Protein AF-A0A1I2YLY0-F1 (afdb_monomer_lite)

pLDDT: mean 78.54, std 18.32, range [23.31, 98.62]

Sequence (518 aa):
MKNRRPPQLWRKLARQLGMSAYHFHRVFRQVTGLTPRQYAAAQREKKVRHQLGRGSTVTAAIFDAGYSSSSRFYERSNNVLGMLPSCYRAGGIDTKIRFAVGECSLGSILVAQSQRGICAILLGGDPDKLVHELQDSFPHAVLSGGDSNFEELVATVVGFIEAPSIGLSLPLDIRGTAFQQRVWQALRAIPPGKTKSYTDIAKHMGAPGSARAVAGVCAANKLAVAIPCHRVVRKDGDLGGYRWGVERKRTLLETESNAVPGGGGVSGLNTLTESTFPKISLHRGIVTQVGALDWGGIAEELDAQGCAVIEKLLVPRECEALTTLYPEEGVFRSRVVMARHGFGRGEYKYFSYPLPGIIADLRASIYFQLAPIANRWNEAMGIQVHFAAEHGDFIRRCHEAGQLRPTPLLLQYEPGDYNCLHQDLYGEHVFPIQLTILLSEPGRDFTGGEFVLTEQRPRMQSRAEVVPLRQGDAVVFAVHQRPVQGTRGVYKVNLRHGVSRLRSGRRHTAGIIFHDAT

Structure (mmCIF, N/CA/C/O backbone):
data_AF-A0A1I2YLY0-F1
#
_entry.id   AF-A0A1I2YLY0-F1
#
loop_
_atom_site.group_PDB
_atom_site.id
_atom_site.type_symbol
_atom_site.label_atom_id
_atom_site.label_alt_id
_atom_site.label_comp_id
_atom_site.label_asym_id
_atom_site.label_entity_id
_atom_site.label_seq_id
_atom_site.pdbx_PDB_ins_code
_atom_site.Cartn_x
_atom_site.Cartn_y
_atom_site.Cartn_z
_atom_site.occupancy
_atom_site.B_iso_or_equiv
_atom_site.auth_seq_id
_atom_site.auth_comp_id
_atom_site.auth_asym_id
_atom_site.auth_atom_id
_atom_site.pdbx_PDB_model_num
ATOM 1 N N . MET A 1 1 ? -6.651 -26.626 33.205 1.00 32.09 1 MET A N 1
ATOM 2 C CA . MET A 1 1 ? -7.098 -25.430 33.968 1.00 32.09 1 MET A CA 1
ATOM 3 C C . MET A 1 1 ? -7.743 -24.425 33.014 1.00 32.09 1 MET A C 1
ATOM 5 O O . MET A 1 1 ? -7.182 -24.152 31.965 1.00 32.09 1 MET A O 1
ATOM 9 N N . LYS A 1 2 ? -8.958 -23.959 33.335 1.00 28.92 2 LYS A N 1
ATOM 10 C CA . LYS A 1 2 ? -9.930 -23.341 32.409 1.00 28.92 2 LYS A CA 1
ATOM 11 C C . LYS A 1 2 ? -9.473 -22.023 31.751 1.00 28.92 2 LYS A C 1
ATOM 13 O O . LYS A 1 2 ? -9.085 -21.082 32.440 1.00 28.92 2 LYS A O 1
ATOM 18 N N . ASN A 1 3 ? -9.678 -21.957 30.431 1.00 38.59 3 ASN A N 1
ATOM 19 C CA . ASN A 1 3 ? -9.749 -20.764 29.579 1.00 38.59 3 ASN A CA 1
ATOM 20 C C . ASN A 1 3 ? -10.533 -19.623 30.258 1.00 38.59 3 ASN A C 1
ATOM 22 O O . ASN A 1 3 ? -11.758 -19.689 30.373 1.00 38.59 3 ASN A O 1
ATOM 26 N N . ARG A 1 4 ? -9.854 -18.551 30.681 1.00 32.66 4 ARG A N 1
ATOM 27 C CA . ARG A 1 4 ? -10.502 -17.295 31.092 1.00 32.66 4 ARG A CA 1
ATOM 28 C C . ARG A 1 4 ? -9.948 -16.137 30.277 1.00 32.66 4 ARG A C 1
ATOM 30 O O . ARG A 1 4 ? -8.739 -15.967 30.151 1.00 32.66 4 ARG A O 1
ATOM 37 N N . ARG A 1 5 ? -10.862 -15.340 29.720 1.00 35.81 5 ARG A N 1
ATOM 38 C CA . ARG A 1 5 ? -10.566 -14.153 28.909 1.00 35.81 5 ARG A CA 1
ATOM 39 C C . ARG A 1 5 ? -9.619 -13.201 29.681 1.00 35.81 5 ARG A C 1
ATOM 41 O O . ARG A 1 5 ? -9.835 -12.992 30.878 1.00 35.81 5 ARG A O 1
ATOM 48 N N . PRO A 1 6 ? -8.635 -12.553 29.022 1.00 47.34 6 PRO A N 1
ATOM 49 C CA . PRO A 1 6 ? -7.640 -11.687 29.671 1.00 47.34 6 PRO A CA 1
ATOM 50 C C . PRO A 1 6 ? -8.176 -10.551 30.577 1.00 47.34 6 PRO A C 1
ATOM 52 O O . PRO A 1 6 ? -7.466 -10.203 31.519 1.00 47.34 6 PRO A O 1
ATOM 55 N N . PRO A 1 7 ? -9.398 -9.994 30.409 1.00 48.06 7 PRO A N 1
ATOM 56 C CA . PRO A 1 7 ? -9.942 -8.999 31.344 1.00 48.06 7 PRO A CA 1
ATOM 57 C C . PRO A 1 7 ? -10.212 -9.528 32.766 1.00 48.06 7 PRO A C 1
ATOM 59 O O . PRO A 1 7 ? -10.294 -8.742 33.708 1.00 48.06 7 PRO A O 1
ATOM 62 N N . GLN A 1 8 ? -10.361 -10.846 32.953 1.00 56.41 8 GLN A N 1
ATOM 63 C CA . GLN A 1 8 ? -10.749 -11.425 34.247 1.00 56.41 8 GLN A CA 1
ATOM 64 C C . GLN A 1 8 ? -9.569 -11.669 35.203 1.00 56.41 8 GLN A C 1
ATOM 66 O O . GLN A 1 8 ? -9.776 -11.699 36.416 1.00 56.41 8 GLN A O 1
ATOM 71 N N . LEU A 1 9 ? -8.342 -11.822 34.691 1.00 65.19 9 LEU A N 1
ATOM 72 C CA . LEU A 1 9 ? -7.161 -12.125 35.513 1.00 65.19 9 LEU A CA 1
ATOM 73 C C . LEU A 1 9 ? -6.720 -10.910 36.348 1.00 65.19 9 LEU A C 1
ATOM 75 O O . LEU A 1 9 ? -6.499 -11.027 37.551 1.00 65.19 9 LEU A O 1
ATOM 79 N N . TRP A 1 10 ? -6.682 -9.721 35.741 1.00 68.94 10 TRP A N 1
ATOM 80 C CA . TRP A 1 10 ? -6.207 -8.492 36.397 1.00 68.94 10 TRP A CA 1
ATOM 81 C C . TRP A 1 10 ? -7.181 -7.971 37.449 1.00 68.94 10 TRP A C 1
ATOM 83 O O . TRP A 1 10 ? -6.760 -7.534 38.512 1.00 68.94 10 TRP A O 1
ATOM 93 N N . ARG A 1 11 ? -8.493 -8.115 37.212 1.00 69.56 11 ARG A N 1
ATOM 94 C CA . ARG A 1 11 ? -9.523 -7.825 38.227 1.00 69.56 11 ARG A CA 1
ATOM 95 C C . ARG A 1 11 ? -9.431 -8.765 39.433 1.00 69.56 11 ARG A C 1
ATOM 97 O O . ARG A 1 11 ? -9.878 -8.409 40.519 1.00 69.56 11 ARG A O 1
ATOM 104 N N . LYS A 1 12 ? -8.884 -9.973 39.259 1.00 75.12 12 LYS A N 1
ATOM 105 C CA . LYS A 1 12 ? -8.656 -10.917 40.360 1.00 75.12 12 LYS A CA 1
ATOM 106 C C . LYS A 1 12 ? -7.415 -10.529 41.173 1.00 75.12 12 LYS A C 1
ATOM 108 O O . LYS A 1 12 ? -7.524 -10.458 42.389 1.00 75.12 12 LYS A O 1
ATOM 113 N N . LEU A 1 13 ? -6.307 -10.202 40.504 1.00 75.94 13 LEU A N 1
ATOM 114 C CA . LEU A 1 13 ? -5.072 -9.724 41.142 1.00 75.94 13 LEU A CA 1
ATOM 115 C C . LEU A 1 13 ? -5.269 -8.397 41.887 1.00 75.94 13 LEU A C 1
ATOM 117 O O . LEU A 1 13 ? -4.866 -8.287 43.038 1.00 75.94 13 LEU A O 1
ATOM 121 N N . ALA A 1 14 ? -5.960 -7.428 41.279 1.00 79.88 14 ALA A N 1
ATOM 122 C CA . ALA A 1 14 ? -6.280 -6.156 41.929 1.00 79.88 14 ALA A CA 1
ATOM 123 C C . ALA A 1 14 ? -7.057 -6.370 43.240 1.00 79.88 14 ALA A C 1
ATOM 125 O O . ALA A 1 14 ? -6.699 -5.823 44.276 1.00 79.88 14 ALA A O 1
ATOM 126 N N . ARG A 1 15 ? -8.059 -7.258 43.216 1.00 80.50 15 ARG A N 1
ATOM 127 C CA . ARG A 1 15 ? -8.864 -7.608 44.393 1.00 80.50 15 ARG A CA 1
ATOM 128 C C . ARG A 1 15 ? -8.076 -8.353 45.474 1.00 80.50 15 ARG A C 1
ATOM 130 O O . ARG A 1 15 ? -8.332 -8.122 46.645 1.00 80.50 15 ARG A O 1
ATOM 137 N N . GLN A 1 16 ? -7.126 -9.215 45.107 1.00 83.62 16 GLN A N 1
ATOM 138 C CA . GLN A 1 16 ? -6.240 -9.880 46.077 1.00 83.62 16 GLN A CA 1
ATOM 139 C C . GLN A 1 16 ? -5.298 -8.900 46.785 1.00 83.62 16 GLN A C 1
ATOM 141 O O . GLN A 1 16 ? -4.898 -9.154 47.911 1.00 83.62 16 GLN A O 1
ATOM 146 N N . LEU A 1 17 ? -4.977 -7.781 46.136 1.00 81.75 17 LEU A N 1
ATOM 147 C CA . LEU A 1 17 ? -4.147 -6.713 46.691 1.00 81.75 17 LEU A CA 1
ATOM 148 C C . LEU A 1 17 ? -4.970 -5.620 47.394 1.00 81.75 17 LEU A C 1
ATOM 150 O O . LEU A 1 17 ? -4.418 -4.584 47.746 1.00 81.75 17 LEU A O 1
ATOM 154 N N . GLY A 1 18 ? -6.288 -5.803 47.553 1.00 83.31 18 GLY A N 1
ATOM 155 C CA . GLY A 1 18 ? -7.175 -4.794 48.146 1.00 83.31 18 GLY A CA 1
ATOM 156 C C . GLY A 1 18 ? -7.338 -3.522 47.302 1.00 83.31 18 GLY A C 1
ATOM 157 O O . GLY A 1 18 ? -7.776 -2.495 47.808 1.00 83.31 18 GLY A O 1
ATOM 158 N N . MET A 1 19 ? -6.988 -3.564 46.014 1.00 86.25 19 MET A N 1
ATOM 159 C CA . MET A 1 19 ? -6.978 -2.402 45.123 1.00 86.25 19 MET A CA 1
ATOM 160 C C . MET A 1 19 ? -8.137 -2.427 44.124 1.00 86.25 19 MET A C 1
ATOM 162 O O . MET A 1 19 ? -8.545 -3.475 43.612 1.00 86.25 19 MET A O 1
ATOM 166 N N . SER A 1 20 ? -8.617 -1.238 43.747 1.00 81.81 20 SER A N 1
ATOM 167 C CA . SER A 1 20 ? -9.495 -1.099 42.583 1.00 81.81 20 SER A CA 1
ATOM 168 C C . SER A 1 20 ? -8.729 -1.419 41.291 1.00 81.81 20 SER A C 1
ATOM 170 O O . SER A 1 20 ? -7.516 -1.220 41.193 1.00 81.81 20 SER A O 1
ATOM 172 N N . ALA A 1 21 ? -9.431 -1.899 40.258 1.00 73.50 21 ALA A N 1
ATOM 173 C CA . ALA A 1 21 ? -8.802 -2.254 38.981 1.00 73.50 21 ALA A CA 1
ATOM 174 C C . ALA A 1 21 ? -8.092 -1.058 38.314 1.00 73.50 21 ALA A C 1
ATOM 176 O O . ALA A 1 21 ? -7.048 -1.230 37.686 1.00 73.50 21 ALA A O 1
ATOM 177 N N . TYR A 1 22 ? -8.640 0.148 38.489 1.00 74.69 22 TYR A N 1
ATOM 178 C CA . TYR A 1 22 ? -8.064 1.392 37.984 1.00 74.69 22 TYR A CA 1
ATOM 179 C C . TYR A 1 22 ? -6.782 1.775 38.736 1.00 74.69 22 TYR A C 1
ATOM 181 O O . TYR A 1 22 ? -5.759 2.066 38.113 1.00 74.69 22 TYR A O 1
ATOM 189 N N . HIS A 1 23 ? -6.798 1.689 40.072 1.00 75.75 23 HIS A N 1
ATOM 190 C CA . HIS A 1 23 ? -5.621 1.961 40.898 1.00 75.75 23 HIS A CA 1
ATOM 191 C C . HIS A 1 23 ? -4.495 0.958 40.613 1.00 75.75 23 HIS A C 1
ATOM 193 O O . HIS A 1 23 ? -3.356 1.362 40.385 1.00 75.75 23 HIS A O 1
ATOM 199 N N . PHE A 1 24 ? -4.829 -0.332 40.505 1.00 80.44 24 PHE A N 1
ATOM 200 C CA . PHE A 1 24 ? -3.888 -1.379 40.109 1.00 80.44 24 PHE A CA 1
ATOM 201 C C . PHE A 1 24 ? -3.263 -1.095 38.739 1.00 80.44 24 PHE A C 1
ATOM 203 O O . PHE A 1 24 ? -2.050 -1.173 38.598 1.00 80.44 24 PHE A O 1
ATOM 210 N N . HIS A 1 25 ? -4.055 -0.707 37.732 1.00 73.25 25 HIS A N 1
ATOM 211 C CA . HIS A 1 25 ? -3.532 -0.349 36.408 1.00 73.25 25 HIS A CA 1
ATOM 212 C C . HIS A 1 25 ? -2.533 0.813 36.459 1.00 73.25 25 HIS A C 1
ATOM 214 O O . HIS A 1 25 ? -1.505 0.763 35.780 1.00 73.25 25 HIS A O 1
ATOM 220 N N . ARG A 1 26 ? -2.825 1.845 37.258 1.00 73.88 26 ARG A N 1
ATOM 221 C CA . ARG A 1 26 ? -1.962 3.022 37.408 1.00 73.88 26 ARG A CA 1
ATOM 222 C C . ARG A 1 26 ? -0.642 2.664 38.090 1.00 73.88 26 ARG A C 1
ATOM 224 O O . ARG A 1 26 ? 0.413 2.969 37.542 1.00 73.88 26 ARG A O 1
ATOM 231 N N . VAL A 1 27 ? -0.701 1.956 39.219 1.00 73.69 27 VAL A N 1
ATOM 232 C CA . VAL A 1 27 ? 0.489 1.497 39.959 1.00 73.69 27 VAL A CA 1
ATOM 233 C C . VAL A 1 27 ? 1.315 0.529 39.112 1.00 73.69 27 VAL A C 1
ATOM 235 O O . VAL A 1 27 ? 2.524 0.687 38.982 1.00 73.69 27 VAL A O 1
ATOM 238 N N . PHE A 1 28 ? 0.667 -0.427 38.443 1.00 75.00 28 PHE A N 1
ATOM 239 C CA . PHE A 1 28 ? 1.341 -1.391 37.575 1.00 75.00 28 PHE A CA 1
ATOM 240 C C . PHE A 1 28 ? 2.081 -0.698 36.424 1.00 75.00 28 PHE A C 1
ATOM 242 O O . PHE A 1 28 ? 3.222 -1.049 36.126 1.00 75.00 28 PHE A O 1
ATOM 249 N N . ARG A 1 29 ? 1.470 0.320 35.803 1.00 66.12 29 ARG A N 1
ATOM 250 C CA . ARG A 1 29 ? 2.113 1.118 34.750 1.00 66.12 29 ARG A CA 1
ATOM 251 C C . ARG A 1 29 ? 3.250 1.981 35.291 1.00 66.12 29 ARG A C 1
ATOM 253 O O . ARG A 1 29 ? 4.256 2.118 34.608 1.00 66.12 29 ARG A O 1
ATOM 260 N N . GLN A 1 30 ? 3.118 2.522 36.497 1.00 63.09 30 GLN A N 1
ATOM 261 C CA . GLN A 1 30 ? 4.164 3.317 37.141 1.00 63.09 30 GLN A CA 1
ATOM 262 C C . GLN A 1 30 ? 5.406 2.475 37.473 1.00 63.09 30 GLN A C 1
ATOM 264 O O . GLN A 1 30 ? 6.523 2.949 37.303 1.00 63.09 30 GLN A O 1
ATOM 269 N N . VAL A 1 31 ? 5.216 1.219 37.888 1.00 62.47 31 VAL A N 1
ATOM 270 C CA . VAL A 1 31 ? 6.313 0.304 38.245 1.00 62.47 31 VAL A CA 1
ATOM 271 C C . VAL A 1 31 ? 6.925 -0.374 37.017 1.00 62.47 31 VAL A C 1
ATOM 273 O O . VAL A 1 31 ? 8.141 -0.485 36.910 1.00 62.47 31 VAL A O 1
ATOM 276 N N . THR A 1 32 ? 6.100 -0.850 36.080 1.00 59.09 32 THR A N 1
ATOM 277 C CA . THR A 1 32 ? 6.572 -1.672 34.946 1.00 59.09 32 THR A CA 1
ATOM 278 C C . THR A 1 32 ? 6.753 -0.891 33.644 1.00 59.09 32 THR A C 1
ATOM 280 O O . THR A 1 32 ? 7.264 -1.437 32.668 1.00 59.09 32 THR A O 1
ATOM 283 N N . GLY A 1 33 ? 6.276 0.356 33.583 1.00 55.53 33 GLY A N 1
ATOM 284 C CA . GLY A 1 33 ? 6.209 1.152 32.354 1.00 55.53 33 GLY A CA 1
ATOM 285 C C . GLY A 1 33 ? 5.173 0.660 31.333 1.00 55.53 33 GLY A C 1
ATOM 286 O O . GLY A 1 33 ? 5.006 1.283 30.286 1.00 55.53 33 GLY A O 1
ATOM 287 N N . LEU A 1 34 ? 4.461 -0.440 31.610 1.00 58.09 34 LEU A N 1
ATOM 288 C CA . LEU A 1 34 ? 3.521 -1.095 30.697 1.00 58.09 34 LEU A CA 1
ATOM 289 C C . LEU A 1 34 ? 2.142 -1.245 31.342 1.00 58.09 34 LEU A C 1
ATOM 291 O O . LEU A 1 34 ? 2.006 -1.375 32.554 1.00 58.09 34 LEU A O 1
ATOM 295 N N . THR A 1 35 ? 1.086 -1.287 30.531 1.00 69.12 35 THR A N 1
ATOM 296 C CA . THR A 1 35 ? -0.221 -1.734 31.037 1.00 69.12 35 THR A CA 1
ATOM 297 C C . THR A 1 35 ? -0.193 -3.243 31.326 1.00 69.12 35 THR A C 1
ATOM 299 O O . THR A 1 35 ? 0.521 -3.978 30.637 1.00 69.12 35 THR A O 1
ATOM 302 N N . PRO A 1 36 ? -1.021 -3.764 32.252 1.00 65.31 36 PRO A N 1
ATOM 303 C CA . PRO A 1 36 ? -1.108 -5.206 32.516 1.00 65.31 36 PRO A CA 1
ATOM 304 C C . PRO A 1 36 ? -1.343 -6.057 31.257 1.00 65.31 36 PRO A C 1
ATOM 306 O O . PRO A 1 36 ? -0.795 -7.149 31.114 1.00 65.31 36 PRO A O 1
ATOM 309 N N . ARG A 1 37 ? -2.109 -5.536 30.286 1.00 62.94 37 ARG A N 1
ATOM 310 C CA . ARG A 1 37 ? -2.353 -6.207 28.999 1.00 62.94 37 ARG A CA 1
ATOM 311 C C . ARG A 1 37 ? -1.096 -6.272 28.124 1.00 62.94 37 ARG A C 1
ATOM 313 O O . ARG A 1 37 ? -0.849 -7.320 27.528 1.00 62.94 37 ARG A O 1
ATOM 320 N N . GLN A 1 38 ? -0.323 -5.187 28.055 1.00 53.94 38 GLN A N 1
ATOM 321 C CA . GLN A 1 38 ? 0.949 -5.128 27.322 1.00 53.94 38 GLN A CA 1
ATOM 322 C C . GLN A 1 38 ? 2.017 -5.998 27.989 1.00 53.94 38 GLN A C 1
ATOM 324 O O . GLN A 1 38 ? 2.694 -6.760 27.308 1.00 53.94 38 GLN A O 1
ATOM 329 N N . TYR A 1 39 ? 2.107 -5.968 29.318 1.00 65.62 39 TYR A N 1
ATOM 330 C CA . TYR A 1 39 ? 3.021 -6.820 30.076 1.00 65.62 39 TYR A CA 1
ATOM 331 C C . TYR A 1 39 ? 2.716 -8.305 29.864 1.00 65.62 39 TYR A C 1
ATOM 333 O O . TYR A 1 39 ? 3.608 -9.105 29.599 1.00 65.62 39 TYR A O 1
ATOM 341 N N . ALA A 1 40 ? 1.437 -8.680 29.893 1.00 64.62 40 ALA A N 1
ATOM 342 C CA . ALA A 1 40 ? 1.014 -10.042 29.601 1.00 64.62 40 ALA A CA 1
ATOM 343 C C . ALA A 1 40 ? 1.320 -10.468 28.163 1.00 64.62 40 ALA A C 1
ATOM 345 O O . ALA A 1 40 ? 1.643 -11.628 27.937 1.00 64.62 40 ALA A O 1
ATOM 346 N N . ALA A 1 41 ? 1.210 -9.561 27.188 1.00 61.09 41 ALA A N 1
ATOM 347 C CA . ALA A 1 41 ? 1.653 -9.841 25.826 1.00 61.09 41 ALA A CA 1
ATOM 348 C C . ALA A 1 41 ? 3.168 -10.094 25.790 1.00 61.09 41 ALA A C 1
ATOM 350 O O . ALA A 1 41 ? 3.574 -11.175 25.379 1.00 61.09 41 ALA A O 1
ATOM 351 N N . ALA A 1 42 ? 3.972 -9.196 26.361 1.00 57.22 42 ALA A N 1
ATOM 352 C CA . ALA A 1 42 ? 5.428 -9.323 26.415 1.00 57.22 42 ALA A CA 1
ATOM 353 C C . ALA A 1 42 ? 5.906 -10.612 27.118 1.00 57.22 42 ALA A C 1
ATOM 355 O O . ALA A 1 42 ? 6.850 -11.258 26.665 1.00 57.22 42 ALA A O 1
ATOM 356 N N . GLN A 1 43 ? 5.240 -11.039 28.197 1.00 67.31 43 GLN A N 1
ATOM 357 C CA . GLN A 1 43 ? 5.566 -12.301 28.873 1.00 67.31 43 GLN A CA 1
ATOM 358 C C . GLN A 1 43 ? 5.222 -13.530 28.025 1.00 67.31 43 GLN A C 1
ATOM 360 O O . GLN A 1 43 ? 5.996 -14.487 27.993 1.00 67.31 43 GLN A O 1
ATOM 365 N N . ARG A 1 44 ? 4.096 -13.508 27.296 1.00 69.69 44 ARG A N 1
ATOM 366 C CA . ARG A 1 44 ? 3.764 -14.579 26.343 1.00 69.69 44 ARG A CA 1
ATOM 367 C C . ARG A 1 44 ? 4.795 -14.651 25.221 1.00 69.69 44 ARG A C 1
ATOM 369 O O . ARG A 1 44 ? 5.258 -15.736 24.900 1.00 69.69 44 ARG A O 1
ATOM 376 N N . GLU A 1 45 ? 5.205 -13.509 24.678 1.00 66.12 45 GLU A N 1
ATOM 377 C CA . GLU A 1 45 ? 6.244 -13.416 23.644 1.00 66.12 45 GLU A CA 1
ATOM 378 C C . GLU A 1 45 ? 7.595 -13.961 24.133 1.00 66.12 45 GLU A C 1
ATOM 380 O O . GLU A 1 45 ? 8.225 -14.769 23.449 1.00 66.12 45 GLU A O 1
ATOM 385 N N . LYS A 1 46 ? 8.008 -13.601 25.356 1.00 63.38 46 LYS A N 1
ATOM 386 C CA . LYS A 1 46 ? 9.215 -14.141 26.000 1.00 63.38 46 LYS A CA 1
ATOM 387 C C . LYS A 1 46 ? 9.136 -15.661 26.174 1.00 63.38 46 LYS A C 1
ATOM 389 O O . LYS A 1 46 ? 10.113 -16.357 25.904 1.00 63.38 46 LYS A O 1
ATOM 394 N N . LYS A 1 47 ? 7.972 -16.181 26.581 1.00 68.38 47 LYS A N 1
ATOM 395 C CA . LYS A 1 47 ? 7.737 -17.621 26.758 1.00 68.38 47 LYS A CA 1
ATOM 396 C C . LYS A 1 47 ? 7.790 -18.380 25.429 1.00 68.38 47 LYS A C 1
ATOM 398 O O . LYS A 1 47 ? 8.421 -19.430 25.383 1.00 68.38 47 LYS A O 1
ATOM 403 N N . VAL A 1 48 ? 7.222 -17.830 24.350 1.00 69.75 48 VAL A N 1
ATOM 404 C CA . VAL A 1 48 ? 7.337 -18.405 22.994 1.00 69.75 48 VAL A CA 1
ATOM 405 C C . VAL A 1 48 ? 8.797 -18.495 22.559 1.00 69.75 48 VAL A C 1
ATOM 407 O O . VAL A 1 48 ? 9.235 -19.567 22.153 1.00 69.75 48 VAL A O 1
ATOM 410 N N . ARG A 1 49 ? 9.565 -17.401 22.671 1.00 63.16 49 ARG A N 1
ATOM 411 C CA . ARG A 1 49 ? 10.991 -17.381 22.290 1.00 63.16 49 ARG A CA 1
ATOM 412 C C . ARG A 1 49 ? 11.795 -18.431 23.056 1.00 63.16 49 ARG A C 1
ATOM 414 O O . ARG A 1 49 ? 12.564 -19.174 22.459 1.00 63.16 49 ARG A O 1
ATOM 421 N N . HIS A 1 50 ? 11.567 -18.529 24.366 1.00 65.62 50 HIS A N 1
ATOM 422 C CA . HIS A 1 50 ? 12.233 -19.517 25.210 1.00 65.62 50 HIS A CA 1
ATOM 423 C C . HIS A 1 50 ? 11.877 -20.961 24.821 1.00 65.62 50 HIS A C 1
ATOM 425 O O . HIS A 1 50 ? 12.761 -21.806 24.760 1.00 65.62 50 HIS A O 1
ATOM 431 N N . GLN A 1 51 ? 10.605 -21.246 24.528 1.00 69.31 51 GLN A N 1
ATOM 432 C CA . GLN A 1 51 ? 10.149 -22.590 24.154 1.00 69.31 51 GLN A CA 1
ATOM 433 C C . GLN A 1 51 ? 10.624 -23.010 22.758 1.00 69.31 51 GLN A C 1
ATOM 435 O O . GLN A 1 51 ? 11.072 -24.140 22.575 1.00 69.31 51 GLN A O 1
ATOM 440 N N . LEU A 1 52 ? 10.589 -22.098 21.782 1.00 63.69 52 LEU A N 1
ATOM 441 C CA . LEU A 1 52 ? 11.103 -22.365 20.437 1.00 63.69 52 LEU A CA 1
ATOM 442 C C . LEU A 1 52 ? 12.620 -22.606 20.439 1.00 63.69 52 LEU A C 1
ATOM 444 O O . LEU A 1 52 ? 13.087 -23.479 19.716 1.00 63.69 52 LEU A O 1
ATOM 448 N N . GLY A 1 53 ? 13.371 -21.902 21.294 1.00 55.28 53 GLY A N 1
ATOM 449 C CA . GLY A 1 53 ? 14.812 -22.118 21.468 1.00 55.28 53 GLY A CA 1
ATOM 450 C C . GLY A 1 53 ? 15.185 -23.461 22.112 1.00 55.28 53 GLY A C 1
ATOM 451 O O . GLY A 1 53 ? 16.331 -23.879 22.013 1.00 55.28 53 GLY A O 1
ATOM 452 N N . ARG A 1 54 ? 14.233 -24.164 22.746 1.00 65.81 54 ARG A N 1
ATOM 453 C CA . ARG A 1 54 ? 14.437 -25.505 23.332 1.00 65.81 54 ARG A CA 1
ATOM 454 C C . ARG A 1 54 ? 14.007 -26.649 22.408 1.00 65.81 54 ARG A C 1
ATOM 456 O O . ARG A 1 54 ? 13.991 -27.798 22.836 1.00 65.81 54 ARG A O 1
ATOM 463 N N . GLY A 1 55 ? 13.641 -26.349 21.159 1.00 56.34 55 GLY A N 1
ATOM 464 C CA . GLY A 1 55 ? 13.299 -27.360 20.157 1.00 56.34 55 GLY A CA 1
ATOM 465 C C . GLY A 1 55 ? 11.840 -27.831 20.162 1.00 56.34 55 GLY A C 1
ATOM 466 O O . GLY A 1 55 ? 11.513 -28.731 19.385 1.00 56.34 55 GLY A O 1
ATOM 467 N N . SER A 1 56 ? 10.949 -27.220 20.951 1.00 63.59 56 SER A N 1
ATOM 468 C CA . SER A 1 56 ? 9.507 -27.514 20.946 1.00 63.59 56 SER A CA 1
ATOM 469 C C . SER A 1 56 ? 8.878 -27.268 19.565 1.00 63.59 56 SER A C 1
ATOM 471 O O . SER A 1 56 ? 9.309 -26.384 18.818 1.00 63.59 56 SER A O 1
ATOM 473 N N . THR A 1 57 ? 7.840 -28.029 19.197 1.00 66.88 57 THR A N 1
ATOM 474 C CA . THR A 1 57 ? 7.101 -27.766 17.950 1.00 66.88 57 THR A CA 1
ATOM 475 C C . THR A 1 57 ? 6.428 -26.394 18.017 1.00 66.88 57 THR A C 1
ATOM 477 O O . THR A 1 57 ? 6.013 -25.941 19.085 1.00 66.88 57 THR A O 1
ATOM 480 N N . VAL A 1 58 ? 6.311 -25.718 16.868 1.00 60.41 58 VAL A N 1
ATOM 481 C CA . VAL A 1 58 ? 5.743 -24.361 16.793 1.00 60.41 58 VAL A CA 1
ATOM 482 C C . VAL A 1 58 ? 4.343 -24.324 17.409 1.00 60.41 58 VAL A C 1
ATOM 484 O O . VAL A 1 58 ? 4.052 -23.461 18.230 1.00 60.41 58 VAL A O 1
ATOM 487 N N . THR A 1 59 ? 3.510 -25.315 17.099 1.00 61.66 59 THR A N 1
ATOM 488 C CA . THR A 1 59 ? 2.157 -25.447 17.647 1.00 61.66 59 THR A CA 1
ATOM 489 C C . THR A 1 59 ? 2.157 -25.581 19.173 1.00 61.66 59 THR A C 1
ATOM 491 O O . THR A 1 59 ? 1.410 -24.865 19.838 1.00 61.66 59 THR A O 1
ATOM 494 N N . ALA A 1 60 ? 3.022 -26.425 19.746 1.00 66.19 60 ALA A N 1
ATOM 495 C CA . ALA A 1 60 ? 3.120 -26.591 21.199 1.00 66.19 60 ALA A CA 1
ATOM 496 C C . ALA A 1 60 ? 3.599 -25.303 21.889 1.00 66.19 60 ALA A C 1
ATOM 498 O O . ALA A 1 60 ? 2.965 -24.831 22.831 1.00 66.19 60 ALA A O 1
ATOM 499 N N . ALA A 1 61 ? 4.639 -24.656 21.350 1.00 67.19 61 ALA A N 1
ATOM 500 C CA . ALA A 1 61 ? 5.168 -23.403 21.889 1.00 67.19 61 ALA A CA 1
ATOM 501 C C . ALA A 1 61 ? 4.122 -22.269 21.903 1.00 67.19 61 ALA A C 1
ATOM 503 O O . ALA A 1 61 ? 4.111 -21.446 22.821 1.00 67.19 61 ALA A O 1
ATOM 504 N N . ILE A 1 62 ? 3.222 -22.236 20.913 1.00 67.00 62 ILE A N 1
ATOM 505 C CA . ILE A 1 62 ? 2.122 -21.265 20.817 1.00 67.00 62 ILE A CA 1
ATOM 506 C C . ILE A 1 62 ? 1.072 -21.506 21.909 1.00 67.00 62 ILE A C 1
ATOM 508 O O . ILE A 1 62 ? 0.704 -20.573 22.631 1.00 67.00 62 ILE A O 1
ATOM 512 N N . PHE A 1 63 ? 0.592 -22.742 22.055 1.00 63.78 63 PHE A N 1
ATOM 513 C CA . PHE A 1 63 ? -0.442 -23.063 23.042 1.00 63.78 63 PHE A CA 1
ATOM 514 C C . PHE A 1 63 ? 0.083 -22.969 24.480 1.00 63.78 63 PHE A C 1
ATOM 516 O O . PHE A 1 63 ? -0.582 -22.376 25.333 1.00 63.78 63 PHE A O 1
ATOM 523 N N . ASP A 1 64 ? 1.313 -23.414 24.738 1.00 68.56 64 ASP A N 1
ATOM 524 C CA . ASP A 1 64 ? 1.946 -23.325 26.060 1.00 68.56 64 ASP A CA 1
ATOM 525 C C . ASP A 1 64 ? 2.258 -21.883 26.467 1.00 68.56 64 ASP A C 1
ATOM 527 O O . ASP A 1 64 ? 2.257 -21.533 27.656 1.00 68.56 64 ASP A O 1
ATOM 531 N N . ALA A 1 65 ? 2.486 -21.007 25.488 1.00 64.75 65 ALA A N 1
ATOM 532 C CA . ALA A 1 65 ? 2.576 -19.573 25.712 1.00 64.75 65 ALA A CA 1
ATOM 533 C C . ALA A 1 65 ? 1.214 -18.896 25.934 1.00 64.75 65 ALA A C 1
ATOM 535 O O . ALA A 1 65 ? 1.167 -17.692 26.173 1.00 64.75 65 ALA A O 1
ATOM 536 N N . GLY A 1 66 ? 0.106 -19.641 25.917 1.00 61.66 66 GLY A N 1
ATOM 537 C CA . GLY A 1 66 ? -1.224 -19.137 26.250 1.00 61.66 66 GLY A CA 1
ATOM 538 C C . GLY A 1 66 ? -1.927 -18.406 25.105 1.00 61.66 66 GLY A C 1
ATOM 539 O O . GLY A 1 66 ? -2.780 -17.553 25.368 1.00 61.66 66 GLY A O 1
ATOM 540 N N . TYR A 1 67 ? -1.576 -18.701 23.850 1.00 64.31 67 TYR A N 1
ATOM 541 C CA . TYR A 1 67 ? -2.364 -18.276 22.692 1.00 64.31 67 TYR A CA 1
ATOM 542 C C . TYR A 1 67 ? -3.561 -19.213 22.494 1.00 64.31 67 TYR A C 1
ATOM 544 O O . TYR A 1 67 ? -3.448 -20.427 22.615 1.00 64.31 67 TYR A O 1
ATOM 552 N N . SER A 1 68 ? -4.729 -18.643 22.185 1.00 56.19 68 SER A N 1
ATOM 553 C CA . SER A 1 68 ? -5.980 -19.400 22.026 1.00 56.19 68 SER A CA 1
ATOM 554 C C . SER A 1 68 ? -6.180 -19.981 20.621 1.00 56.19 68 SER A C 1
ATOM 556 O O . SER A 1 68 ? -7.181 -20.643 20.377 1.00 56.19 68 SER A O 1
ATOM 558 N N . SER A 1 69 ? -5.301 -19.644 19.675 1.00 53.34 69 SER A N 1
ATOM 559 C CA . SER A 1 69 ? -5.365 -20.047 18.269 1.00 53.34 69 SER A CA 1
ATOM 560 C C . SER A 1 69 ? -4.006 -19.806 17.611 1.00 53.34 69 SER A C 1
ATOM 562 O O . SER A 1 69 ? -3.363 -18.786 17.879 1.00 53.34 69 SER A O 1
ATOM 564 N N . SER A 1 70 ? -3.605 -20.723 16.731 1.00 47.22 70 SER A N 1
ATOM 565 C CA . SER A 1 70 ? -2.431 -20.599 15.866 1.00 47.22 70 SER A CA 1
ATOM 566 C C . SER A 1 70 ? -2.552 -19.409 14.908 1.00 47.22 70 SER A C 1
ATOM 568 O O . SER A 1 70 ? -1.599 -18.646 14.788 1.00 47.22 70 SER A O 1
ATOM 570 N N . SER A 1 71 ? -3.723 -19.163 14.311 1.00 41.97 71 SER A N 1
ATOM 571 C CA . SER A 1 71 ? -3.947 -18.063 13.354 1.00 41.97 71 SER A CA 1
ATOM 572 C C . SER A 1 71 ? -3.645 -16.684 13.952 1.00 41.97 71 SER A C 1
ATOM 574 O O . SER A 1 71 ? -2.876 -15.920 13.379 1.00 41.97 71 SER A O 1
ATOM 576 N N . ARG A 1 72 ? -4.124 -16.403 15.174 1.00 50.19 72 ARG A N 1
ATOM 577 C CA . ARG A 1 72 ? -3.830 -15.135 15.879 1.00 50.19 72 ARG A CA 1
ATOM 578 C C . ARG A 1 72 ? -2.366 -14.965 16.279 1.00 50.19 72 ARG A C 1
ATOM 580 O O . ARG A 1 72 ? -1.929 -13.845 16.548 1.00 50.19 72 ARG A O 1
ATOM 587 N N . PHE A 1 73 ? -1.633 -16.068 16.403 1.00 45.75 73 PHE A N 1
ATOM 588 C CA . PHE A 1 73 ? -0.199 -16.026 16.632 1.00 45.75 73 PHE A CA 1
ATOM 589 C C . PHE A 1 73 ? 0.548 -15.749 15.326 1.00 45.75 73 PHE A C 1
ATOM 591 O O . PHE A 1 73 ? 1.397 -14.867 15.327 1.00 45.75 73 PHE A O 1
ATOM 598 N N . TYR A 1 74 ? 0.201 -16.409 14.216 1.00 48.78 74 TYR A N 1
ATOM 599 C CA . TYR A 1 74 ? 0.830 -16.179 12.908 1.00 48.78 74 TYR A CA 1
ATOM 600 C C . TYR A 1 74 ? 0.566 -14.772 12.345 1.00 48.78 74 TYR A C 1
ATOM 602 O O . TYR A 1 74 ? 1.475 -14.162 11.792 1.00 48.78 74 TYR A O 1
ATOM 610 N N . GLU A 1 75 ? -0.609 -14.188 12.601 1.00 48.22 75 GLU A N 1
ATOM 611 C CA . GLU A 1 75 ? -0.908 -12.771 12.307 1.00 48.22 75 GLU A CA 1
ATOM 612 C C . GLU A 1 75 ? 0.044 -11.789 13.019 1.00 48.22 75 GLU A C 1
ATOM 614 O O . GLU A 1 75 ? 0.220 -10.652 12.589 1.00 48.22 75 GLU A O 1
ATOM 619 N N . ARG A 1 76 ? 0.666 -12.209 14.130 1.00 48.94 76 ARG A N 1
ATOM 620 C CA . ARG A 1 76 ? 1.554 -11.377 14.962 1.00 48.94 76 ARG A CA 1
ATOM 621 C C . ARG A 1 76 ? 2.998 -11.876 15.004 1.00 48.94 76 ARG A C 1
ATOM 623 O O . ARG A 1 76 ? 3.862 -11.166 15.516 1.00 48.94 76 ARG A O 1
ATOM 630 N N . SER A 1 77 ? 3.289 -13.068 14.483 1.00 42.69 77 SER A N 1
ATOM 631 C CA . SER A 1 77 ? 4.554 -13.771 14.720 1.00 42.69 77 SER A CA 1
ATOM 632 C C . SER A 1 77 ? 5.743 -13.063 14.086 1.00 42.69 77 SER A C 1
ATOM 634 O O . SER A 1 77 ? 6.818 -13.068 14.678 1.00 42.69 77 SER A O 1
ATOM 636 N N . ASN A 1 78 ? 5.551 -12.379 12.954 1.00 44.09 78 ASN A N 1
ATOM 637 C CA . ASN A 1 78 ? 6.615 -11.589 12.326 1.00 44.09 78 ASN A CA 1
ATOM 638 C C . ASN A 1 78 ? 7.040 -10.393 13.190 1.00 44.09 78 ASN A C 1
ATOM 640 O O . ASN A 1 78 ? 8.232 -10.111 13.293 1.00 44.09 78 ASN A O 1
ATOM 644 N N . ASN A 1 79 ? 6.099 -9.753 13.890 1.00 43.81 79 ASN A N 1
ATOM 645 C CA . ASN A 1 79 ? 6.400 -8.654 14.814 1.00 43.81 79 ASN A CA 1
ATOM 646 C C . ASN A 1 79 ? 6.992 -9.163 16.141 1.00 43.81 79 ASN A C 1
ATOM 648 O O . ASN A 1 79 ? 7.781 -8.473 16.779 1.00 43.81 79 ASN A O 1
ATOM 652 N N . VAL A 1 80 ? 6.640 -10.388 16.546 1.00 45.09 80 VAL A N 1
ATOM 653 C CA . VAL A 1 80 ? 7.066 -10.995 17.817 1.00 45.09 80 VAL A CA 1
ATOM 654 C C . VAL A 1 80 ? 8.422 -11.705 17.723 1.00 45.09 80 VAL A C 1
ATOM 656 O O . VAL A 1 80 ? 9.191 -11.674 18.682 1.00 45.09 80 VAL A O 1
ATOM 659 N N . LEU A 1 81 ? 8.745 -12.360 16.609 1.00 43.84 81 LEU A N 1
ATOM 660 C CA . LEU A 1 81 ? 9.981 -13.139 16.444 1.00 43.84 81 LEU A CA 1
ATOM 661 C C . LEU A 1 81 ? 10.963 -12.512 15.449 1.00 43.84 81 LEU A C 1
ATOM 663 O O . LEU A 1 81 ? 12.123 -12.911 15.427 1.00 43.84 81 LEU A O 1
ATOM 667 N N . GLY A 1 82 ? 10.532 -11.538 14.639 1.00 41.53 82 GLY A N 1
ATOM 668 C CA . GLY A 1 82 ? 11.364 -10.940 13.588 1.00 41.53 82 GLY A CA 1
ATOM 669 C C . GLY A 1 82 ? 11.673 -11.883 12.414 1.00 41.53 82 GLY A C 1
ATOM 670 O O . GLY A 1 82 ? 12.432 -11.518 11.522 1.00 41.53 82 GLY A O 1
ATOM 671 N N . MET A 1 83 ? 11.110 -13.092 12.413 1.00 48.50 83 MET A N 1
ATOM 672 C CA . MET A 1 83 ? 11.210 -14.112 11.367 1.00 48.50 83 MET A CA 1
ATOM 673 C C . MET A 1 83 ? 10.102 -15.157 11.566 1.00 48.50 83 MET A C 1
ATOM 675 O O . MET A 1 83 ? 9.426 -15.161 12.601 1.00 48.50 83 MET A O 1
ATOM 679 N N . LEU A 1 84 ? 9.929 -16.064 10.601 1.00 51.62 84 LEU A N 1
ATOM 680 C CA . LEU A 1 84 ? 8.989 -17.178 10.732 1.00 51.62 84 LEU A CA 1
ATOM 681 C C . LEU A 1 84 ? 9.382 -18.088 11.922 1.00 51.62 84 LEU A C 1
ATOM 683 O O . LEU A 1 84 ? 10.567 -18.376 12.103 1.00 51.62 84 LEU A O 1
ATOM 687 N N . PRO A 1 85 ? 8.419 -18.588 12.725 1.00 45.25 85 PRO A N 1
ATOM 688 C CA . PRO A 1 85 ? 8.701 -19.434 13.893 1.00 45.25 85 PRO A CA 1
ATOM 689 C C . PRO A 1 85 ? 9.513 -20.703 13.585 1.00 45.25 85 PRO A C 1
ATOM 691 O O . PRO A 1 85 ? 10.275 -21.169 14.429 1.00 45.25 85 PRO A O 1
ATOM 694 N N . SER A 1 86 ? 9.360 -21.252 12.376 1.00 50.06 86 SER A N 1
ATOM 695 C CA . SER A 1 86 ? 10.148 -22.379 11.866 1.00 50.06 86 SER A CA 1
ATOM 696 C C . SER A 1 86 ? 11.623 -22.013 11.660 1.00 50.06 86 SER A C 1
ATOM 698 O O . SER A 1 86 ? 12.490 -22.779 12.069 1.00 50.06 86 SER A O 1
ATOM 700 N N . CYS A 1 87 ? 11.915 -20.828 11.115 1.00 50.03 87 CYS A N 1
ATOM 701 C CA . CYS A 1 87 ? 13.278 -20.313 10.924 1.00 50.03 87 CYS A CA 1
ATOM 702 C C . CYS A 1 87 ? 13.961 -19.976 12.258 1.00 50.03 87 CYS A C 1
ATOM 704 O O . CYS A 1 87 ? 15.151 -20.222 12.429 1.00 50.03 87 CYS A O 1
ATOM 706 N N . TYR A 1 88 ? 13.191 -19.477 13.232 1.00 51.44 88 TYR A N 1
ATOM 707 C CA . TYR A 1 88 ? 13.688 -19.217 14.586 1.00 51.44 88 TYR A CA 1
ATOM 708 C C . TYR A 1 88 ? 14.091 -20.513 15.306 1.00 51.44 88 TYR A C 1
ATOM 710 O O . TYR A 1 88 ? 15.125 -20.564 15.966 1.00 51.44 88 TYR A O 1
ATOM 718 N N . ARG A 1 89 ? 13.297 -21.583 15.147 1.00 51.31 89 ARG A N 1
ATOM 719 C CA . ARG A 1 89 ? 13.601 -22.921 15.688 1.00 51.31 89 ARG A CA 1
ATOM 720 C C . ARG A 1 89 ? 14.842 -23.541 15.040 1.00 51.31 89 ARG A C 1
ATOM 722 O O . ARG A 1 89 ? 15.581 -24.243 15.715 1.00 51.31 89 ARG A O 1
ATOM 729 N N . ALA A 1 90 ? 15.074 -23.269 13.758 1.00 50.53 90 ALA A N 1
ATOM 730 C CA . ALA A 1 90 ? 16.233 -23.752 13.013 1.00 50.53 90 ALA A CA 1
ATOM 731 C C . ALA A 1 90 ? 17.516 -22.928 13.257 1.00 50.53 90 ALA A C 1
ATOM 733 O O . ALA A 1 90 ? 18.459 -23.043 12.487 1.00 50.53 90 ALA A O 1
ATOM 734 N N . GLY A 1 91 ? 17.569 -22.067 14.281 1.00 46.81 91 GLY A N 1
ATOM 735 C CA . GLY A 1 91 ? 18.788 -21.321 14.621 1.00 46.81 91 GLY A CA 1
ATOM 736 C C . GLY A 1 91 ? 19.144 -20.181 13.659 1.00 46.81 91 GLY A C 1
ATOM 737 O O . GLY A 1 91 ? 20.266 -19.692 13.696 1.00 46.81 91 GLY A O 1
ATOM 738 N N . GLY A 1 92 ? 18.208 -19.727 12.815 1.00 48.50 92 GLY A N 1
ATOM 739 C CA . GLY A 1 92 ? 18.473 -18.657 11.847 1.00 48.50 92 GLY A CA 1
ATOM 740 C C . GLY A 1 92 ? 19.312 -19.087 10.638 1.00 48.50 92 GLY A C 1
ATOM 741 O O . GLY A 1 92 ? 19.933 -18.228 10.016 1.00 48.50 92 GLY A O 1
ATOM 742 N N . ILE A 1 93 ? 19.323 -20.384 10.311 1.00 38.88 93 ILE A N 1
ATOM 743 C CA . ILE A 1 93 ? 19.990 -20.932 9.123 1.00 38.88 93 ILE A CA 1
ATOM 744 C C . ILE A 1 93 ? 19.492 -20.219 7.844 1.00 38.88 93 ILE A C 1
ATOM 746 O O . ILE A 1 93 ? 18.286 -20.095 7.614 1.00 38.88 93 ILE A O 1
ATOM 750 N N . ASP A 1 94 ? 20.461 -19.741 7.053 1.00 46.88 94 ASP A N 1
ATOM 751 C CA . ASP A 1 94 ? 20.381 -19.228 5.675 1.00 46.88 94 ASP A CA 1
ATOM 752 C C . ASP A 1 94 ? 19.700 -17.869 5.423 1.00 46.88 94 ASP A C 1
ATOM 754 O O . ASP A 1 94 ? 18.918 -17.696 4.483 1.00 46.88 94 ASP A O 1
ATOM 758 N N . THR A 1 95 ? 20.059 -16.828 6.186 1.00 61.50 95 THR A N 1
ATOM 759 C CA . THR A 1 95 ? 19.785 -15.451 5.725 1.00 61.50 95 THR A CA 1
ATOM 760 C C . THR A 1 95 ? 20.860 -15.015 4.730 1.00 61.50 95 THR A C 1
ATOM 762 O O . THR A 1 95 ? 21.986 -14.727 5.125 1.00 61.50 95 THR A O 1
ATOM 765 N N . LYS A 1 96 ? 20.517 -14.930 3.439 1.00 76.25 96 LYS A N 1
ATOM 766 C CA . LYS A 1 96 ? 21.366 -14.255 2.442 1.00 76.25 96 LYS A CA 1
ATOM 767 C C . LYS A 1 96 ? 21.411 -12.755 2.745 1.00 76.25 96 LYS A C 1
ATOM 769 O O . LYS A 1 96 ? 20.352 -12.124 2.816 1.00 76.25 96 LYS A O 1
ATOM 774 N N . ILE A 1 97 ? 22.609 -12.204 2.925 1.00 82.88 97 ILE A N 1
ATOM 775 C CA . ILE A 1 97 ? 22.842 -10.769 3.116 1.00 82.88 97 ILE A CA 1
ATOM 776 C C . ILE A 1 97 ? 23.709 -10.282 1.963 1.00 82.88 97 ILE A C 1
ATOM 778 O O . ILE A 1 97 ? 24.820 -10.770 1.761 1.00 82.88 97 ILE A O 1
ATOM 782 N N . ARG A 1 98 ? 23.188 -9.313 1.214 1.00 85.25 98 ARG A N 1
ATOM 783 C CA . ARG A 1 98 ? 23.973 -8.597 0.210 1.00 85.25 98 ARG A CA 1
ATOM 784 C C . ARG A 1 98 ? 24.700 -7.461 0.890 1.00 85.25 98 ARG A C 1
ATOM 786 O O . ARG A 1 98 ? 24.097 -6.784 1.722 1.00 85.25 98 ARG A O 1
ATOM 793 N N . PHE A 1 99 ? 25.959 -7.255 0.549 1.00 88.12 99 PHE A N 1
ATOM 794 C CA . PHE A 1 99 ? 26.699 -6.103 1.031 1.00 88.12 99 PHE A CA 1
ATOM 795 C C . PHE A 1 99 ? 27.628 -5.562 -0.047 1.00 88.12 99 PHE A C 1
ATOM 797 O O . PHE A 1 99 ? 28.004 -6.265 -0.983 1.00 88.12 99 PHE A O 1
ATOM 804 N N . ALA A 1 100 ? 27.976 -4.295 0.107 1.00 78.00 100 ALA A N 1
ATOM 805 C CA . ALA A 1 100 ? 28.950 -3.609 -0.715 1.00 78.00 100 ALA A CA 1
ATOM 806 C C . ALA A 1 100 ? 29.646 -2.573 0.151 1.00 78.00 100 ALA A C 1
ATOM 808 O O . ALA A 1 100 ? 29.097 -2.091 1.152 1.00 78.00 100 ALA A O 1
ATOM 809 N N . VAL A 1 101 ? 30.864 -2.265 -0.260 1.00 79.44 101 VAL A N 1
ATOM 810 C CA . VAL A 1 101 ? 31.704 -1.253 0.350 1.00 79.44 101 VAL A CA 1
ATOM 811 C C . VAL A 1 101 ? 31.898 -0.147 -0.676 1.00 79.44 101 VAL A C 1
ATOM 813 O O . VAL A 1 101 ? 32.112 -0.428 -1.852 1.00 79.44 101 VAL A O 1
ATOM 816 N N . GLY A 1 102 ? 31.787 1.096 -0.231 1.00 78.88 102 GLY A N 1
ATOM 817 C CA . GLY A 1 102 ? 32.041 2.284 -1.033 1.00 78.88 102 GLY A CA 1
ATOM 818 C C . GLY A 1 102 ? 32.746 3.352 -0.207 1.00 78.88 102 GLY A C 1
ATOM 819 O O . GLY A 1 102 ? 33.163 3.104 0.926 1.00 78.88 102 GLY A O 1
ATOM 820 N N . GLU A 1 103 ? 32.827 4.555 -0.760 1.00 76.06 103 GLU A N 1
ATOM 821 C CA . GLU A 1 103 ? 33.412 5.730 -0.111 1.00 76.06 103 GLU A CA 1
ATOM 822 C C . GLU A 1 103 ? 32.373 6.853 0.000 1.00 76.06 103 GLU A C 1
ATOM 824 O O . GLU A 1 103 ? 31.493 6.991 -0.852 1.00 76.06 103 GLU A O 1
ATOM 829 N N . CYS A 1 104 ? 32.467 7.642 1.069 1.00 82.31 104 CYS A N 1
ATOM 830 C CA . CYS A 1 104 ? 31.679 8.857 1.292 1.00 82.31 104 CYS A CA 1
ATOM 831 C C . CYS A 1 104 ? 32.544 9.917 1.999 1.00 82.31 104 CYS A C 1
ATOM 833 O O . CYS A 1 104 ? 33.671 9.637 2.412 1.00 82.31 104 CYS A O 1
ATOM 835 N N . SER A 1 10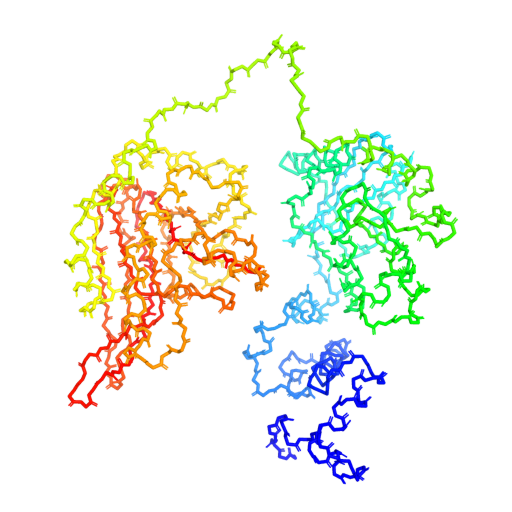5 ? 32.027 11.127 2.204 1.00 84.06 105 SER A N 1
ATOM 836 C CA . SER A 1 105 ? 32.735 12.224 2.886 1.00 84.06 105 SER A CA 1
ATOM 837 C C . SER A 1 105 ? 33.149 11.906 4.328 1.00 84.06 105 SER A C 1
ATOM 839 O O . SER A 1 105 ? 34.023 12.568 4.885 1.00 84.06 105 SER A O 1
ATOM 841 N N . LEU A 1 106 ? 32.569 10.865 4.935 1.00 86.44 106 LEU A N 1
ATOM 842 C CA . LEU A 1 106 ? 32.914 10.374 6.272 1.00 86.44 106 LEU A CA 1
ATOM 843 C C . LEU A 1 106 ? 33.911 9.194 6.250 1.00 86.44 106 LEU A C 1
ATOM 845 O O . LEU A 1 106 ? 34.169 8.596 7.302 1.00 86.44 106 LEU A O 1
ATOM 849 N N . GLY A 1 107 ? 34.479 8.862 5.088 1.00 87.38 107 GLY A N 1
ATOM 850 C CA . GLY A 1 107 ? 35.371 7.722 4.847 1.00 87.38 107 GLY A CA 1
ATOM 851 C C . GLY A 1 107 ? 34.640 6.505 4.273 1.00 87.38 107 GLY A C 1
ATOM 852 O O . GLY A 1 107 ? 33.533 6.624 3.742 1.00 87.38 107 GLY A O 1
ATOM 853 N N . SER A 1 108 ? 35.235 5.322 4.425 1.00 85.25 108 SER A N 1
ATOM 854 C CA . SER A 1 108 ? 34.666 4.082 3.905 1.00 85.25 108 SER A CA 1
ATOM 855 C C . SER A 1 108 ? 33.307 3.776 4.535 1.00 85.25 108 SER A C 1
ATOM 857 O O . SER A 1 108 ? 33.108 3.895 5.751 1.00 85.25 108 SER A O 1
ATOM 859 N N . ILE A 1 109 ? 32.375 3.330 3.702 1.00 89.31 109 ILE A N 1
ATOM 860 C CA . ILE A 1 109 ? 31.012 2.970 4.077 1.00 89.31 109 ILE A CA 1
ATOM 861 C C . ILE A 1 109 ? 30.718 1.538 3.650 1.00 89.31 109 ILE A C 1
ATOM 863 O O . ILE A 1 109 ? 30.990 1.144 2.520 1.00 89.31 109 ILE A O 1
ATOM 867 N N . LEU A 1 110 ? 30.098 0.766 4.540 1.00 91.38 110 LEU A N 1
ATOM 868 C CA . LEU A 1 110 ? 29.541 -0.542 4.215 1.00 91.38 110 LEU A CA 1
ATOM 869 C C . LEU A 1 110 ? 28.027 -0.514 4.376 1.00 91.38 110 LEU A C 1
ATOM 871 O O . LEU A 1 110 ? 27.509 -0.182 5.445 1.00 91.38 110 LEU A O 1
ATOM 875 N N . VAL A 1 111 ? 27.321 -0.916 3.325 1.00 90.25 111 VAL A N 1
ATOM 876 C CA . VAL A 1 111 ? 25.864 -1.067 3.327 1.00 90.25 111 VAL A CA 1
ATOM 877 C C . VAL A 1 111 ? 25.542 -2.542 3.170 1.00 90.25 111 VAL A C 1
ATOM 879 O O . VAL A 1 111 ? 26.054 -3.199 2.267 1.00 90.25 111 VAL A O 1
ATOM 882 N N . ALA A 1 112 ? 24.694 -3.071 4.050 1.00 86.94 112 ALA A N 1
ATOM 883 C CA . ALA A 1 112 ? 24.236 -4.451 3.994 1.00 86.94 112 ALA A CA 1
ATOM 884 C C . ALA A 1 112 ? 22.712 -4.536 4.036 1.00 86.94 112 ALA A C 1
ATOM 886 O O . ALA A 1 112 ? 22.050 -3.869 4.837 1.00 86.94 112 ALA A O 1
ATOM 887 N N . GLN A 1 113 ? 22.155 -5.410 3.205 1.00 86.38 113 GLN A N 1
ATOM 888 C CA . GLN A 1 113 ? 20.725 -5.626 3.051 1.00 86.38 113 GLN A CA 1
ATOM 889 C C . GLN A 1 113 ? 20.378 -7.101 3.247 1.00 86.38 113 GLN A C 1
ATOM 891 O O . GLN A 1 113 ? 20.943 -7.995 2.616 1.00 86.38 113 GLN A O 1
ATOM 896 N N . SER A 1 114 ? 19.390 -7.344 4.104 1.00 82.56 114 SER A N 1
ATOM 897 C CA . SER A 1 114 ? 18.704 -8.628 4.212 1.00 82.56 114 SER A CA 1
ATOM 898 C C . SER A 1 114 ? 17.455 -8.629 3.323 1.00 82.56 114 SER A C 1
ATOM 900 O O . SER A 1 114 ? 17.036 -7.597 2.803 1.00 82.56 114 SER A O 1
ATOM 902 N N . GLN A 1 115 ? 16.758 -9.761 3.231 1.00 73.50 115 GLN A N 1
ATOM 903 C CA . GLN A 1 115 ? 15.467 -9.844 2.527 1.00 73.50 115 GLN A CA 1
ATOM 904 C C . GLN A 1 115 ? 14.390 -8.867 3.047 1.00 73.50 115 GLN A C 1
ATOM 906 O O . GLN A 1 115 ? 13.368 -8.681 2.391 1.00 73.50 115 GLN A O 1
ATOM 911 N N . ARG A 1 116 ? 14.580 -8.273 4.234 1.00 61.53 116 ARG A N 1
ATOM 912 C CA . ARG A 1 116 ? 13.629 -7.347 4.869 1.00 61.53 116 ARG A CA 1
ATOM 913 C C . ARG A 1 116 ? 13.967 -5.871 4.641 1.00 61.53 116 ARG A C 1
ATOM 915 O O . ARG A 1 116 ? 13.109 -5.030 4.899 1.00 61.53 116 ARG A O 1
ATOM 922 N N . GLY A 1 117 ? 15.187 -5.556 4.206 1.00 78.69 117 GLY A N 1
ATOM 923 C CA . GLY A 1 117 ? 15.686 -4.187 4.082 1.00 78.69 117 GLY A CA 1
ATOM 924 C C . GLY A 1 117 ? 17.137 -4.037 4.536 1.00 78.69 117 GLY A C 1
ATOM 925 O O . GLY A 1 117 ? 17.820 -5.023 4.817 1.00 78.69 117 GLY A O 1
ATOM 926 N N . ILE A 1 118 ? 17.608 -2.793 4.613 1.00 86.88 118 ILE A N 1
ATOM 927 C CA . ILE A 1 118 ? 18.962 -2.460 5.062 1.00 86.88 118 ILE A CA 1
ATOM 928 C C . ILE A 1 118 ? 19.109 -2.879 6.522 1.00 86.88 118 ILE A C 1
ATOM 930 O O . ILE A 1 118 ? 18.404 -2.376 7.399 1.00 86.88 118 ILE A O 1
ATOM 934 N N . CYS A 1 119 ? 20.008 -3.823 6.778 1.00 85.69 119 CYS A N 1
ATOM 935 C CA . CYS A 1 119 ? 20.283 -4.355 8.108 1.00 85.69 119 CYS A CA 1
ATOM 936 C C . CYS A 1 119 ? 21.566 -3.781 8.723 1.00 85.69 119 CYS A C 1
ATOM 938 O O . CYS A 1 119 ? 21.724 -3.868 9.942 1.00 85.69 119 CYS A O 1
ATOM 940 N N . ALA A 1 120 ? 22.454 -3.188 7.915 1.00 90.00 120 ALA A N 1
ATOM 941 C CA . ALA A 1 120 ? 23.609 -2.442 8.407 1.00 90.00 120 ALA A CA 1
ATOM 942 C C . ALA A 1 120 ? 23.998 -1.280 7.475 1.00 90.00 120 ALA A C 1
ATOM 944 O O . ALA A 1 120 ? 23.950 -1.416 6.256 1.00 90.00 120 ALA A O 1
ATOM 945 N N . ILE A 1 121 ? 24.396 -0.159 8.078 1.00 94.38 121 ILE A N 1
ATOM 946 C CA . ILE A 1 121 ? 25.121 0.960 7.465 1.00 94.38 121 ILE A CA 1
ATOM 947 C C . ILE A 1 121 ? 26.251 1.283 8.443 1.00 94.38 121 ILE A C 1
ATOM 949 O O . ILE A 1 121 ? 25.986 1.757 9.553 1.00 94.38 121 ILE A O 1
ATOM 953 N N . LEU A 1 122 ? 27.483 0.963 8.067 1.00 92.19 122 LEU A N 1
ATOM 954 C CA . LEU A 1 122 ? 28.671 1.114 8.904 1.00 92.19 122 LEU A CA 1
ATOM 955 C C . LEU A 1 122 ? 29.620 2.133 8.269 1.00 92.19 122 LEU A C 1
ATOM 957 O O . LEU A 1 122 ? 29.722 2.188 7.049 1.00 92.19 122 LEU A O 1
ATOM 961 N N . LEU A 1 123 ? 30.305 2.921 9.099 1.00 92.19 123 LEU A N 1
ATOM 962 C CA . LEU A 1 123 ? 31.258 3.951 8.674 1.00 92.19 123 LEU A CA 1
ATOM 963 C C . LEU A 1 123 ? 32.625 3.698 9.314 1.00 92.19 123 LEU A C 1
ATOM 965 O O . LEU A 1 123 ? 32.708 3.416 10.508 1.00 92.19 123 LEU A O 1
ATOM 969 N N . GLY A 1 124 ? 33.704 3.836 8.555 1.00 90.06 124 GLY A N 1
ATOM 970 C CA . GLY A 1 124 ? 35.057 3.557 9.030 1.00 90.06 124 GLY A CA 1
ATOM 971 C C . GLY A 1 124 ? 36.121 4.258 8.200 1.00 90.06 124 GLY A C 1
ATOM 972 O O . GLY A 1 124 ? 35.817 5.057 7.326 1.00 90.06 124 GLY A O 1
ATOM 973 N N . GLY A 1 125 ? 37.387 4.019 8.535 1.00 80.62 125 GLY A N 1
ATOM 974 C CA . GLY A 1 125 ? 38.524 4.414 7.689 1.00 80.62 125 GLY A CA 1
ATOM 975 C C . GLY A 1 125 ? 39.242 3.214 7.075 1.00 80.62 125 GLY A C 1
ATOM 976 O O . GLY A 1 125 ? 40.320 3.370 6.525 1.00 80.62 125 GLY A O 1
ATOM 977 N N . ASP A 1 126 ? 38.693 2.016 7.272 1.00 78.00 126 ASP A N 1
ATOM 978 C CA . ASP A 1 126 ? 39.303 0.748 6.898 1.00 78.00 126 ASP A CA 1
ATOM 979 C C . ASP A 1 126 ? 38.175 -0.197 6.446 1.00 78.00 126 ASP A C 1
ATOM 981 O O . ASP A 1 126 ? 37.373 -0.624 7.289 1.00 78.00 126 ASP A O 1
ATOM 985 N N . PRO A 1 127 ? 38.051 -0.463 5.135 1.00 70.19 127 PRO A N 1
ATOM 986 C CA . PRO A 1 127 ? 36.951 -1.243 4.580 1.00 70.19 127 PRO A CA 1
ATOM 987 C C . PRO A 1 127 ? 36.948 -2.696 5.075 1.00 70.19 127 PRO A C 1
ATOM 989 O O . PRO A 1 127 ? 35.874 -3.242 5.342 1.00 70.19 127 PRO A O 1
ATOM 992 N N . ASP A 1 128 ? 38.118 -3.299 5.300 1.00 66.75 128 ASP A N 1
ATOM 993 C CA . ASP A 1 128 ? 38.233 -4.689 5.753 1.00 66.75 128 ASP A CA 1
ATOM 994 C C . ASP A 1 128 ? 37.686 -4.856 7.173 1.00 66.75 128 ASP A C 1
ATOM 996 O O . ASP A 1 128 ? 36.997 -5.831 7.488 1.00 66.75 128 ASP A O 1
ATOM 1000 N N . LYS A 1 129 ? 37.906 -3.860 8.041 1.00 74.88 129 LYS A N 1
ATOM 1001 C CA . LYS A 1 129 ? 37.306 -3.845 9.386 1.00 74.88 129 LYS A CA 1
ATOM 1002 C C . LYS A 1 129 ? 35.784 -3.768 9.349 1.00 74.88 129 LYS A C 1
ATOM 1004 O O . LYS A 1 129 ? 35.138 -4.387 10.193 1.00 74.88 129 LYS A O 1
ATOM 1009 N N . LEU A 1 130 ? 35.202 -3.051 8.385 1.00 79.00 130 LEU A N 1
ATOM 1010 C CA . LEU A 1 130 ? 33.746 -2.977 8.237 1.00 79.00 130 LEU A CA 1
ATOM 1011 C C . LEU A 1 130 ? 33.162 -4.330 7.820 1.00 79.00 130 LEU A C 1
ATOM 1013 O O . LEU A 1 130 ? 32.126 -4.741 8.348 1.00 79.00 130 LEU A O 1
ATOM 1017 N N . VAL A 1 131 ? 33.832 -5.041 6.909 1.00 74.25 131 VAL A N 1
ATOM 1018 C CA . VAL A 1 131 ? 33.415 -6.381 6.472 1.00 74.25 131 VAL A CA 1
ATOM 1019 C C . VAL A 1 131 ? 33.502 -7.386 7.622 1.00 74.25 131 VAL A C 1
ATOM 1021 O O . VAL A 1 131 ? 32.540 -8.125 7.845 1.00 74.25 131 VAL A O 1
ATOM 1024 N N . HIS A 1 132 ? 34.585 -7.372 8.407 1.00 72.44 132 HIS A N 1
ATOM 1025 C CA . HIS A 1 132 ? 34.692 -8.203 9.611 1.00 72.44 132 HIS A CA 1
ATOM 1026 C C . HIS A 1 132 ? 33.592 -7.875 10.637 1.00 72.44 132 HIS A C 1
ATOM 1028 O O . HIS A 1 132 ? 32.943 -8.780 11.158 1.00 72.44 132 HIS A O 1
ATOM 1034 N N . GLU A 1 133 ? 33.282 -6.594 10.865 1.00 77.56 133 GLU A N 1
ATOM 1035 C CA . GLU A 1 133 ? 32.191 -6.190 11.766 1.00 77.56 133 GLU A CA 1
ATOM 1036 C C . GLU A 1 133 ? 30.809 -6.671 11.273 1.00 77.56 133 GLU A C 1
ATOM 1038 O O . GLU A 1 133 ? 29.930 -7.020 12.079 1.00 77.56 133 GLU A O 1
ATOM 1043 N N . LEU A 1 134 ? 30.596 -6.714 9.952 1.00 79.69 134 LEU A N 1
ATOM 1044 C CA . LEU A 1 134 ? 29.395 -7.295 9.354 1.00 79.69 134 LEU A CA 1
ATOM 1045 C C . LEU A 1 134 ? 29.339 -8.813 9.586 1.00 79.69 134 LEU A C 1
ATOM 1047 O O . LEU A 1 134 ? 28.283 -9.319 9.973 1.00 79.69 134 LEU A O 1
ATOM 1051 N N . GLN A 1 135 ? 30.450 -9.525 9.394 1.00 72.94 135 GLN A N 1
ATOM 1052 C CA . GLN A 1 135 ? 30.549 -10.968 9.643 1.00 72.94 135 GLN A CA 1
ATOM 1053 C C . GLN A 1 135 ? 30.261 -11.306 11.111 1.00 72.94 135 GLN A C 1
ATOM 1055 O O . GLN A 1 135 ? 29.388 -12.130 11.382 1.00 72.94 135 GLN A O 1
ATOM 1060 N N . ASP A 1 136 ? 30.875 -10.594 12.057 1.00 70.81 136 ASP A N 1
ATOM 1061 C CA . ASP A 1 136 ? 30.627 -10.755 13.497 1.00 70.81 136 ASP A CA 1
ATOM 1062 C C . ASP A 1 136 ? 29.168 -10.459 13.869 1.00 70.81 136 ASP A C 1
ATOM 1064 O O . ASP A 1 136 ? 28.574 -11.070 14.763 1.00 70.81 136 ASP A O 1
ATOM 1068 N N . SER A 1 137 ? 28.556 -9.506 13.165 1.00 68.75 137 SER A N 1
ATOM 1069 C CA . SER A 1 137 ? 27.152 -9.151 13.345 1.00 68.75 137 SER A CA 1
ATOM 1070 C C . SER A 1 137 ? 26.182 -10.208 12.817 1.00 68.75 137 SER A C 1
ATOM 1072 O O . SER A 1 137 ? 25.033 -10.235 13.277 1.00 68.75 137 SER A O 1
ATOM 1074 N N . PHE A 1 138 ? 26.615 -11.040 11.867 1.00 73.06 138 PHE A N 1
ATOM 1075 C CA . PHE A 1 138 ? 25.804 -12.041 11.177 1.00 73.06 138 PHE A CA 1
ATOM 1076 C C . PHE A 1 138 ? 26.605 -13.339 10.909 1.00 73.06 138 PHE A C 1
ATOM 1078 O O . PHE A 1 138 ? 26.764 -13.729 9.752 1.00 73.06 138 PHE A O 1
ATOM 1085 N N . PRO A 1 139 ? 27.042 -14.069 11.957 1.00 61.91 139 PRO A N 1
ATOM 1086 C CA . PRO A 1 139 ? 28.030 -15.157 11.845 1.00 61.91 139 PRO A CA 1
ATOM 1087 C C . PRO A 1 139 ? 27.542 -16.406 11.089 1.00 61.91 139 PRO A C 1
ATOM 1089 O O . PRO A 1 139 ? 28.327 -17.294 10.775 1.00 61.91 139 PRO A O 1
ATOM 1092 N N . HIS A 1 140 ? 26.241 -16.500 10.810 1.00 64.56 140 HIS A N 1
ATOM 1093 C CA . HIS A 1 140 ? 25.618 -17.615 10.085 1.00 64.56 140 HIS A CA 1
ATOM 1094 C C . HIS A 1 140 ? 24.909 -17.161 8.798 1.00 64.56 140 HIS A C 1
ATOM 1096 O O . HIS A 1 140 ? 24.111 -17.906 8.232 1.00 64.56 140 HIS A O 1
ATOM 1102 N N . ALA A 1 141 ? 25.137 -15.919 8.358 1.00 71.75 141 ALA A N 1
ATOM 1103 C CA . ALA A 1 141 ? 24.582 -15.413 7.109 1.00 71.75 141 ALA A CA 1
ATOM 1104 C C . ALA A 1 141 ? 25.463 -15.799 5.919 1.00 71.75 141 ALA A C 1
ATOM 1106 O O . ALA A 1 141 ? 26.689 -15.774 5.999 1.00 71.75 141 ALA A O 1
ATOM 1107 N N . VAL A 1 142 ? 24.828 -16.078 4.781 1.00 72.31 142 VAL A N 1
ATOM 1108 C CA . VAL A 1 142 ? 25.542 -16.181 3.506 1.00 72.31 142 VAL A CA 1
ATOM 1109 C C . VAL A 1 142 ? 25.737 -14.760 2.991 1.00 72.31 142 VAL A C 1
ATOM 1111 O O . VAL A 1 142 ? 24.775 -14.131 2.537 1.00 72.31 142 VAL A O 1
ATOM 1114 N N . LEU A 1 143 ? 26.959 -14.244 3.114 1.00 73.69 143 LEU A N 1
ATOM 1115 C CA . LEU A 1 143 ? 27.325 -12.929 2.599 1.00 73.69 143 LEU A CA 1
ATOM 1116 C C . LEU A 1 143 ? 27.635 -13.033 1.104 1.00 73.69 143 LEU A C 1
ATOM 1118 O O . LEU A 1 143 ? 28.459 -13.844 0.688 1.00 73.69 143 LEU A O 1
ATOM 1122 N N . SER A 1 144 ? 26.973 -12.212 0.300 1.00 74.94 144 SER A N 1
ATOM 1123 C CA . SER A 1 144 ? 27.212 -12.100 -1.140 1.00 74.94 144 SER A CA 1
ATOM 1124 C C . SER A 1 144 ? 27.500 -10.648 -1.505 1.00 74.94 144 SER A C 1
ATOM 1126 O O . SER A 1 144 ? 26.872 -9.750 -0.940 1.00 74.94 144 SER A O 1
ATOM 1128 N N . GLY A 1 145 ? 28.393 -10.423 -2.469 1.00 61.19 145 GLY A N 1
ATOM 1129 C CA . GLY A 1 145 ? 28.591 -9.098 -3.059 1.00 61.19 145 GLY A CA 1
ATOM 1130 C C . GLY A 1 145 ? 27.316 -8.554 -3.717 1.00 61.19 145 GLY A C 1
ATOM 1131 O O . GLY A 1 145 ? 26.374 -9.306 -3.996 1.00 61.19 145 GLY A O 1
ATOM 1132 N N . GLY A 1 146 ? 27.282 -7.238 -3.918 1.00 59.91 146 GLY A N 1
ATOM 1133 C CA . GLY A 1 146 ? 26.214 -6.542 -4.633 1.00 59.91 146 GLY A CA 1
ATOM 1134 C C . GLY A 1 146 ? 26.107 -6.933 -6.108 1.00 59.91 146 GLY A C 1
ATOM 1135 O O . GLY A 1 146 ? 27.101 -7.279 -6.735 1.00 59.91 146 GLY A O 1
ATOM 1136 N N . ASP A 1 147 ? 24.888 -6.876 -6.647 1.00 63.09 147 ASP A N 1
ATOM 1137 C CA . ASP A 1 147 ? 24.628 -6.751 -8.086 1.00 63.09 147 ASP A CA 1
ATOM 1138 C C . ASP A 1 147 ? 24.491 -5.257 -8.450 1.00 63.09 147 ASP A C 1
ATOM 1140 O O . ASP A 1 147 ? 24.430 -4.409 -7.561 1.00 63.09 147 ASP A O 1
ATOM 1144 N N . SER A 1 148 ? 24.411 -4.913 -9.737 1.00 53.84 148 SER A N 1
ATOM 1145 C CA . SER A 1 148 ? 24.280 -3.516 -10.195 1.00 53.84 148 SER A CA 1
ATOM 1146 C C . SER A 1 148 ? 23.091 -2.775 -9.558 1.00 53.84 148 SER A C 1
ATOM 1148 O O . SER A 1 148 ? 23.204 -1.615 -9.175 1.00 53.84 148 SER A O 1
ATOM 1150 N N . ASN A 1 149 ? 21.972 -3.466 -9.320 1.00 63.50 149 ASN A N 1
ATOM 1151 C CA . ASN A 1 149 ? 20.818 -2.902 -8.604 1.00 63.50 149 ASN A CA 1
ATOM 1152 C C . ASN A 1 149 ? 21.122 -2.614 -7.120 1.00 63.50 149 ASN A C 1
ATOM 1154 O O . ASN A 1 149 ? 20.564 -1.697 -6.517 1.00 63.50 149 ASN A O 1
ATOM 1158 N N . PHE A 1 150 ? 21.976 -3.422 -6.489 1.00 69.31 150 PHE A N 1
ATOM 1159 C CA . PHE A 1 150 ? 22.432 -3.186 -5.125 1.00 69.31 150 PHE A CA 1
ATOM 1160 C C . PHE A 1 150 ? 23.432 -2.024 -5.050 1.00 69.31 150 PHE A C 1
ATOM 1162 O O . PHE A 1 150 ? 23.423 -1.291 -4.063 1.00 69.31 150 PHE A O 1
ATOM 1169 N N . GLU A 1 151 ? 24.239 -1.806 -6.087 1.00 69.56 151 GLU A N 1
ATOM 1170 C CA . GLU A 1 151 ? 25.131 -0.644 -6.191 1.00 69.56 151 GLU A CA 1
ATOM 1171 C C . GLU A 1 151 ? 24.349 0.678 -6.264 1.00 69.56 151 GLU A C 1
ATOM 1173 O O . GLU A 1 151 ? 24.703 1.629 -5.570 1.00 69.56 151 GLU A O 1
ATOM 1178 N N . GLU A 1 152 ? 23.225 0.731 -6.986 1.00 68.81 152 GLU A N 1
ATOM 1179 C CA . GLU A 1 152 ? 22.327 1.903 -6.998 1.00 68.81 152 GLU A CA 1
ATOM 1180 C C . GLU A 1 152 ? 21.717 2.193 -5.615 1.00 68.81 152 GLU A C 1
ATOM 1182 O O . GLU A 1 152 ? 21.603 3.347 -5.179 1.00 68.81 152 GLU A O 1
ATOM 1187 N N . LEU A 1 153 ? 21.364 1.138 -4.873 1.00 76.25 153 LEU A N 1
ATOM 1188 C CA . LEU A 1 153 ? 20.914 1.264 -3.488 1.00 76.25 153 LEU A CA 1
ATOM 1189 C C . LEU A 1 153 ? 22.029 1.819 -2.596 1.00 76.25 153 LEU A C 1
ATOM 1191 O O . LEU A 1 153 ? 21.773 2.690 -1.763 1.00 76.25 153 LEU A O 1
ATOM 1195 N N . VAL A 1 154 ? 23.260 1.335 -2.767 1.00 73.50 154 VAL A N 1
ATOM 1196 C CA . VAL A 1 154 ? 24.433 1.825 -2.030 1.00 73.50 154 VAL A CA 1
ATOM 1197 C C . VAL A 1 154 ? 24.676 3.296 -2.358 1.00 73.50 154 VAL A C 1
ATOM 1199 O O . VAL A 1 154 ? 24.828 4.087 -1.431 1.00 73.50 154 VAL A O 1
ATOM 1202 N N . ALA A 1 155 ? 24.599 3.694 -3.630 1.00 69.56 155 ALA A N 1
ATOM 1203 C CA . ALA A 1 155 ? 24.715 5.087 -4.056 1.00 69.56 155 ALA A CA 1
ATOM 1204 C C . ALA A 1 155 ? 23.630 5.981 -3.429 1.00 69.56 155 ALA A C 1
ATOM 1206 O O . ALA A 1 155 ? 23.925 7.086 -2.978 1.00 69.56 155 ALA A O 1
ATOM 1207 N N . THR A 1 156 ? 22.395 5.485 -3.303 1.00 75.62 156 THR A N 1
ATOM 1208 C CA . THR A 1 156 ? 21.308 6.192 -2.599 1.00 75.62 156 THR A CA 1
ATOM 1209 C C . THR A 1 156 ? 21.630 6.391 -1.116 1.00 75.62 156 THR A C 1
ATOM 1211 O O . THR A 1 156 ? 21.395 7.463 -0.557 1.00 75.62 156 THR A O 1
ATOM 1214 N N . VAL A 1 157 ? 22.183 5.366 -0.458 1.00 78.50 157 VAL A N 1
ATOM 1215 C CA . VAL A 1 157 ? 22.598 5.453 0.950 1.00 78.50 157 VAL A CA 1
ATOM 1216 C C . VAL A 1 157 ? 23.778 6.413 1.121 1.00 78.50 157 VAL A C 1
ATOM 1218 O O . VAL A 1 157 ? 23.776 7.189 2.076 1.00 78.50 157 VAL A O 1
ATOM 1221 N N . VAL A 1 158 ? 24.741 6.405 0.196 1.00 77.56 158 VAL A N 1
ATOM 1222 C CA . VAL A 1 158 ? 25.855 7.364 0.161 1.00 77.56 158 VAL A CA 1
ATOM 1223 C C . VAL A 1 158 ? 25.320 8.784 -0.002 1.00 77.56 158 VAL A C 1
ATOM 1225 O O . VAL A 1 158 ? 25.603 9.627 0.841 1.00 77.56 158 VAL A O 1
ATOM 1228 N N . GLY A 1 159 ? 24.461 9.037 -0.993 1.00 74.75 159 GLY A N 1
ATOM 1229 C CA . GLY A 1 159 ? 23.845 10.351 -1.201 1.00 74.75 159 GLY A CA 1
ATOM 1230 C C . GLY A 1 159 ? 23.057 10.844 0.017 1.00 74.75 159 GLY A C 1
ATOM 1231 O O . GLY A 1 159 ? 23.125 12.019 0.370 1.00 74.75 159 GLY A O 1
ATOM 1232 N N . PHE A 1 160 ? 22.371 9.945 0.727 1.00 83.06 160 PHE A N 1
ATOM 1233 C CA . PHE A 1 160 ? 21.723 10.273 1.998 1.00 83.06 160 PHE A CA 1
ATOM 1234 C C . PHE A 1 160 ? 22.719 10.633 3.113 1.00 83.06 160 PHE A C 1
ATOM 1236 O O . PHE A 1 160 ? 22.411 11.478 3.950 1.00 83.06 160 PHE A O 1
ATOM 1243 N N . ILE A 1 161 ? 23.897 10.011 3.158 1.00 84.19 161 ILE A N 1
ATOM 1244 C CA . ILE A 1 161 ? 24.936 10.354 4.139 1.00 84.19 161 ILE A CA 1
ATOM 1245 C C . ILE A 1 161 ? 25.568 11.710 3.823 1.00 84.19 161 ILE A C 1
ATOM 1247 O O . ILE A 1 161 ? 25.829 12.466 4.757 1.00 84.19 161 ILE A O 1
ATOM 1251 N N . GLU A 1 162 ? 25.735 12.042 2.541 1.00 81.06 162 GLU A N 1
ATOM 1252 C CA . GLU A 1 162 ? 26.186 13.370 2.107 1.00 81.06 162 GLU A CA 1
ATOM 1253 C C . GLU A 1 162 ? 25.158 14.463 2.428 1.00 81.06 162 GLU A C 1
ATOM 1255 O O . GLU A 1 162 ? 25.519 15.570 2.831 1.00 81.06 162 GLU A O 1
ATOM 1260 N N . ALA A 1 163 ? 23.863 14.147 2.310 1.00 79.12 163 ALA A N 1
ATOM 1261 C CA . ALA A 1 163 ? 22.768 15.073 2.587 1.00 79.12 163 ALA A CA 1
ATOM 1262 C C . ALA A 1 163 ? 21.718 14.483 3.559 1.00 79.12 163 ALA A C 1
ATOM 1264 O O . ALA A 1 163 ? 20.582 14.189 3.160 1.00 79.12 163 ALA A O 1
ATOM 1265 N N . PRO A 1 164 ? 22.028 14.375 4.872 1.00 79.19 164 PRO A N 1
ATOM 1266 C CA . PRO A 1 164 ? 21.139 13.749 5.861 1.00 79.19 164 PRO A CA 1
ATOM 1267 C C . PRO A 1 164 ? 19.788 14.454 6.051 1.00 79.19 164 PRO A C 1
ATOM 1269 O O . PRO A 1 164 ? 18.856 13.877 6.621 1.00 79.19 164 PRO A O 1
ATOM 1272 N N . SER A 1 165 ? 19.678 15.708 5.600 1.00 73.25 165 SER A N 1
ATOM 1273 C CA . SER A 1 165 ? 18.455 16.514 5.630 1.00 73.25 165 SER A CA 1
ATOM 1274 C C . SER A 1 165 ? 17.379 16.020 4.659 1.00 73.25 165 SER A C 1
ATOM 1276 O O . SER A 1 165 ? 16.198 16.230 4.929 1.00 73.25 165 SER A O 1
ATOM 1278 N N . ILE A 1 166 ? 17.762 15.315 3.586 1.00 69.62 166 ILE A N 1
ATOM 1279 C CA . ILE A 1 166 ? 16.842 14.752 2.582 1.00 69.62 166 ILE A CA 1
ATOM 1280 C C . ILE A 1 166 ? 16.054 13.562 3.158 1.00 69.62 166 ILE A C 1
ATOM 1282 O O . ILE A 1 166 ? 14.900 13.334 2.796 1.00 69.62 166 ILE A O 1
ATOM 1286 N N . GLY A 1 167 ? 16.641 12.841 4.121 1.00 65.44 167 GLY A N 1
ATOM 1287 C CA . GLY A 1 167 ? 16.054 11.632 4.700 1.00 65.44 167 GLY A CA 1
ATOM 1288 C C . GLY A 1 167 ? 16.291 10.380 3.846 1.00 65.44 167 GLY A C 1
ATOM 1289 O O . GLY A 1 167 ? 16.542 10.458 2.648 1.00 65.44 167 GLY A O 1
ATOM 1290 N N . LEU A 1 168 ? 16.220 9.200 4.476 1.00 70.50 168 LEU A N 1
ATOM 1291 C CA . LEU A 1 168 ? 16.389 7.909 3.800 1.00 70.50 168 LEU A CA 1
ATOM 1292 C C . LEU A 1 168 ? 15.042 7.194 3.672 1.00 70.50 168 LEU A C 1
ATOM 1294 O O . LEU A 1 168 ? 14.455 6.775 4.674 1.00 70.50 168 LEU A O 1
ATOM 1298 N N . SER A 1 169 ? 14.574 7.014 2.440 1.00 65.00 169 SER A N 1
ATOM 1299 C CA . SER A 1 169 ? 13.301 6.364 2.097 1.00 65.00 169 SER A CA 1
ATOM 1300 C C . SER A 1 169 ? 13.453 4.870 1.761 1.00 65.00 169 SER A C 1
ATOM 1302 O O . SER A 1 169 ? 12.699 4.326 0.959 1.00 65.00 169 SER A O 1
ATOM 1304 N N . LEU A 1 170 ? 14.401 4.176 2.402 1.00 68.81 170 LEU A N 1
ATOM 1305 C CA . LEU A 1 170 ? 14.648 2.741 2.209 1.00 68.81 170 LEU A CA 1
ATOM 1306 C C . LEU A 1 170 ? 14.164 1.907 3.412 1.00 68.81 170 LEU A C 1
ATOM 1308 O O . LEU A 1 170 ? 14.241 2.366 4.558 1.00 68.81 170 LEU A O 1
ATOM 1312 N N . PRO A 1 171 ? 13.664 0.671 3.199 1.00 70.00 171 PRO A N 1
ATOM 1313 C CA . PRO A 1 171 ? 13.225 -0.192 4.291 1.00 70.00 171 PRO A CA 1
ATOM 1314 C C . PRO A 1 171 ? 14.413 -0.569 5.180 1.00 70.00 171 PRO A C 1
ATOM 1316 O O . PRO A 1 171 ? 15.430 -1.059 4.692 1.00 70.00 171 PRO A O 1
ATOM 1319 N N . LEU A 1 172 ? 14.273 -0.373 6.493 1.00 76.31 172 LEU A N 1
ATOM 1320 C CA . LEU A 1 172 ? 15.292 -0.732 7.481 1.00 76.31 172 LEU A CA 1
ATOM 1321 C C . LEU A 1 172 ? 14.897 -2.030 8.199 1.00 76.31 172 LEU A C 1
ATOM 1323 O O . LEU A 1 172 ? 13.837 -2.108 8.826 1.00 76.31 172 LEU A O 1
ATOM 1327 N N . ASP A 1 173 ? 15.771 -3.033 8.166 1.00 77.19 173 ASP A N 1
ATOM 1328 C CA . ASP A 1 173 ? 15.641 -4.267 8.947 1.00 77.19 173 ASP A CA 1
ATOM 1329 C C . ASP A 1 173 ? 16.180 -4.043 10.368 1.00 77.19 173 ASP A C 1
ATOM 1331 O O . ASP A 1 173 ? 17.288 -4.442 10.732 1.00 77.19 173 ASP A O 1
ATOM 1335 N N . ILE A 1 174 ? 15.387 -3.342 11.181 1.00 70.25 174 ILE A N 1
ATOM 1336 C CA . ILE A 1 174 ? 15.755 -2.961 12.546 1.00 70.25 174 ILE A CA 1
ATOM 1337 C C . ILE A 1 174 ? 15.586 -4.160 13.495 1.00 70.25 174 ILE A C 1
ATOM 1339 O O . ILE A 1 174 ? 14.473 -4.528 13.889 1.00 70.25 174 ILE A O 1
ATOM 1343 N N . ARG A 1 175 ? 16.708 -4.749 13.919 1.00 70.25 175 ARG A N 1
ATOM 1344 C CA . ARG A 1 175 ? 16.750 -5.907 14.828 1.00 70.25 175 ARG A CA 1
ATOM 1345 C C . ARG A 1 175 ? 17.157 -5.485 16.236 1.00 70.25 175 ARG A C 1
ATOM 1347 O O . ARG A 1 175 ? 18.267 -5.015 16.442 1.00 70.25 175 ARG A O 1
ATOM 1354 N N . GLY A 1 176 ? 16.283 -5.683 17.222 1.00 63.19 176 GLY A N 1
ATOM 1355 C CA . GLY A 1 176 ? 16.581 -5.357 18.617 1.00 63.19 176 GLY A CA 1
ATOM 1356 C C . GLY A 1 176 ? 15.439 -5.680 19.573 1.00 63.19 176 GLY A C 1
ATOM 1357 O O . GLY A 1 176 ? 14.343 -6.068 19.169 1.00 63.19 176 GLY A O 1
ATOM 1358 N N . THR A 1 177 ? 15.699 -5.527 20.868 1.00 61.66 177 THR A N 1
ATOM 1359 C CA . THR A 1 177 ? 14.686 -5.629 21.925 1.00 61.66 177 THR A CA 1
ATOM 1360 C C . THR A 1 177 ? 13.607 -4.551 21.767 1.00 61.66 177 THR A C 1
ATOM 1362 O O . THR A 1 177 ? 13.844 -3.502 21.171 1.00 61.66 177 THR A O 1
ATOM 1365 N N . ALA A 1 178 ? 12.430 -4.757 22.368 1.00 58.19 178 ALA A N 1
ATOM 1366 C CA . ALA A 1 178 ? 11.362 -3.750 22.360 1.00 58.19 178 ALA A CA 1
ATOM 1367 C C . ALA A 1 178 ? 11.822 -2.397 22.941 1.00 58.19 178 ALA A C 1
ATOM 1369 O O . ALA A 1 178 ? 11.369 -1.345 22.502 1.00 58.19 178 ALA A O 1
ATOM 1370 N N . PHE A 1 179 ? 12.751 -2.409 23.906 1.00 66.81 179 PHE A N 1
ATOM 1371 C CA . PHE A 1 179 ? 13.361 -1.187 24.429 1.00 66.81 179 PHE A CA 1
ATOM 1372 C C . PHE A 1 179 ? 14.242 -0.497 23.378 1.00 66.81 179 PHE A C 1
ATOM 1374 O O . PHE A 1 179 ? 14.082 0.698 23.150 1.00 66.81 179 PHE A O 1
ATOM 1381 N N . GLN A 1 180 ? 15.108 -1.247 22.686 1.00 72.62 180 GLN A N 1
ATOM 1382 C CA . GLN A 1 180 ? 15.953 -0.712 21.612 1.00 72.62 180 GLN A CA 1
ATOM 1383 C C . GLN A 1 180 ? 15.129 -0.124 20.463 1.00 72.62 180 GLN A C 1
ATOM 1385 O O . GLN A 1 180 ? 15.390 0.998 20.042 1.00 72.62 180 GLN A O 1
ATOM 1390 N N . GLN A 1 181 ? 14.087 -0.830 20.013 1.00 70.19 181 GLN A N 1
ATOM 1391 C CA . GLN A 1 181 ? 13.201 -0.351 18.949 1.00 70.19 181 GLN A CA 1
ATOM 1392 C C . GLN A 1 181 ? 12.518 0.971 19.310 1.00 70.19 181 GLN A C 1
ATOM 1394 O O . GLN A 1 181 ? 12.475 1.877 18.482 1.00 70.19 181 GLN A O 1
ATOM 1399 N N . ARG A 1 182 ? 12.044 1.116 20.554 1.00 73.94 182 ARG A N 1
ATOM 1400 C CA . ARG A 1 182 ? 11.437 2.368 21.034 1.00 73.94 182 ARG A CA 1
ATOM 1401 C C . ARG A 1 182 ? 12.435 3.521 21.082 1.00 73.94 182 ARG A C 1
ATOM 1403 O O . ARG A 1 182 ? 12.083 4.632 20.699 1.00 73.94 182 ARG A O 1
ATOM 1410 N N . VAL A 1 183 ? 13.672 3.261 21.514 1.00 77.88 183 VAL A N 1
ATOM 1411 C CA . VAL A 1 183 ? 14.739 4.272 21.475 1.00 77.88 183 VAL A CA 1
ATOM 1412 C C . VAL A 1 183 ? 15.004 4.682 20.033 1.00 77.88 183 VAL A C 1
ATOM 1414 O O . VAL A 1 183 ? 14.966 5.866 19.735 1.00 77.88 183 VAL A O 1
ATOM 1417 N N . TRP A 1 184 ? 15.201 3.732 19.119 1.00 81.88 184 TRP A N 1
ATOM 1418 C CA . TRP A 1 184 ? 15.468 4.031 17.712 1.00 81.88 184 TRP A CA 1
ATOM 1419 C C . TRP A 1 184 ? 14.322 4.784 17.026 1.00 81.88 184 TRP A C 1
ATOM 1421 O O . TRP A 1 184 ? 14.584 5.686 16.235 1.00 81.88 184 TRP A O 1
ATOM 1431 N N . GLN A 1 185 ? 13.065 4.488 17.368 1.00 77.06 185 GLN A N 1
ATOM 1432 C CA . GLN A 1 185 ? 11.910 5.287 16.939 1.00 77.06 185 GLN A CA 1
ATOM 1433 C C . GLN A 1 185 ? 11.993 6.729 17.456 1.00 77.06 185 GLN A C 1
ATOM 1435 O O . GLN A 1 185 ? 11.819 7.662 16.678 1.00 77.06 185 GLN A O 1
ATOM 1440 N N . ALA A 1 186 ? 12.322 6.921 18.738 1.00 82.25 186 ALA A N 1
ATOM 1441 C CA . ALA A 1 186 ? 12.495 8.252 19.317 1.00 82.25 186 ALA A CA 1
ATOM 1442 C C . ALA A 1 186 ? 13.671 9.021 18.689 1.00 82.25 186 ALA A C 1
ATOM 1444 O O . ALA A 1 186 ? 13.572 10.230 18.506 1.00 82.25 186 ALA A O 1
ATOM 1445 N N . LEU A 1 187 ? 14.758 8.334 18.314 1.00 87.44 187 LEU A N 1
ATOM 1446 C CA . LEU A 1 187 ? 15.876 8.942 17.584 1.00 87.44 187 LEU A CA 1
ATOM 1447 C C . LEU A 1 187 ? 15.437 9.440 16.205 1.00 87.44 187 LEU A C 1
ATOM 1449 O O . LEU A 1 187 ? 15.725 10.576 15.848 1.00 87.44 187 LEU A O 1
ATOM 1453 N N . ARG A 1 188 ? 14.703 8.619 15.446 1.00 85.88 188 ARG A N 1
ATOM 1454 C CA . ARG A 1 188 ? 14.218 8.977 14.100 1.00 85.88 188 ARG A CA 1
ATOM 1455 C C . ARG A 1 188 ? 13.245 10.159 14.096 1.00 85.88 188 ARG A C 1
ATOM 1457 O O . ARG A 1 188 ? 13.117 10.814 13.071 1.00 85.88 188 ARG A O 1
ATOM 1464 N N . ALA A 1 189 ? 12.591 10.439 15.222 1.00 84.31 189 ALA A N 1
ATOM 1465 C CA . ALA A 1 189 ? 11.715 11.597 15.381 1.00 84.31 189 ALA A CA 1
ATOM 1466 C C . ALA A 1 189 ? 12.472 12.922 15.601 1.00 84.31 189 ALA A C 1
ATOM 1468 O O . ALA A 1 189 ? 11.848 13.981 15.592 1.00 84.31 189 ALA A O 1
ATOM 1469 N N . ILE A 1 190 ? 13.793 12.895 15.822 1.00 87.69 190 ILE A N 1
ATOM 1470 C CA . ILE A 1 190 ? 14.598 14.115 15.951 1.00 87.69 190 ILE A CA 1
ATOM 1471 C C . ILE A 1 190 ? 14.834 14.675 14.540 1.00 87.69 190 ILE A C 1
ATOM 1473 O O . ILE A 1 190 ? 15.489 13.993 13.749 1.00 87.69 190 ILE A O 1
ATOM 1477 N N . PRO A 1 191 ? 14.334 15.876 14.197 1.00 86.56 191 PRO A N 1
ATOM 1478 C CA . PRO A 1 191 ? 14.514 16.435 12.861 1.00 86.56 191 PRO A CA 1
ATOM 1479 C C . PRO A 1 191 ? 15.986 16.810 12.598 1.00 86.56 191 PRO A C 1
ATOM 1481 O O . PRO A 1 191 ? 16.723 17.063 13.558 1.00 86.56 191 PRO A O 1
ATOM 1484 N N . PRO A 1 192 ? 16.421 16.856 11.324 1.00 86.81 192 PRO A N 1
ATOM 1485 C CA . PRO A 1 192 ? 17.750 17.342 10.954 1.00 86.81 192 PRO A CA 1
ATOM 1486 C C . PRO A 1 192 ? 18.034 18.730 11.541 1.00 86.81 192 PRO A C 1
ATOM 1488 O O . PRO A 1 192 ? 17.136 19.568 11.635 1.00 86.81 192 PRO A O 1
ATOM 1491 N N . GLY A 1 193 ? 19.269 18.950 11.991 1.00 87.25 193 GLY A N 1
ATOM 1492 C CA . GLY A 1 193 ? 19.708 20.234 12.554 1.00 87.25 193 GLY A CA 1
ATOM 1493 C C . GLY A 1 193 ? 19.185 20.509 13.970 1.00 87.25 193 GLY A C 1
ATOM 1494 O O . GLY A 1 193 ? 19.416 21.580 14.533 1.00 87.25 193 GLY A O 1
ATOM 1495 N N . LYS A 1 194 ? 18.474 19.553 14.587 1.00 90.94 194 LYS A N 1
ATOM 1496 C CA . LYS A 1 194 ? 18.090 19.603 16.003 1.00 90.94 194 LYS A CA 1
ATOM 1497 C C . LYS A 1 194 ? 18.772 18.488 16.777 1.00 90.94 194 LYS A C 1
ATOM 1499 O O . LYS A 1 194 ? 18.930 17.371 16.293 1.00 90.94 194 LYS A O 1
ATOM 1504 N N . THR A 1 195 ? 19.100 18.781 18.030 1.00 92.62 195 THR A N 1
ATOM 1505 C CA . THR A 1 195 ? 19.677 17.812 18.960 1.00 92.62 195 THR A CA 1
ATOM 1506 C C . THR A 1 195 ? 18.785 17.600 20.181 1.00 92.62 195 THR A C 1
ATOM 1508 O O . THR A 1 195 ? 17.934 18.427 20.527 1.00 92.62 195 THR A O 1
ATOM 1511 N N . LYS A 1 196 ? 18.942 16.445 20.831 1.00 93.19 196 LYS A N 1
ATOM 1512 C CA . LYS A 1 196 ? 18.283 16.099 22.101 1.00 93.19 196 LYS A CA 1
ATOM 1513 C C . LYS A 1 196 ? 19.291 15.490 23.063 1.00 93.19 196 LYS A C 1
ATOM 1515 O O . LYS A 1 196 ? 20.250 14.862 22.625 1.00 93.19 196 LYS A O 1
ATOM 1520 N N . SER A 1 197 ? 19.065 15.613 24.371 1.00 92.31 197 SER A N 1
ATOM 1521 C CA . SER A 1 197 ? 19.902 14.905 25.343 1.00 92.31 197 SER A CA 1
ATOM 1522 C C . SER A 1 197 ? 19.442 13.461 25.566 1.00 92.31 197 SER A C 1
ATOM 1524 O O . SER A 1 197 ? 18.266 13.133 25.387 1.00 92.31 197 SER A O 1
ATOM 1526 N N . TYR A 1 198 ? 20.338 12.584 26.035 1.00 88.00 198 TYR A N 1
ATOM 1527 C CA . TYR A 1 198 ? 19.973 11.215 26.451 1.00 88.00 198 TYR A CA 1
ATOM 1528 C C . TYR A 1 198 ? 18.814 11.193 27.462 1.00 88.00 198 TYR A C 1
ATOM 1530 O O . TYR A 1 198 ? 17.953 10.312 27.422 1.00 88.00 198 TYR A O 1
ATOM 1538 N N . THR A 1 199 ? 18.776 12.183 28.355 1.00 87.25 199 THR A N 1
ATOM 1539 C CA . THR A 1 199 ? 17.715 12.353 29.351 1.00 87.25 199 THR A CA 1
ATOM 1540 C C . THR A 1 199 ? 16.394 12.768 28.706 1.00 87.25 199 THR A C 1
ATOM 1542 O O . THR A 1 199 ? 15.343 12.301 29.142 1.00 87.25 199 THR A O 1
ATOM 1545 N N . ASP A 1 200 ? 16.417 13.593 27.657 1.00 89.06 200 ASP A N 1
ATOM 1546 C CA . ASP A 1 200 ? 15.201 14.001 26.941 1.00 89.06 200 ASP A CA 1
ATOM 1547 C C . ASP A 1 200 ? 14.567 12.824 26.207 1.00 89.06 200 ASP A C 1
ATOM 1549 O O . ASP A 1 200 ? 13.356 12.629 26.289 1.00 89.06 200 ASP A O 1
ATOM 1553 N N . ILE A 1 201 ? 15.387 11.984 25.570 1.00 87.62 201 ILE A N 1
ATOM 1554 C CA . ILE A 1 201 ? 14.917 10.746 24.938 1.00 87.62 201 ILE A CA 1
ATOM 1555 C C . ILE A 1 201 ? 14.324 9.803 25.991 1.00 87.62 201 ILE A C 1
ATOM 1557 O O . ILE A 1 201 ? 13.213 9.300 25.824 1.00 87.62 201 ILE A O 1
ATOM 1561 N N . ALA A 1 202 ? 15.010 9.615 27.121 1.00 82.25 202 ALA A N 1
ATOM 1562 C CA . ALA A 1 202 ? 14.524 8.784 28.220 1.00 82.25 202 ALA A CA 1
ATOM 1563 C C . ALA A 1 202 ? 13.175 9.285 28.783 1.00 82.25 202 ALA A C 1
ATOM 1565 O O . ALA A 1 202 ? 12.251 8.493 28.994 1.00 82.25 202 ALA A O 1
ATOM 1566 N N . LYS A 1 203 ? 13.024 10.604 28.961 1.00 84.00 203 LYS A N 1
ATOM 1567 C CA . LYS A 1 203 ? 11.768 11.250 29.377 1.00 84.00 203 LYS A CA 1
ATOM 1568 C C . LYS A 1 203 ? 10.656 11.068 28.349 1.00 84.00 203 LYS A C 1
ATOM 1570 O O . LYS A 1 203 ? 9.554 10.683 28.730 1.00 84.00 203 LYS A O 1
ATOM 1575 N N . HIS A 1 204 ? 10.942 11.290 27.067 1.00 78.75 204 HIS A N 1
ATOM 1576 C CA . HIS A 1 204 ? 9.967 11.150 25.984 1.00 78.75 204 HIS A CA 1
ATOM 1577 C C . HIS A 1 204 ? 9.418 9.717 25.884 1.00 78.75 204 HIS A C 1
ATOM 1579 O O . HIS A 1 204 ? 8.236 9.507 25.632 1.00 78.75 204 HIS A O 1
ATOM 1585 N N . MET A 1 205 ? 10.243 8.714 26.196 1.00 74.19 205 MET A N 1
ATOM 1586 C CA . MET A 1 205 ? 9.811 7.316 26.278 1.00 74.19 205 MET A CA 1
ATOM 1587 C C . MET A 1 205 ? 9.079 6.946 27.585 1.00 74.19 205 MET A C 1
ATOM 1589 O O . MET A 1 205 ? 8.747 5.772 27.784 1.00 74.19 205 MET A O 1
ATOM 1593 N N . GLY A 1 206 ? 8.845 7.892 28.499 1.00 68.56 206 GLY A N 1
ATOM 1594 C CA . GLY A 1 206 ? 8.223 7.634 29.801 1.00 68.56 206 GLY A CA 1
ATOM 1595 C C . GLY A 1 206 ? 9.108 6.844 30.772 1.00 68.56 206 GLY A C 1
ATOM 1596 O O . GLY A 1 206 ? 8.587 6.193 31.674 1.00 68.56 206 GLY A O 1
ATOM 1597 N N . ALA A 1 207 ? 10.431 6.873 30.583 1.00 72.44 207 ALA A N 1
ATOM 1598 C CA . ALA A 1 207 ? 11.420 6.168 31.400 1.00 72.44 207 ALA A CA 1
ATOM 1599 C C . ALA A 1 207 ? 12.576 7.113 31.806 1.00 72.44 207 ALA A C 1
ATOM 1601 O O . ALA A 1 207 ? 13.720 6.905 31.403 1.00 72.44 207 ALA A O 1
ATOM 1602 N N . PRO A 1 208 ? 12.308 8.172 32.595 1.00 73.44 208 PRO A N 1
ATOM 1603 C CA . PRO A 1 208 ? 13.255 9.268 32.844 1.00 73.44 208 PRO A CA 1
ATOM 1604 C C . PRO A 1 208 ? 14.585 8.847 33.496 1.00 73.44 208 PRO A C 1
ATOM 1606 O O . PRO A 1 208 ? 15.589 9.527 33.305 1.00 73.44 208 PRO A O 1
ATOM 1609 N N . GLY A 1 209 ? 14.625 7.721 34.219 1.00 77.12 209 GLY A N 1
ATOM 1610 C CA . GLY A 1 209 ? 15.845 7.171 34.828 1.00 77.12 209 GLY A CA 1
ATOM 1611 C C . GLY A 1 209 ? 16.735 6.352 33.881 1.00 77.12 209 GLY A C 1
ATOM 1612 O O . GLY A 1 209 ? 17.779 5.857 34.294 1.00 77.12 209 GLY A O 1
ATOM 1613 N N . SER A 1 210 ? 16.349 6.173 32.614 1.00 80.69 210 SER A N 1
ATOM 1614 C CA . SER A 1 210 ? 17.009 5.237 31.691 1.00 80.69 210 SER A CA 1
ATOM 1615 C C . SER A 1 210 ? 18.053 5.874 30.766 1.00 80.69 210 SER A C 1
ATOM 1617 O O . SER A 1 210 ? 18.433 5.254 29.776 1.00 80.69 210 SER A O 1
ATOM 1619 N N . ALA A 1 211 ? 18.563 7.073 31.070 1.00 81.25 211 ALA A N 1
ATOM 1620 C CA . ALA A 1 211 ? 19.517 7.789 30.209 1.00 81.25 211 ALA A CA 1
ATOM 1621 C C . ALA A 1 211 ? 20.771 6.957 29.856 1.00 81.25 211 ALA A C 1
ATOM 1623 O O . ALA A 1 211 ? 21.176 6.908 28.696 1.00 81.25 211 ALA A O 1
ATOM 1624 N N . ARG A 1 212 ? 21.342 6.222 30.823 1.00 77.56 212 ARG A N 1
ATOM 1625 C CA . ARG A 1 212 ? 22.496 5.330 30.586 1.00 77.56 212 ARG A CA 1
ATOM 1626 C C . ARG A 1 212 ? 22.155 4.158 29.660 1.00 77.56 212 ARG A C 1
ATOM 1628 O O . ARG A 1 212 ? 22.967 3.778 28.824 1.00 77.56 212 ARG A O 1
ATOM 1635 N N . ALA A 1 213 ? 20.943 3.615 29.778 1.00 73.50 213 ALA A N 1
ATOM 1636 C CA . ALA A 1 213 ? 20.468 2.551 28.899 1.00 73.50 213 ALA A CA 1
ATOM 1637 C C . ALA A 1 213 ? 20.235 3.071 27.472 1.00 73.50 213 ALA A C 1
ATOM 1639 O O . ALA A 1 213 ? 20.614 2.399 26.519 1.00 73.50 213 ALA A O 1
ATOM 1640 N N . VAL A 1 214 ? 19.692 4.286 27.316 1.00 81.69 214 VAL A N 1
ATOM 1641 C CA . VAL A 1 214 ? 19.561 4.957 26.009 1.00 81.69 214 VAL A CA 1
ATOM 1642 C C . VAL A 1 214 ? 20.933 5.151 25.362 1.00 81.69 214 VAL A C 1
ATOM 1644 O O . VAL A 1 214 ? 21.092 4.822 24.191 1.00 81.69 214 VAL A O 1
ATOM 1647 N N . ALA A 1 215 ? 21.941 5.595 26.121 1.00 80.62 215 ALA A N 1
ATOM 1648 C CA . ALA A 1 215 ? 23.308 5.728 25.613 1.00 80.62 215 ALA A CA 1
ATOM 1649 C C . ALA A 1 215 ? 23.875 4.391 25.098 1.00 80.62 215 ALA A C 1
ATOM 1651 O O . ALA A 1 215 ? 24.439 4.344 24.006 1.00 80.62 215 ALA A O 1
ATOM 1652 N N . GLY A 1 216 ? 23.646 3.292 25.826 1.00 79.88 216 GLY A N 1
ATOM 1653 C CA . GLY A 1 216 ? 24.005 1.946 25.367 1.00 79.88 216 GLY A CA 1
ATOM 1654 C C . GLY A 1 216 ? 23.295 1.536 24.070 1.00 79.88 216 GLY A C 1
ATOM 1655 O O . GLY A 1 216 ? 23.912 0.930 23.198 1.00 79.88 216 GLY A O 1
ATOM 1656 N N . VAL A 1 217 ? 22.023 1.911 23.890 1.00 82.06 217 VAL A N 1
ATOM 1657 C CA . VAL A 1 217 ? 21.289 1.655 22.637 1.00 82.06 217 VAL A CA 1
ATOM 1658 C C . VAL A 1 217 ? 21.821 2.493 21.471 1.00 82.06 217 VAL A C 1
ATOM 1660 O O . VAL A 1 217 ? 21.933 1.972 20.361 1.00 82.06 217 VAL A O 1
ATOM 1663 N N . CYS A 1 218 ? 22.183 3.757 21.704 1.00 85.06 218 CYS A N 1
ATOM 1664 C CA . CYS A 1 218 ? 22.823 4.597 20.689 1.00 85.06 218 CYS A CA 1
ATOM 1665 C C . CYS A 1 218 ? 24.175 4.014 20.243 1.00 85.06 218 CYS A C 1
ATOM 1667 O O . CYS A 1 218 ? 24.465 4.007 19.049 1.00 85.06 218 CYS A O 1
ATOM 1669 N N . ALA A 1 219 ? 24.968 3.478 21.178 1.00 83.25 219 ALA A N 1
ATOM 1670 C CA . ALA A 1 219 ? 26.245 2.820 20.884 1.00 83.25 219 ALA A CA 1
ATOM 1671 C C . ALA A 1 219 ? 26.081 1.482 20.134 1.00 83.25 219 ALA A C 1
ATOM 1673 O O . ALA A 1 219 ? 26.946 1.088 19.353 1.00 83.25 219 ALA A O 1
ATOM 1674 N N . ALA A 1 220 ? 24.956 0.792 20.336 1.00 83.25 220 ALA A N 1
ATOM 1675 C CA . ALA A 1 220 ? 24.618 -0.457 19.652 1.00 83.25 220 ALA A CA 1
ATOM 1676 C C . ALA A 1 220 ? 23.957 -0.258 18.272 1.00 83.25 220 ALA A C 1
ATOM 1678 O O . ALA A 1 220 ? 23.545 -1.240 17.652 1.00 83.25 220 ALA A O 1
ATOM 1679 N N . ASN A 1 221 ? 23.809 0.985 17.798 1.00 87.75 221 ASN A N 1
ATOM 1680 C CA . ASN A 1 221 ? 23.216 1.266 16.494 1.00 87.75 221 ASN A CA 1
ATOM 1681 C C . ASN A 1 221 ? 24.086 0.695 15.361 1.00 87.75 221 ASN A C 1
ATOM 1683 O O . ASN A 1 221 ? 25.281 0.959 15.321 1.00 87.75 221 ASN A O 1
ATOM 1687 N N . LYS A 1 222 ? 23.477 -0.044 14.430 1.00 89.62 222 LYS A N 1
ATOM 1688 C CA . LYS A 1 222 ? 24.143 -0.592 13.234 1.00 89.62 222 LYS A CA 1
ATOM 1689 C C . LYS A 1 222 ? 23.727 0.104 11.937 1.00 89.62 222 LYS A C 1
ATOM 1691 O O . LYS A 1 222 ? 24.134 -0.321 10.869 1.00 89.62 222 LYS A O 1
ATOM 1696 N N . LEU A 1 223 ? 22.875 1.123 12.019 1.00 90.81 223 LEU A N 1
ATOM 1697 C CA . LEU A 1 223 ? 22.327 1.861 10.884 1.00 90.81 223 LEU A CA 1
ATOM 1698 C C . LEU A 1 223 ? 22.751 3.326 11.023 1.00 90.81 223 LEU A C 1
ATOM 1700 O O . LEU A 1 223 ? 21.973 4.160 11.501 1.00 90.81 223 LEU A O 1
ATOM 1704 N N . ALA A 1 224 ? 24.016 3.610 10.699 1.00 92.00 224 ALA A N 1
ATOM 1705 C CA . ALA A 1 224 ? 24.581 4.955 10.754 1.00 92.00 224 ALA A CA 1
ATOM 1706 C C . ALA A 1 224 ? 23.720 5.941 9.961 1.00 92.00 224 ALA A C 1
ATOM 1708 O O . ALA A 1 224 ? 23.257 5.620 8.868 1.00 92.00 224 ALA A O 1
ATOM 1709 N N . VAL A 1 225 ? 23.501 7.129 10.537 1.00 91.12 225 VAL A N 1
ATOM 1710 C CA . VAL A 1 225 ? 22.705 8.251 9.998 1.00 91.12 225 VAL A CA 1
ATOM 1711 C C . VAL A 1 225 ? 21.204 7.946 9.817 1.00 91.12 225 VAL A C 1
ATOM 1713 O O . VAL A 1 225 ? 20.370 8.735 10.256 1.00 91.12 225 VAL A O 1
ATOM 1716 N N . ALA A 1 226 ? 20.833 6.778 9.282 1.00 86.38 226 ALA A N 1
ATOM 1717 C CA . ALA A 1 226 ? 19.454 6.329 9.076 1.00 86.38 226 ALA A CA 1
ATOM 1718 C C . ALA A 1 226 ? 18.685 6.152 10.396 1.00 86.38 226 ALA A C 1
ATOM 1720 O O . ALA A 1 226 ? 17.495 6.462 10.494 1.00 86.38 226 ALA A O 1
ATOM 1721 N N . ILE A 1 227 ? 19.377 5.684 11.439 1.00 90.88 227 ILE A N 1
ATOM 1722 C CA . ILE A 1 227 ? 18.977 5.908 12.827 1.00 90.88 227 ILE A CA 1
ATOM 1723 C C . ILE A 1 227 ? 19.888 7.027 13.352 1.00 90.88 227 ILE A C 1
ATOM 1725 O O . ILE A 1 227 ? 21.065 6.765 13.620 1.00 90.88 227 ILE A O 1
ATOM 1729 N N . PRO A 1 228 ? 19.384 8.266 13.508 1.00 91.75 228 PRO A N 1
ATOM 1730 C CA . PRO A 1 228 ? 20.224 9.449 13.691 1.00 91.75 228 PRO A CA 1
ATOM 1731 C C . PRO A 1 228 ? 20.695 9.596 15.146 1.00 91.75 228 PRO A C 1
ATOM 1733 O O . PRO A 1 228 ? 20.352 10.539 15.859 1.00 91.75 228 PRO A O 1
ATOM 1736 N N . CYS A 1 229 ? 21.491 8.640 15.631 1.00 92.50 229 CYS A N 1
ATOM 1737 C CA . CYS A 1 229 ? 22.050 8.689 16.982 1.00 92.50 229 CYS A CA 1
ATOM 1738 C C . CYS A 1 229 ? 23.106 9.797 17.157 1.00 92.50 229 CYS A C 1
ATOM 1740 O O . CYS A 1 229 ? 23.400 10.171 18.293 1.00 92.50 229 CYS A O 1
ATOM 1742 N N . HIS A 1 230 ? 23.632 10.369 16.063 1.00 93.69 230 HIS A N 1
ATOM 1743 C CA . HIS A 1 230 ? 24.500 11.555 16.089 1.00 93.69 230 HIS A CA 1
ATOM 1744 C C . HIS A 1 230 ? 23.765 12.813 16.569 1.00 93.69 230 HIS A C 1
ATOM 1746 O O . HIS A 1 230 ? 24.398 13.688 17.148 1.00 93.69 230 HIS A O 1
ATOM 1752 N N . ARG A 1 231 ? 22.430 12.869 16.451 1.00 94.12 231 ARG A N 1
ATOM 1753 C CA . ARG A 1 231 ? 21.603 13.978 16.965 1.00 94.12 231 ARG A CA 1
ATOM 1754 C C . ARG A 1 231 ? 21.410 13.953 18.487 1.00 94.12 231 ARG A C 1
ATOM 1756 O O . ARG A 1 231 ? 20.783 14.852 19.048 1.00 94.12 231 ARG A O 1
ATOM 1763 N N . VAL A 1 232 ? 21.927 12.937 19.185 1.00 93.12 232 VAL A N 1
ATOM 1764 C CA . VAL A 1 232 ? 21.837 12.847 20.650 1.00 93.12 232 VAL A CA 1
ATOM 1765 C C . VAL A 1 232 ? 23.141 13.260 21.303 1.00 93.12 232 VAL A C 1
ATOM 1767 O O . VAL A 1 232 ? 24.159 12.601 21.117 1.00 93.12 232 VAL A O 1
ATOM 1770 N N . VAL A 1 233 ? 23.104 14.311 22.114 1.00 91.94 233 VAL A N 1
ATOM 1771 C CA . VAL A 1 233 ? 24.272 14.889 22.798 1.00 91.94 233 VAL A CA 1
ATOM 1772 C C . VAL A 1 233 ? 24.122 14.788 24.318 1.00 91.94 233 VAL A C 1
ATOM 1774 O O . VAL A 1 233 ? 23.081 14.368 24.836 1.00 91.94 233 VAL A O 1
ATOM 1777 N N . ARG A 1 234 ? 25.170 15.106 25.077 1.00 88.00 234 ARG A N 1
ATOM 1778 C CA . ARG A 1 234 ? 25.049 15.234 26.533 1.00 88.00 234 ARG A CA 1
ATOM 1779 C C . ARG A 1 234 ? 24.363 16.555 26.896 1.00 88.00 234 ARG A C 1
ATOM 1781 O O . ARG A 1 234 ? 24.218 17.456 26.078 1.00 88.00 234 ARG A O 1
ATOM 1788 N N . LYS A 1 235 ? 23.869 16.651 28.135 1.00 82.81 235 LYS A N 1
ATOM 1789 C CA . LYS A 1 235 ? 23.103 17.821 28.605 1.00 82.81 235 LYS A CA 1
ATOM 1790 C C . LYS A 1 235 ? 23.972 19.083 28.744 1.00 82.81 235 LYS A C 1
ATOM 1792 O O . LYS A 1 235 ? 23.447 20.184 28.673 1.00 82.81 235 LYS A O 1
ATOM 1797 N N . ASP A 1 236 ? 25.269 18.906 28.954 1.00 81.19 236 ASP A N 1
ATOM 1798 C CA . ASP A 1 236 ? 26.299 19.946 29.052 1.00 81.19 236 ASP A CA 1
ATOM 1799 C C . ASP A 1 236 ? 26.790 20.452 27.682 1.00 81.19 236 ASP A C 1
ATOM 1801 O O . ASP A 1 236 ? 27.641 21.332 27.633 1.00 81.19 236 ASP A O 1
ATOM 1805 N N . GLY A 1 237 ? 26.251 19.926 26.576 1.00 73.94 237 GLY A N 1
ATOM 1806 C CA . GLY A 1 237 ? 26.657 20.303 25.222 1.00 73.94 237 GLY A CA 1
ATOM 1807 C C . GLY A 1 237 ? 27.841 19.501 24.678 1.00 73.94 237 GLY A C 1
ATOM 1808 O O . GLY A 1 237 ? 28.145 19.628 23.494 1.00 73.94 237 GLY A O 1
ATOM 1809 N N . ASP A 1 238 ? 28.458 18.623 25.480 1.00 86.12 238 ASP A N 1
ATOM 1810 C CA . ASP A 1 238 ? 29.454 17.678 24.975 1.00 86.12 238 ASP A CA 1
ATOM 1811 C C . ASP A 1 238 ? 28.802 16.707 23.973 1.00 86.12 238 ASP A C 1
ATOM 1813 O O . ASP A 1 238 ? 27.714 16.153 24.200 1.00 86.12 238 ASP A O 1
ATOM 1817 N N . LEU A 1 239 ? 29.486 16.466 22.852 1.00 84.06 239 LEU A N 1
ATOM 1818 C CA . LEU A 1 239 ? 29.030 15.527 21.832 1.00 84.06 239 LEU A CA 1
ATOM 1819 C C . LEU A 1 239 ? 28.914 14.116 22.419 1.00 84.06 239 LEU A C 1
ATOM 1821 O O . LEU A 1 239 ? 28.033 13.353 22.019 1.00 84.06 239 LEU A O 1
ATOM 1825 N N . GLY A 1 240 ? 29.737 13.765 23.409 1.00 83.06 240 GLY A N 1
ATOM 1826 C CA . GLY A 1 240 ? 29.772 12.431 23.991 1.00 83.06 240 GLY A CA 1
ATOM 1827 C C . GLY A 1 240 ? 30.150 11.352 22.969 1.00 83.06 240 GLY A C 1
ATOM 1828 O O . GLY A 1 240 ? 30.642 11.630 21.880 1.00 83.06 240 GLY A O 1
ATOM 1829 N N . GLY A 1 241 ? 29.908 10.085 23.316 1.00 81.38 241 GLY A N 1
ATOM 1830 C CA . GLY A 1 241 ? 30.293 8.957 22.463 1.00 81.38 241 GLY A CA 1
ATOM 1831 C C . GLY A 1 241 ? 29.500 8.868 21.153 1.00 81.38 241 GLY A C 1
ATOM 1832 O O . GLY A 1 241 ? 28.298 9.149 21.106 1.00 81.38 241 GLY A O 1
ATOM 1833 N N . TYR A 1 242 ? 30.173 8.404 20.101 1.00 90.19 242 TYR A N 1
ATOM 1834 C CA . TYR A 1 242 ? 29.571 7.983 18.837 1.00 90.19 242 TYR A CA 1
ATOM 1835 C C . TYR A 1 242 ? 30.237 6.693 18.379 1.00 90.19 242 TYR A C 1
ATOM 1837 O O . TYR A 1 242 ? 31.463 6.605 18.417 1.00 90.19 242 TYR A O 1
ATOM 1845 N N . ARG A 1 243 ? 29.444 5.703 17.945 1.00 87.62 243 ARG A N 1
ATOM 1846 C CA . ARG A 1 243 ? 29.962 4.382 17.548 1.00 87.62 243 ARG A CA 1
ATOM 1847 C C . ARG A 1 243 ? 31.062 4.497 16.492 1.00 87.62 243 ARG A C 1
ATOM 1849 O O . ARG A 1 243 ? 32.061 3.800 16.586 1.00 87.62 243 ARG A O 1
ATOM 1856 N N . TRP A 1 244 ? 30.892 5.415 15.545 1.00 90.44 244 TRP A N 1
ATOM 1857 C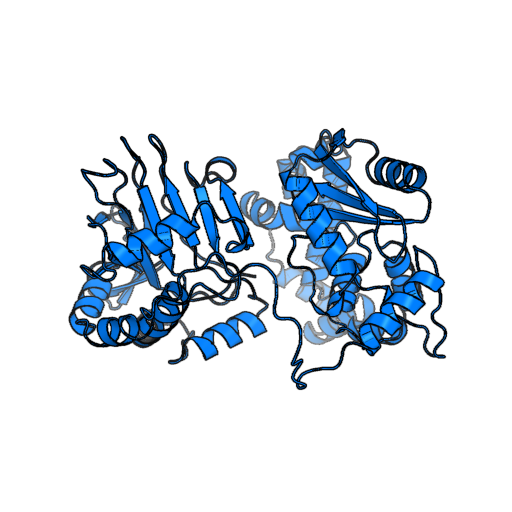 CA . TRP A 1 244 ? 31.809 5.618 14.425 1.00 90.44 244 TRP A CA 1
ATOM 1858 C C . TRP A 1 244 ? 32.770 6.805 14.636 1.00 90.44 244 TRP A C 1
ATOM 1860 O O . TRP A 1 244 ? 33.352 7.308 13.682 1.00 90.44 244 TRP A O 1
ATOM 1870 N N . GLY A 1 245 ? 32.957 7.264 15.879 1.00 90.31 245 GLY A N 1
ATOM 1871 C CA . GLY A 1 245 ? 33.926 8.309 16.238 1.00 90.31 245 GLY A CA 1
ATOM 1872 C C . GLY A 1 245 ? 33.347 9.725 16.341 1.00 90.31 245 GLY A C 1
ATOM 1873 O O . GLY A 1 245 ? 32.453 10.121 15.598 1.00 90.31 245 GLY A O 1
ATOM 1874 N N . VAL A 1 246 ? 33.856 10.507 17.294 1.00 89.69 246 VAL A N 1
ATOM 1875 C CA . VAL A 1 246 ? 33.306 11.834 17.635 1.00 89.69 246 VAL A CA 1
ATOM 1876 C C . VAL A 1 246 ? 33.452 12.841 16.489 1.00 89.69 246 VAL A C 1
ATOM 1878 O O . VAL A 1 246 ? 32.539 13.634 16.276 1.00 89.69 246 VAL A O 1
ATOM 1881 N N . GLU A 1 247 ? 34.526 12.755 15.701 1.00 88.50 247 GLU A N 1
ATOM 1882 C CA . GLU A 1 247 ? 34.748 13.632 14.541 1.00 88.50 247 GLU A CA 1
ATOM 1883 C C . GLU A 1 247 ? 33.628 13.510 13.498 1.00 88.50 247 GLU A C 1
ATOM 1885 O O . GLU A 1 247 ? 33.005 14.508 13.153 1.00 88.50 247 GLU A O 1
ATOM 1890 N N . ARG A 1 248 ? 33.246 12.285 13.101 1.00 92.25 248 ARG A N 1
ATOM 1891 C CA . ARG A 1 248 ? 32.125 12.064 12.162 1.00 92.25 248 ARG A CA 1
ATOM 1892 C C . ARG A 1 248 ? 30.804 12.618 12.692 1.00 92.25 248 ARG A C 1
ATOM 1894 O O . ARG A 1 248 ? 29.992 13.141 11.935 1.00 92.25 248 ARG A O 1
ATOM 1901 N N . LYS A 1 249 ? 30.577 12.502 14.004 1.00 93.50 249 LYS A N 1
ATOM 1902 C CA . LYS A 1 249 ? 29.389 13.064 14.657 1.00 93.50 249 LYS A CA 1
ATOM 1903 C C . LYS A 1 249 ? 29.369 14.589 14.583 1.00 93.50 249 LYS A C 1
ATOM 1905 O O . LYS A 1 249 ? 28.299 15.145 14.356 1.00 93.50 249 LYS A O 1
ATOM 1910 N N . ARG A 1 250 ? 30.521 15.240 14.773 1.00 91.81 250 ARG A N 1
ATOM 1911 C CA . ARG A 1 250 ? 30.664 16.692 14.625 1.00 91.81 250 ARG A CA 1
ATOM 1912 C C . ARG A 1 250 ? 30.337 17.117 13.194 1.00 91.81 250 ARG A C 1
ATOM 1914 O O . ARG A 1 250 ? 29.418 17.909 13.018 1.00 91.81 250 ARG A O 1
ATOM 1921 N N . THR A 1 251 ? 30.977 16.499 12.201 1.00 90.56 251 THR A N 1
ATOM 1922 C CA . THR A 1 251 ? 30.743 16.791 10.777 1.00 90.56 251 THR A CA 1
ATOM 1923 C C . THR A 1 251 ? 29.269 16.646 10.395 1.00 90.56 251 THR A C 1
ATOM 1925 O O . THR A 1 251 ? 28.696 17.553 9.807 1.00 90.56 251 THR A O 1
ATOM 1928 N N . LEU A 1 252 ? 28.602 15.556 10.800 1.00 91.69 252 LEU A N 1
ATOM 1929 C CA . LEU A 1 252 ? 27.175 15.352 10.516 1.00 91.69 252 LEU A CA 1
ATOM 1930 C C . LEU A 1 252 ? 26.275 16.446 11.113 1.00 91.69 252 LEU A C 1
ATOM 1932 O O . LEU A 1 252 ? 25.309 16.863 10.479 1.00 91.69 252 LEU A O 1
ATOM 1936 N N . LEU A 1 253 ? 26.564 16.901 12.335 1.00 91.50 253 LEU A N 1
ATOM 1937 C CA . LEU A 1 253 ? 25.796 17.973 12.975 1.00 91.50 253 LEU A CA 1
ATOM 1938 C C . LEU A 1 253 ? 26.022 19.324 12.288 1.00 91.50 253 LEU A C 1
ATOM 1940 O O . LEU A 1 253 ? 25.072 20.094 12.152 1.00 91.50 253 LEU A O 1
ATOM 1944 N N . GLU A 1 254 ? 27.246 19.604 11.844 1.00 89.19 254 GLU A N 1
ATOM 1945 C CA . GLU A 1 254 ? 27.588 20.813 11.088 1.00 89.19 254 GLU A CA 1
ATOM 1946 C C . GLU A 1 254 ? 26.894 20.825 9.720 1.00 89.19 254 GLU A C 1
ATOM 1948 O O . GLU A 1 254 ? 26.205 21.795 9.399 1.00 89.19 254 GLU A O 1
ATOM 1953 N N . THR A 1 255 ? 26.968 19.725 8.962 1.00 85.56 255 THR A N 1
ATOM 1954 C CA . THR A 1 255 ? 26.273 19.567 7.671 1.00 85.56 255 THR A CA 1
ATOM 1955 C C . THR A 1 255 ? 24.767 19.780 7.815 1.00 85.56 255 THR A C 1
ATOM 1957 O O . THR A 1 255 ? 24.154 20.494 7.023 1.00 85.56 255 THR A O 1
ATOM 1960 N N . GLU A 1 256 ? 24.155 19.216 8.858 1.00 88.00 256 GLU A N 1
ATOM 1961 C CA . GLU A 1 256 ? 22.726 19.400 9.121 1.00 88.00 256 GLU A CA 1
ATOM 1962 C C . GLU A 1 256 ? 22.359 20.814 9.598 1.00 88.00 256 GLU A C 1
ATOM 1964 O O . GLU A 1 256 ? 21.231 21.249 9.375 1.00 88.00 256 GLU A O 1
ATOM 1969 N N . SER A 1 257 ? 23.278 21.527 10.254 1.00 82.44 257 SER A N 1
ATOM 1970 C CA . SER A 1 257 ? 23.045 22.897 10.735 1.00 82.44 257 SER A CA 1
ATOM 1971 C C . SER A 1 257 ? 23.184 23.936 9.620 1.00 82.44 257 SER A C 1
ATOM 1973 O O . SER A 1 257 ? 22.501 24.957 9.651 1.00 82.44 257 SER A O 1
ATOM 1975 N N . ASN A 1 258 ? 24.028 23.661 8.621 1.00 73.38 258 ASN A N 1
ATOM 1976 C CA . ASN A 1 258 ? 24.266 24.538 7.471 1.00 73.38 258 ASN A CA 1
ATOM 1977 C C . ASN A 1 258 ? 23.218 24.380 6.352 1.00 73.38 258 ASN A C 1
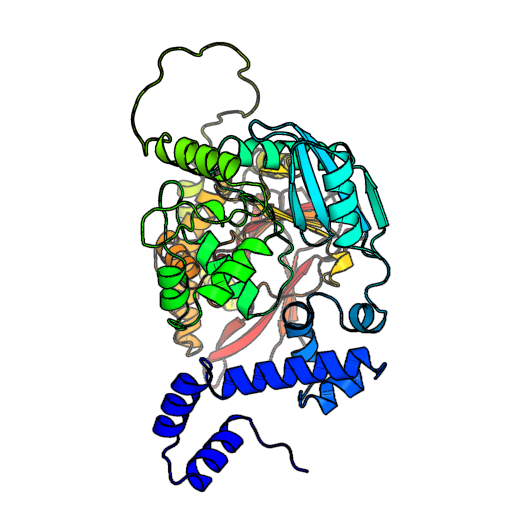ATOM 1979 O O . ASN A 1 258 ? 23.174 25.189 5.425 1.00 73.38 258 ASN A O 1
ATOM 1983 N N . ALA A 1 259 ? 22.343 23.374 6.434 1.00 60.88 259 ALA A N 1
ATOM 1984 C CA . ALA A 1 259 ? 21.218 23.206 5.520 1.00 60.88 259 ALA A CA 1
ATOM 1985 C C . ALA A 1 259 ? 20.070 24.177 5.887 1.00 60.88 259 ALA A C 1
ATOM 1987 O O . ALA A 1 259 ? 19.241 23.891 6.751 1.00 60.88 259 ALA A O 1
ATOM 1988 N N . VAL A 1 260 ? 20.024 25.350 5.246 1.00 40.62 260 VAL A N 1
ATOM 1989 C CA . VAL A 1 260 ? 18.989 26.385 5.458 1.00 40.62 260 VAL A CA 1
ATOM 1990 C C . VAL A 1 260 ? 17.580 25.863 5.100 1.00 40.62 260 VAL A C 1
ATOM 1992 O O . VAL A 1 260 ? 17.408 25.264 4.036 1.00 40.62 260 VAL A O 1
ATOM 1995 N N . PRO A 1 261 ? 16.533 26.127 5.911 1.00 41.34 261 PRO A N 1
ATOM 1996 C CA . PRO A 1 261 ? 15.155 25.801 5.556 1.00 41.34 261 PRO A CA 1
ATOM 1997 C C . PRO A 1 261 ? 14.548 26.879 4.635 1.00 41.34 261 PRO A C 1
ATOM 1999 O O . PRO A 1 261 ? 14.055 27.890 5.114 1.00 41.34 261 PRO A O 1
ATOM 2002 N N . GLY A 1 262 ? 14.557 26.631 3.319 1.00 36.75 262 GLY A N 1
ATOM 2003 C CA . GLY A 1 262 ? 13.668 27.249 2.317 1.00 36.75 262 GLY A CA 1
ATOM 2004 C C . GLY A 1 262 ? 13.864 28.740 1.980 1.00 36.75 262 GLY A C 1
ATOM 2005 O O . GLY A 1 262 ? 13.523 29.613 2.768 1.00 36.75 262 GLY A O 1
ATOM 2006 N N . GLY A 1 263 ? 14.262 29.023 0.730 1.00 33.72 263 GLY A N 1
ATOM 2007 C CA . GLY A 1 263 ? 14.109 30.336 0.081 1.00 33.72 263 GLY A CA 1
ATOM 2008 C C . GLY A 1 263 ? 15.423 31.030 -0.291 1.00 33.72 263 GLY A C 1
ATOM 2009 O O . GLY A 1 263 ? 15.972 31.790 0.495 1.00 33.72 263 GLY A O 1
ATOM 2010 N N . GLY A 1 264 ? 15.896 30.815 -1.519 1.00 23.62 264 GLY A N 1
ATOM 2011 C CA . GLY A 1 264 ? 17.025 31.546 -2.099 1.00 23.62 264 GLY A CA 1
ATOM 2012 C C . GLY A 1 264 ? 17.345 31.009 -3.488 1.00 23.62 264 GLY A C 1
ATOM 2013 O O . GLY A 1 264 ? 17.763 29.863 -3.624 1.00 23.62 264 GLY A O 1
ATOM 2014 N N . GLY A 1 265 ? 17.071 31.807 -4.521 1.00 34.44 265 GLY A N 1
ATOM 2015 C CA . GLY A 1 265 ? 17.359 31.449 -5.904 1.00 34.44 265 GLY A CA 1
ATOM 2016 C C . GLY A 1 265 ? 18.850 31.210 -6.120 1.00 34.44 265 GLY A C 1
ATOM 2017 O O . GLY A 1 265 ? 19.682 31.983 -5.656 1.00 34.44 265 GLY A O 1
ATOM 2018 N N . VAL A 1 266 ? 19.171 30.158 -6.868 1.00 29.53 266 VAL A N 1
ATOM 2019 C CA . VAL A 1 266 ? 20.492 29.983 -7.468 1.00 29.53 266 VAL A CA 1
ATOM 2020 C C . VAL A 1 266 ? 20.314 30.128 -8.970 1.00 29.53 266 VAL A C 1
ATOM 2022 O O . VAL A 1 266 ? 19.995 29.188 -9.694 1.00 29.53 266 VAL A O 1
ATOM 2025 N N . SER A 1 267 ? 20.473 31.364 -9.428 1.00 30.97 267 SER A N 1
ATOM 2026 C CA . SER A 1 267 ? 20.914 31.656 -10.783 1.00 30.97 267 SER A CA 1
ATOM 2027 C C . SER A 1 267 ? 22.325 31.092 -10.951 1.00 30.97 267 SER A C 1
ATOM 2029 O O . SER A 1 267 ? 23.237 31.533 -10.254 1.00 30.97 267 SER A O 1
ATOM 2031 N N . GLY A 1 268 ? 22.500 30.146 -11.874 1.00 27.80 268 GLY A N 1
ATOM 2032 C CA . GLY A 1 268 ? 23.826 29.728 -12.335 1.00 27.80 268 GLY A CA 1
ATOM 2033 C C . GLY A 1 268 ? 24.190 28.270 -12.074 1.00 27.80 268 GLY A C 1
ATOM 2034 O O . GLY A 1 268 ? 25.208 28.007 -11.452 1.00 27.80 268 GLY A O 1
ATOM 2035 N N . LEU A 1 269 ? 23.403 27.332 -12.602 1.00 27.08 269 LEU A N 1
ATOM 2036 C CA . LEU A 1 269 ? 23.928 26.063 -13.123 1.00 27.08 269 LEU A CA 1
ATOM 2037 C C . LEU A 1 269 ? 22.972 25.517 -14.197 1.00 27.08 269 LEU A C 1
ATOM 2039 O O . LEU A 1 269 ? 22.418 24.429 -14.107 1.00 27.08 269 LEU A O 1
ATOM 2043 N N . ASN A 1 270 ? 22.791 26.312 -15.257 1.00 26.92 270 ASN A N 1
ATOM 2044 C CA . ASN A 1 270 ? 22.592 25.719 -16.573 1.00 26.92 270 ASN A CA 1
ATOM 2045 C C . ASN A 1 270 ? 23.941 25.124 -16.962 1.00 26.92 270 ASN A C 1
ATOM 2047 O O . ASN A 1 270 ? 24.905 25.867 -17.133 1.00 26.92 270 ASN A O 1
ATOM 2051 N N . THR A 1 271 ? 24.028 23.803 -17.023 1.00 27.89 271 THR A N 1
ATOM 2052 C CA . THR A 1 271 ? 24.331 23.017 -18.230 1.00 27.89 271 THR A CA 1
ATOM 2053 C C . THR A 1 271 ? 24.633 21.605 -17.738 1.00 27.89 271 THR A C 1
ATOM 2055 O O . THR A 1 271 ? 25.679 21.384 -17.139 1.00 27.89 271 THR A O 1
ATOM 2058 N N . LEU A 1 272 ? 23.684 20.685 -17.928 1.00 25.08 272 LEU A N 1
ATOM 2059 C CA . LEU A 1 272 ? 23.868 19.333 -18.471 1.00 25.08 272 LEU A CA 1
ATOM 2060 C C . LEU A 1 272 ? 22.591 18.509 -18.209 1.00 25.08 272 LEU A C 1
ATOM 2062 O O . LEU A 1 272 ? 22.240 18.181 -17.080 1.00 25.08 272 LEU A O 1
ATOM 2066 N N . THR A 1 273 ? 21.932 18.181 -19.323 1.00 24.64 273 THR A N 1
ATOM 2067 C CA . THR A 1 273 ? 20.878 17.172 -19.534 1.00 24.64 273 THR A CA 1
ATOM 2068 C C . THR A 1 273 ? 19.457 17.477 -19.039 1.00 24.64 273 THR A C 1
ATOM 2070 O O . THR A 1 273 ? 18.962 16.945 -18.052 1.00 24.64 273 THR A O 1
ATOM 2073 N N . GLU A 1 274 ? 18.745 18.267 -19.851 1.00 29.95 274 GLU A N 1
ATOM 2074 C CA . GLU A 1 274 ? 17.335 18.012 -20.161 1.00 29.95 274 GLU A CA 1
ATOM 2075 C C . GLU A 1 274 ? 17.198 16.654 -20.882 1.00 29.95 274 GLU A C 1
ATOM 2077 O O . GLU A 1 274 ? 17.544 16.545 -22.052 1.00 29.95 274 GLU A O 1
ATOM 2082 N N . SER A 1 275 ? 16.711 15.627 -20.182 1.00 28.14 275 SER A N 1
ATOM 2083 C CA . SER A 1 275 ? 15.995 14.432 -20.691 1.00 28.14 275 SER A CA 1
ATOM 2084 C C . SER A 1 275 ? 15.766 13.529 -19.465 1.00 28.14 275 SER A C 1
ATOM 2086 O O . SER A 1 275 ? 16.723 13.255 -18.756 1.00 28.14 275 SER A O 1
ATOM 2088 N N . THR A 1 276 ? 14.588 13.060 -19.057 1.00 28.27 276 THR A N 1
ATOM 2089 C CA . THR A 1 276 ? 13.472 12.518 -19.833 1.00 28.27 276 THR A CA 1
ATOM 2090 C C . THR A 1 276 ? 12.248 12.468 -18.909 1.00 28.27 276 THR A C 1
ATOM 2092 O O . THR A 1 276 ? 12.084 11.518 -18.160 1.00 28.27 276 THR A O 1
ATOM 2095 N N . PHE A 1 277 ? 11.377 13.473 -18.932 1.00 26.36 277 PHE A N 1
ATOM 2096 C CA . PHE A 1 277 ? 9.979 13.307 -18.516 1.00 26.36 277 PHE A CA 1
ATOM 2097 C C . PHE A 1 277 ? 9.141 14.239 -19.389 1.00 26.36 277 PHE A C 1
ATOM 2099 O O . PHE A 1 277 ? 9.337 15.458 -19.333 1.00 26.36 277 PHE A O 1
ATOM 2106 N N . PRO A 1 278 ? 8.242 13.716 -20.239 1.00 23.31 278 PRO A N 1
ATOM 2107 C CA . PRO A 1 278 ? 7.428 14.569 -21.080 1.00 23.31 278 PRO A CA 1
ATOM 2108 C C . PRO A 1 278 ? 6.467 15.364 -20.187 1.00 23.31 278 PRO A C 1
ATOM 2110 O O . PRO A 1 278 ? 5.524 14.823 -19.612 1.00 23.31 278 PRO A O 1
ATOM 2113 N N . LYS A 1 279 ? 6.706 16.677 -20.075 1.00 27.11 279 LYS A N 1
ATOM 2114 C CA . LYS A 1 279 ? 5.728 17.656 -19.584 1.00 27.11 279 LYS A CA 1
ATOM 2115 C C . LYS A 1 279 ? 4.573 17.727 -20.587 1.00 27.11 279 LYS A C 1
ATOM 2117 O O . LYS A 1 279 ? 4.529 18.625 -21.422 1.00 27.11 279 LYS A O 1
ATOM 2122 N N . ILE A 1 280 ? 3.636 16.786 -20.526 1.00 30.50 280 ILE A N 1
ATOM 2123 C CA . ILE A 1 280 ? 2.348 16.931 -21.208 1.00 30.50 280 ILE A CA 1
ATOM 2124 C C . ILE A 1 280 ? 1.358 17.527 -20.205 1.00 30.50 280 ILE A C 1
ATOM 2126 O O . ILE A 1 280 ? 1.128 16.981 -19.129 1.00 30.50 280 ILE A O 1
ATOM 2130 N N . SER A 1 281 ? 0.761 18.662 -20.571 1.00 32.31 281 SER A N 1
ATOM 2131 C CA . SER A 1 281 ? -0.336 19.325 -19.854 1.00 32.31 281 SER A CA 1
ATOM 2132 C C . SER A 1 281 ? -1.644 18.505 -19.900 1.00 32.31 281 SER A C 1
ATOM 2134 O O . SER A 1 281 ? -2.627 18.950 -20.482 1.00 32.31 281 SER A O 1
ATOM 2136 N N . LEU A 1 282 ? -1.666 17.304 -19.308 1.00 40.41 282 LEU A N 1
ATOM 2137 C CA . LEU A 1 282 ? -2.841 16.407 -19.240 1.00 40.41 282 LEU A CA 1
ATOM 2138 C C . LEU A 1 282 ? -3.671 16.564 -17.943 1.00 40.41 282 LEU A C 1
ATOM 2140 O O . LEU A 1 282 ? -4.844 16.210 -17.909 1.00 40.41 282 LEU A O 1
ATOM 2144 N N . HIS A 1 283 ? -3.109 17.145 -16.878 1.00 43.94 283 HIS A N 1
ATOM 2145 C CA . HIS A 1 283 ? -3.666 17.046 -15.515 1.00 43.94 283 HIS A CA 1
ATOM 2146 C C . HIS A 1 283 ? -4.986 17.801 -15.256 1.00 43.94 283 HIS A C 1
ATOM 2148 O O . HIS A 1 283 ? -5.780 17.391 -14.416 1.00 43.94 283 HIS A O 1
ATOM 2154 N N . ARG A 1 284 ? -5.294 18.883 -15.989 1.00 47.62 284 ARG A N 1
ATOM 2155 C CA . ARG A 1 284 ? -6.529 19.669 -15.752 1.00 47.62 284 ARG A CA 1
ATOM 2156 C C . ARG A 1 284 ? -7.811 19.000 -16.278 1.00 47.62 284 ARG A C 1
ATOM 2158 O O . ARG A 1 284 ? -8.902 19.371 -15.850 1.00 47.62 284 ARG A O 1
ATOM 2165 N N . GLY A 1 285 ? -7.692 18.038 -17.197 1.00 66.19 285 GLY A N 1
ATOM 2166 C CA . GLY A 1 285 ? -8.840 17.389 -17.840 1.00 66.19 285 GLY A CA 1
ATOM 2167 C C . GLY A 1 285 ? -9.541 16.366 -16.948 1.00 66.19 285 GLY A C 1
ATOM 2168 O O . GLY A 1 285 ? -10.769 16.331 -16.902 1.00 66.19 285 GLY A O 1
ATOM 2169 N N . ILE A 1 286 ? -8.774 15.591 -16.177 1.00 78.50 286 ILE A N 1
ATOM 2170 C CA . ILE A 1 286 ? -9.301 14.419 -15.470 1.00 78.50 286 ILE A CA 1
ATOM 2171 C C . ILE A 1 286 ? -10.273 14.779 -14.344 1.00 78.50 286 ILE A C 1
ATOM 2173 O O . ILE A 1 286 ? -11.310 14.143 -14.197 1.00 78.50 286 ILE A O 1
ATOM 2177 N N . VAL A 1 287 ? -10.004 15.860 -13.605 1.00 75.81 287 VAL A N 1
ATOM 2178 C CA . VAL A 1 287 ? -10.907 16.356 -12.552 1.00 75.81 287 VAL A CA 1
ATOM 2179 C C . VAL A 1 287 ? -12.244 16.803 -13.150 1.00 75.81 287 VAL A C 1
ATOM 2181 O O . VAL A 1 287 ? -13.301 16.513 -12.593 1.00 75.81 287 VAL A O 1
ATOM 2184 N N . THR A 1 288 ? -12.204 17.462 -14.311 1.00 77.50 288 THR A N 1
ATOM 2185 C CA . THR A 1 288 ? -13.409 17.898 -15.033 1.00 77.50 288 THR A CA 1
ATOM 2186 C C . THR A 1 288 ? -14.210 16.694 -15.528 1.00 77.50 288 THR A C 1
ATOM 2188 O O . THR A 1 288 ? -15.424 16.654 -15.353 1.00 77.50 288 THR A O 1
ATOM 2191 N N . GLN A 1 289 ? -13.531 15.687 -16.085 1.00 84.94 289 GLN A N 1
ATOM 2192 C CA . GLN A 1 289 ? -14.161 14.451 -16.546 1.00 84.94 289 GLN A CA 1
ATOM 2193 C C . GLN A 1 289 ? -14.830 13.691 -15.396 1.00 84.94 289 GLN A C 1
ATOM 2195 O O . GLN A 1 289 ? -15.988 13.310 -15.515 1.00 84.94 289 GLN A O 1
ATOM 2200 N N . VAL A 1 290 ? -14.136 13.531 -14.265 1.00 90.12 290 VAL A N 1
ATOM 2201 C CA . VAL A 1 290 ? -14.678 12.909 -13.047 1.00 90.12 290 VAL A CA 1
ATOM 2202 C C . VAL A 1 290 ? -15.919 13.655 -12.546 1.00 90.12 290 VAL A C 1
ATOM 2204 O O . VAL A 1 290 ? -16.889 13.023 -12.134 1.00 90.12 290 VAL A O 1
ATOM 2207 N N . GLY A 1 291 ? -15.921 14.989 -12.609 1.00 86.31 291 GLY A N 1
ATOM 2208 C CA . GLY A 1 291 ? -17.073 15.811 -12.230 1.00 86.31 291 GLY A CA 1
ATOM 2209 C C . GLY A 1 291 ? -18.296 15.661 -13.144 1.00 86.31 291 GLY A C 1
ATOM 2210 O O . GLY A 1 291 ? -19.403 15.943 -12.699 1.00 86.31 291 GLY A O 1
ATOM 2211 N N . ALA A 1 292 ? -18.112 15.208 -14.387 1.00 90.25 292 ALA A N 1
ATOM 2212 C CA . ALA A 1 292 ? -19.181 15.041 -15.373 1.00 90.25 292 ALA A CA 1
ATOM 2213 C C . ALA A 1 292 ? -19.810 13.633 -15.390 1.00 90.25 292 ALA A C 1
ATOM 2215 O O . ALA A 1 292 ? -20.744 13.396 -16.155 1.00 90.25 292 ALA A O 1
ATOM 2216 N N . LEU A 1 293 ? -19.298 12.694 -14.586 1.00 94.06 293 LEU A N 1
ATOM 2217 C CA . LEU A 1 293 ? -19.835 11.334 -14.500 1.00 94.06 293 LEU A CA 1
ATOM 2218 C C . LEU A 1 293 ? -21.212 11.309 -13.820 1.00 94.06 293 LEU A C 1
ATOM 2220 O O . LEU A 1 293 ? -21.496 12.115 -12.932 1.00 94.06 293 LEU A O 1
ATOM 2224 N N . ASP A 1 294 ? -22.038 10.326 -14.185 1.00 95.81 294 ASP A N 1
ATOM 2225 C CA . ASP A 1 294 ? -23.309 10.054 -13.510 1.00 95.81 294 ASP A CA 1
ATOM 2226 C C . ASP A 1 294 ? -23.078 9.363 -12.156 1.00 95.81 294 ASP A C 1
ATOM 2228 O O . ASP A 1 294 ? -23.187 8.145 -11.999 1.00 95.81 294 ASP A O 1
ATOM 2232 N N . TRP A 1 295 ? -22.740 10.165 -11.147 1.00 95.75 295 TRP A N 1
ATOM 2233 C CA . TRP A 1 295 ? -22.547 9.687 -9.779 1.00 95.75 295 TRP A CA 1
ATOM 2234 C C . TRP A 1 295 ? -23.827 9.154 -9.131 1.00 95.75 295 TRP A C 1
ATOM 2236 O O . TRP A 1 295 ? -23.729 8.364 -8.192 1.00 95.75 295 TRP A O 1
ATOM 2246 N N . GLY A 1 296 ? -25.006 9.546 -9.628 1.00 96.50 296 GLY A N 1
ATOM 2247 C CA . GLY A 1 296 ? -26.285 8.990 -9.193 1.00 96.50 296 GLY A CA 1
ATOM 2248 C C . GLY A 1 296 ? -26.397 7.523 -9.596 1.00 96.50 296 GLY A C 1
ATOM 2249 O O . GLY A 1 296 ? -26.510 6.659 -8.727 1.00 96.50 296 GLY A O 1
ATOM 2250 N N . GLY A 1 297 ? -26.244 7.239 -10.892 1.00 97.50 297 GLY A N 1
ATOM 2251 C CA . GLY A 1 297 ? -26.245 5.874 -11.424 1.00 97.50 297 GLY A CA 1
ATOM 2252 C C . GLY A 1 297 ? -25.143 4.996 -10.823 1.00 97.50 297 GLY A C 1
ATOM 2253 O O . GLY A 1 297 ? -25.412 3.878 -10.382 1.00 97.50 297 GLY A O 1
ATOM 2254 N N . ILE A 1 298 ? -23.917 5.521 -10.693 1.00 97.56 298 ILE A N 1
ATOM 2255 C CA . ILE A 1 298 ? -22.801 4.804 -10.045 1.00 97.56 298 ILE A CA 1
ATOM 2256 C C . ILE A 1 298 ? -23.147 4.443 -8.592 1.00 97.56 298 ILE A C 1
ATOM 2258 O O . ILE A 1 298 ? -22.850 3.335 -8.137 1.00 97.56 298 ILE A O 1
ATOM 2262 N N . ALA A 1 299 ? -23.765 5.360 -7.841 1.00 97.44 299 ALA A N 1
ATOM 2263 C CA . ALA A 1 299 ? -24.158 5.107 -6.457 1.00 97.44 299 ALA A CA 1
ATOM 2264 C C . ALA A 1 299 ? -25.261 4.045 -6.350 1.00 97.44 299 ALA A C 1
ATOM 2266 O O . ALA A 1 299 ? -25.181 3.182 -5.474 1.00 97.44 299 ALA A O 1
ATOM 2267 N N . GLU A 1 300 ? -26.258 4.087 -7.235 1.00 97.56 300 GLU A N 1
ATOM 2268 C CA . GLU A 1 300 ? -27.333 3.092 -7.295 1.00 97.56 300 GLU A CA 1
ATOM 2269 C C . GLU A 1 300 ? -26.797 1.696 -7.634 1.00 97.56 300 GLU A C 1
ATOM 2271 O O . GLU A 1 300 ? -27.174 0.709 -6.997 1.00 97.56 300 GLU A O 1
ATOM 2276 N N . GLU A 1 301 ? -25.865 1.596 -8.582 1.00 97.19 301 GLU A N 1
ATOM 2277 C CA . GLU A 1 301 ? -25.266 0.317 -8.959 1.00 97.19 301 GLU A CA 1
ATOM 2278 C C . GLU A 1 301 ? -24.355 -0.235 -7.848 1.00 97.19 301 GLU A C 1
ATOM 2280 O O . GLU A 1 301 ? -24.443 -1.416 -7.492 1.00 97.19 301 GLU A O 1
ATOM 2285 N N . LEU A 1 302 ? -23.569 0.630 -7.193 1.00 96.88 302 LEU A N 1
ATOM 2286 C CA . LEU A 1 302 ? -22.815 0.279 -5.986 1.00 96.88 302 LEU A CA 1
ATOM 2287 C C . LEU A 1 302 ? -23.729 -0.232 -4.864 1.00 96.88 302 LEU A C 1
ATOM 2289 O O . LEU A 1 302 ? -23.405 -1.233 -4.217 1.00 96.88 302 LEU A O 1
ATOM 2293 N N . ASP A 1 303 ? -24.866 0.424 -4.630 1.00 96.12 303 ASP A N 1
ATOM 2294 C CA . ASP A 1 303 ? -25.859 -0.009 -3.646 1.00 96.12 303 ASP A CA 1
ATOM 2295 C C . ASP A 1 303 ? -26.487 -1.355 -4.017 1.00 96.12 303 ASP A C 1
ATOM 2297 O O . ASP A 1 303 ? -26.748 -2.178 -3.138 1.00 96.12 303 ASP A O 1
ATOM 2301 N N . ALA A 1 304 ? -26.742 -1.602 -5.302 1.00 94.62 304 ALA A N 1
ATOM 2302 C CA . ALA A 1 304 ? -27.417 -2.807 -5.766 1.00 94.62 304 ALA A CA 1
ATOM 2303 C C . ALA A 1 304 ? -26.477 -4.021 -5.810 1.00 94.62 304 ALA A C 1
ATOM 2305 O O . ALA A 1 304 ? -26.812 -5.089 -5.278 1.00 94.62 304 ALA A O 1
ATOM 2306 N N . GLN A 1 305 ? -25.294 -3.861 -6.407 1.00 94.56 305 GLN A N 1
ATOM 2307 C CA . GLN A 1 305 ? -24.380 -4.958 -6.739 1.00 94.56 305 GLN A CA 1
ATOM 2308 C C . GLN A 1 305 ? -23.092 -4.968 -5.914 1.00 94.56 305 GLN A C 1
ATOM 2310 O O . GLN A 1 305 ? -22.462 -6.016 -5.783 1.00 94.56 305 GLN A O 1
ATOM 2315 N N . GLY A 1 306 ? -22.715 -3.843 -5.303 1.00 95.50 306 GLY A N 1
ATOM 2316 C CA . GLY A 1 306 ? -21.431 -3.694 -4.613 1.00 95.50 306 GLY A CA 1
ATOM 2317 C C . GLY A 1 306 ? -20.261 -3.354 -5.533 1.00 95.50 306 GLY A C 1
ATOM 2318 O O . GLY A 1 306 ? -19.139 -3.222 -5.044 1.00 95.50 306 GLY A O 1
ATOM 2319 N N . CYS A 1 307 ? -20.514 -3.190 -6.830 1.00 97.81 307 CYS A N 1
ATOM 2320 C CA . CYS A 1 307 ? -19.585 -2.657 -7.815 1.00 97.81 307 CYS A CA 1
ATOM 2321 C C . CYS A 1 307 ? -20.343 -1.858 -8.880 1.00 97.81 307 CYS A C 1
ATOM 2323 O O . CYS A 1 307 ? -21.517 -2.129 -9.101 1.00 97.81 307 CYS A O 1
ATOM 2325 N N . ALA A 1 308 ? -19.662 -0.917 -9.526 1.00 98.25 308 ALA A N 1
ATOM 2326 C CA . ALA A 1 308 ? -20.164 -0.137 -10.653 1.00 98.25 308 ALA A CA 1
ATOM 2327 C C . ALA A 1 308 ? -19.035 0.088 -11.666 1.00 98.25 308 ALA A C 1
ATOM 2329 O O . ALA A 1 308 ? -17.871 0.241 -11.266 1.00 98.25 308 ALA A O 1
ATOM 2330 N N . VAL A 1 309 ? -19.365 0.105 -12.958 1.00 98.38 309 VAL A N 1
ATOM 2331 C CA . VAL A 1 309 ? -18.392 0.351 -14.033 1.00 98.38 309 VAL A CA 1
ATOM 2332 C C . VAL A 1 309 ? -18.432 1.818 -14.449 1.00 98.38 309 VAL A C 1
ATOM 2334 O O . VAL A 1 309 ? -19.491 2.386 -14.690 1.00 98.38 309 VAL A O 1
ATOM 2337 N N . ILE A 1 310 ? -17.255 2.428 -14.556 1.00 97.75 310 ILE A N 1
ATOM 2338 C CA . ILE A 1 310 ? -17.051 3.740 -15.161 1.00 97.75 310 ILE A CA 1
ATOM 2339 C C . ILE A 1 310 ? -16.343 3.509 -16.491 1.00 97.75 310 ILE A C 1
ATOM 2341 O O . ILE A 1 310 ? -15.148 3.204 -16.526 1.00 97.75 310 ILE A O 1
ATOM 2345 N N . GLU A 1 311 ? -17.087 3.644 -17.582 1.00 96.50 311 GLU A N 1
ATOM 2346 C CA . GLU A 1 311 ? -16.541 3.477 -18.924 1.00 96.50 311 GLU A CA 1
ATOM 2347 C C . GLU A 1 311 ? -15.620 4.644 -19.294 1.00 96.50 311 GLU A C 1
ATOM 2349 O O . GLU A 1 311 ? -15.931 5.808 -19.029 1.00 96.50 311 GLU A O 1
ATOM 2354 N N . LYS A 1 312 ? -14.499 4.334 -19.954 1.00 93.94 312 LYS A N 1
ATOM 2355 C CA . LYS A 1 312 ? -13.578 5.321 -20.546 1.00 93.94 312 LYS A CA 1
ATOM 2356 C C . LYS A 1 312 ? -13.112 6.396 -19.555 1.00 93.94 312 LYS A C 1
ATOM 2358 O O . LYS A 1 312 ? -12.953 7.559 -19.925 1.00 93.94 312 LYS A O 1
ATOM 2363 N N . LEU A 1 313 ? -12.875 6.013 -18.297 1.00 95.81 313 LEU A N 1
ATOM 2364 C CA . LEU A 1 313 ? -12.336 6.918 -17.279 1.00 95.81 313 LEU A CA 1
ATOM 2365 C C . LEU A 1 313 ? -10.962 7.466 -17.684 1.00 95.81 313 LEU A C 1
ATOM 2367 O O . LEU A 1 313 ? -10.661 8.620 -17.401 1.00 95.81 313 LEU A O 1
ATOM 2371 N N . LEU A 1 314 ? -10.145 6.648 -18.345 1.00 94.88 314 LEU A N 1
ATOM 2372 C CA . LEU A 1 314 ? -8.882 7.070 -18.941 1.00 94.88 314 LEU A CA 1
ATOM 2373 C C . LEU A 1 314 ? -8.922 6.885 -20.452 1.00 94.88 314 LEU A C 1
ATOM 2375 O O . LEU A 1 314 ? -9.454 5.893 -20.955 1.00 94.88 314 LEU A O 1
ATOM 2379 N N . VAL A 1 315 ? -8.302 7.808 -21.182 1.00 91.75 315 VAL A N 1
ATOM 2380 C CA . VAL A 1 315 ? -8.066 7.609 -22.617 1.00 91.75 315 VAL A CA 1
ATOM 2381 C C . VAL A 1 315 ? -6.839 6.710 -22.843 1.00 91.75 315 VAL A C 1
ATOM 2383 O O . VAL A 1 315 ? -5.946 6.666 -21.993 1.00 91.75 315 VAL A O 1
ATOM 2386 N N . PRO A 1 316 ? -6.702 6.038 -24.005 1.00 92.56 316 PRO A N 1
ATOM 2387 C CA . PRO A 1 316 ? -5.600 5.098 -24.247 1.00 92.56 316 PRO A CA 1
ATOM 2388 C C . PRO A 1 316 ? -4.194 5.667 -24.005 1.00 92.56 316 PRO A C 1
ATOM 2390 O O . PRO A 1 316 ? -3.331 4.965 -23.488 1.00 92.56 316 PRO A O 1
ATOM 2393 N N . ARG A 1 317 ? -3.971 6.955 -24.308 1.00 89.12 317 ARG A N 1
ATOM 2394 C CA . ARG A 1 317 ? -2.686 7.632 -24.049 1.00 89.12 317 ARG A CA 1
ATOM 2395 C C . ARG A 1 317 ? -2.363 7.747 -22.556 1.00 89.12 317 ARG A C 1
ATOM 2397 O O . ARG A 1 317 ? -1.203 7.657 -22.174 1.00 89.12 317 ARG A O 1
ATOM 2404 N N . GLU A 1 318 ? -3.370 7.942 -21.709 1.00 92.00 318 GLU A N 1
ATOM 2405 C CA . GLU A 1 318 ? -3.192 7.989 -20.254 1.00 92.00 318 GLU A CA 1
ATOM 2406 C C . GLU A 1 318 ? -2.959 6.584 -19.689 1.00 92.00 318 GLU A C 1
ATOM 2408 O O . GLU A 1 318 ? -2.119 6.405 -18.806 1.00 92.00 318 GLU A O 1
ATOM 2413 N N . CYS A 1 319 ? -3.638 5.569 -20.240 1.00 94.50 319 CYS A N 1
ATOM 2414 C CA . CYS A 1 319 ? -3.377 4.169 -19.905 1.00 94.50 319 CYS A CA 1
ATOM 2415 C C . CYS A 1 319 ? -1.939 3.759 -20.234 1.00 94.50 319 CYS A C 1
ATOM 2417 O O . CYS A 1 319 ? -1.279 3.105 -19.422 1.00 94.50 319 CYS A O 1
ATOM 2419 N N . GLU A 1 320 ? -1.450 4.156 -21.409 1.00 92.25 320 GLU A N 1
ATOM 2420 C CA . GLU A 1 320 ? -0.072 3.924 -21.834 1.00 92.25 320 GLU A CA 1
ATOM 2421 C C . GLU A 1 320 ? 0.912 4.632 -20.900 1.00 92.25 320 GLU A C 1
ATOM 2423 O O . GLU A 1 320 ? 1.796 3.972 -20.362 1.00 92.25 320 GLU A O 1
ATOM 2428 N N . ALA A 1 321 ? 0.691 5.918 -20.602 1.00 88.81 321 ALA A N 1
ATOM 2429 C CA . ALA A 1 321 ? 1.540 6.687 -19.693 1.00 88.81 321 ALA A CA 1
ATOM 2430 C C . ALA A 1 321 ? 1.663 6.041 -18.301 1.00 88.81 321 ALA A C 1
ATOM 2432 O O . ALA A 1 321 ? 2.754 5.999 -17.735 1.00 88.81 321 ALA A O 1
ATOM 2433 N N . LEU A 1 322 ? 0.572 5.496 -17.748 1.00 92.38 322 LEU A N 1
ATOM 2434 C CA . LEU A 1 322 ? 0.620 4.754 -16.482 1.00 92.38 322 LEU A CA 1
ATOM 2435 C C . LEU A 1 322 ? 1.318 3.397 -16.625 1.00 92.38 322 LEU A C 1
ATOM 2437 O O . LEU A 1 322 ? 2.054 2.990 -15.730 1.00 92.38 322 LEU A O 1
ATOM 2441 N N . THR A 1 323 ? 1.113 2.698 -17.741 1.00 93.75 323 THR A N 1
ATOM 2442 C CA . THR A 1 323 ? 1.737 1.391 -17.997 1.00 93.75 323 THR A CA 1
ATOM 2443 C C . THR A 1 323 ? 3.252 1.517 -18.156 1.00 93.75 323 THR A C 1
ATOM 2445 O O . THR A 1 323 ? 3.992 0.693 -17.617 1.00 93.75 323 THR A O 1
ATOM 2448 N N . THR A 1 324 ? 3.732 2.580 -18.808 1.00 93.19 324 THR A N 1
ATOM 2449 C CA . THR A 1 324 ? 5.166 2.864 -18.974 1.00 93.19 324 THR A CA 1
ATOM 2450 C C . THR A 1 324 ? 5.879 3.178 -17.664 1.00 93.19 324 THR A C 1
ATOM 2452 O O . THR A 1 324 ? 7.097 3.069 -17.612 1.00 93.19 324 THR A O 1
ATOM 2455 N N . LEU A 1 325 ? 5.147 3.498 -16.589 1.00 88.75 325 LEU A N 1
ATOM 2456 C CA . LEU A 1 325 ? 5.742 3.639 -15.260 1.00 88.75 325 LEU A CA 1
ATOM 2457 C C . LEU A 1 325 ? 6.126 2.293 -14.650 1.00 88.75 325 LEU A C 1
ATOM 2459 O O . LEU A 1 325 ? 6.991 2.265 -13.793 1.00 88.75 325 LEU A O 1
ATOM 2463 N N . TYR A 1 326 ? 5.512 1.175 -15.055 1.00 89.25 326 TYR A N 1
ATOM 2464 C CA . TYR A 1 326 ? 5.757 -0.136 -14.444 1.00 89.25 326 TYR A CA 1
ATOM 2465 C C . TYR A 1 326 ? 7.245 -0.544 -14.335 1.00 89.25 326 TYR A C 1
ATOM 2467 O O . TYR A 1 326 ? 7.636 -1.030 -13.265 1.00 89.25 326 TYR A O 1
ATOM 2475 N N . PRO A 1 327 ? 8.092 -0.382 -15.375 1.00 88.88 327 PRO A N 1
ATOM 2476 C CA . PRO A 1 327 ? 9.525 -0.669 -15.270 1.00 88.88 327 PRO A CA 1
ATOM 2477 C C . PRO A 1 327 ? 10.311 0.337 -14.410 1.00 88.88 327 PRO A C 1
ATOM 2479 O O . PRO A 1 327 ? 11.377 -0.023 -13.919 1.00 88.88 327 PRO A O 1
ATOM 2482 N N . GLU A 1 328 ? 9.796 1.547 -14.181 1.00 88.25 328 GLU A N 1
ATOM 2483 C CA . GLU A 1 328 ? 10.482 2.622 -13.452 1.00 88.25 328 GLU A CA 1
ATOM 2484 C C . GLU A 1 328 ? 10.484 2.350 -11.940 1.00 88.25 328 GLU A C 1
ATOM 2486 O O . GLU A 1 328 ? 9.552 2.708 -11.223 1.00 88.25 328 GLU A O 1
ATOM 2491 N N . GLU A 1 329 ? 11.522 1.710 -11.398 1.00 76.12 329 GLU A N 1
ATOM 2492 C CA . GLU A 1 329 ? 11.533 1.345 -9.969 1.00 76.12 329 GLU A CA 1
ATOM 2493 C C . GLU A 1 329 ? 11.494 2.576 -9.033 1.00 76.12 329 GLU A C 1
ATOM 2495 O O . GLU A 1 329 ? 10.944 2.492 -7.935 1.00 76.12 329 GLU A O 1
ATOM 2500 N N . GLY A 1 330 ? 11.986 3.742 -9.476 1.00 78.00 330 GLY A N 1
ATOM 2501 C CA . GLY A 1 330 ? 12.055 4.970 -8.670 1.00 78.00 330 GLY A CA 1
ATOM 2502 C C . GLY A 1 330 ? 10.703 5.592 -8.288 1.00 78.00 330 GLY A C 1
ATOM 2503 O O . GLY A 1 330 ? 10.627 6.332 -7.304 1.00 78.00 330 GLY A O 1
ATOM 2504 N N . VAL A 1 331 ? 9.618 5.280 -9.010 1.00 81.00 331 VAL A N 1
ATOM 2505 C CA . VAL A 1 331 ? 8.269 5.805 -8.700 1.00 81.00 331 VAL A CA 1
ATOM 2506 C C . VAL A 1 331 ? 7.488 4.918 -7.727 1.00 81.00 331 VAL A C 1
ATOM 2508 O O . VAL A 1 331 ? 6.383 5.267 -7.302 1.00 81.00 331 VAL A O 1
ATOM 2511 N N . PHE A 1 332 ? 8.046 3.764 -7.354 1.00 77.56 332 PHE A N 1
ATOM 2512 C CA . PHE A 1 332 ? 7.418 2.816 -6.447 1.00 77.56 332 PHE A CA 1
ATOM 2513 C C . PHE A 1 332 ? 8.207 2.690 -5.152 1.00 77.56 332 PHE A C 1
ATOM 2515 O O . PHE A 1 332 ? 9.427 2.614 -5.120 1.00 77.56 332 PHE A O 1
ATOM 2522 N N . ARG A 1 333 ? 7.493 2.586 -4.036 1.00 81.69 333 ARG A N 1
ATOM 2523 C CA . ARG A 1 333 ? 8.117 2.362 -2.723 1.00 81.69 333 ARG A CA 1
ATOM 2524 C C . ARG A 1 333 ? 8.372 0.887 -2.413 1.00 81.69 333 ARG A C 1
ATOM 2526 O O . ARG A 1 333 ? 9.051 0.560 -1.443 1.00 81.69 333 ARG A O 1
ATOM 2533 N N . SER A 1 334 ? 7.677 -0.010 -3.108 1.00 68.56 334 SER A N 1
ATOM 2534 C CA . SER A 1 334 ? 7.704 -1.440 -2.812 1.00 68.56 334 SER A CA 1
ATOM 2535 C C . SER A 1 334 ? 7.093 -2.245 -3.943 1.00 68.56 334 SER A C 1
ATOM 2537 O O . SER A 1 334 ? 6.019 -1.897 -4.433 1.00 68.56 334 SER A O 1
ATOM 2539 N N . ARG A 1 335 ? 7.720 -3.379 -4.235 1.00 78.12 335 ARG A N 1
ATOM 2540 C CA . ARG A 1 335 ? 7.267 -4.402 -5.173 1.00 78.12 335 ARG A CA 1
ATOM 2541 C C . ARG A 1 335 ? 6.847 -5.652 -4.406 1.00 78.12 335 ARG A C 1
ATOM 2543 O O . ARG A 1 335 ? 7.555 -6.089 -3.497 1.00 78.12 335 ARG A O 1
ATOM 2550 N N . VAL A 1 336 ? 5.710 -6.231 -4.769 1.00 68.75 336 VAL A N 1
ATOM 2551 C CA . VAL A 1 336 ? 5.161 -7.434 -4.145 1.00 68.75 336 VAL A CA 1
ATOM 2552 C C . VAL A 1 336 ? 4.944 -8.507 -5.199 1.00 68.75 336 VAL A C 1
ATOM 2554 O O . VAL A 1 336 ? 4.174 -8.334 -6.137 1.00 68.75 336 VAL A O 1
ATOM 2557 N N . VAL A 1 337 ? 5.596 -9.651 -4.995 1.00 70.44 337 VAL A N 1
ATOM 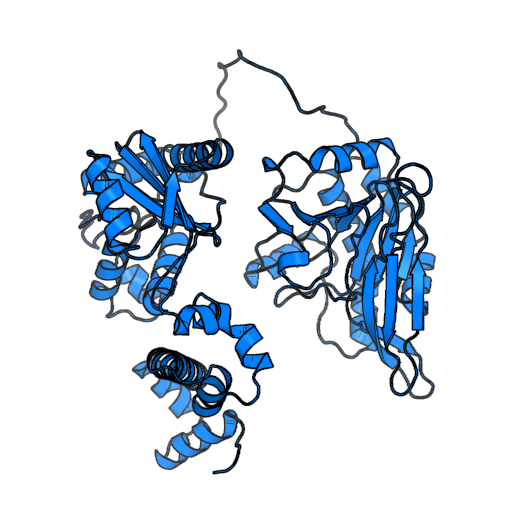2558 C CA . VAL A 1 337 ? 5.413 -10.855 -5.811 1.00 70.44 337 VAL A CA 1
ATOM 2559 C C . VAL A 1 337 ? 4.391 -11.749 -5.115 1.00 70.44 337 VAL A C 1
ATOM 2561 O O . VAL A 1 337 ? 4.689 -12.355 -4.081 1.00 70.44 337 VAL A O 1
ATOM 2564 N N . MET A 1 338 ? 3.182 -11.837 -5.669 1.00 66.38 338 MET A N 1
ATOM 2565 C CA . MET A 1 338 ? 2.002 -12.426 -5.015 1.00 66.38 338 MET A CA 1
ATOM 2566 C C . MET A 1 338 ? 2.205 -13.882 -4.589 1.00 66.38 338 MET A C 1
ATOM 2568 O O . MET A 1 338 ? 1.769 -14.282 -3.504 1.00 66.38 338 MET A O 1
ATOM 2572 N N . ALA A 1 339 ? 2.936 -14.653 -5.401 1.00 43.22 339 ALA A N 1
ATOM 2573 C CA . ALA A 1 339 ? 3.216 -16.066 -5.154 1.00 43.22 339 ALA A CA 1
ATOM 2574 C C . ALA A 1 339 ? 3.910 -16.312 -3.805 1.00 43.22 339 ALA A C 1
ATOM 2576 O O . ALA A 1 339 ? 3.674 -17.333 -3.163 1.00 43.22 339 ALA A O 1
ATOM 2577 N N . ARG A 1 340 ? 4.714 -15.354 -3.326 1.00 46.19 340 ARG A N 1
ATOM 2578 C CA . ARG A 1 340 ? 5.434 -15.460 -2.045 1.00 46.19 340 ARG A CA 1
ATOM 2579 C C . ARG A 1 340 ? 4.524 -15.294 -0.826 1.00 46.19 340 ARG A C 1
ATOM 2581 O O . ARG A 1 340 ? 4.927 -15.632 0.283 1.00 46.19 340 ARG A O 1
ATOM 2588 N N . HIS A 1 341 ? 3.310 -14.783 -1.028 1.00 47.31 341 HIS A N 1
ATOM 2589 C CA . HIS A 1 341 ? 2.370 -14.430 0.035 1.00 47.31 341 HIS A CA 1
ATOM 2590 C C . HIS A 1 341 ? 1.070 -15.246 0.002 1.00 47.31 341 HIS A C 1
ATOM 2592 O O . HIS A 1 341 ? 0.207 -15.049 0.852 1.00 47.31 341 HIS A O 1
ATOM 2598 N N . GLY A 1 342 ? 0.918 -16.168 -0.957 1.00 50.28 342 GLY A N 1
ATOM 2599 C CA . GLY A 1 342 ? -0.315 -16.947 -1.121 1.00 50.28 342 GLY A CA 1
ATOM 2600 C C . GLY A 1 342 ? -1.502 -16.127 -1.641 1.00 50.28 342 GLY A C 1
ATOM 2601 O O . GLY A 1 342 ? -2.642 -16.578 -1.555 1.00 50.28 342 GLY A O 1
ATOM 2602 N N . PHE A 1 343 ? -1.248 -14.936 -2.193 1.00 57.91 343 PHE A N 1
ATOM 2603 C CA . PHE A 1 343 ? -2.276 -14.043 -2.748 1.00 57.91 343 PHE A CA 1
ATOM 2604 C C . PHE A 1 343 ? -2.619 -14.351 -4.211 1.00 57.91 343 PHE A C 1
ATOM 2606 O O . PHE A 1 343 ? -3.471 -13.700 -4.803 1.00 57.91 343 PHE A O 1
ATOM 2613 N N . GLY A 1 344 ? -1.976 -15.363 -4.790 1.00 71.19 344 GLY A N 1
ATOM 2614 C CA . GLY A 1 344 ? -2.134 -15.763 -6.181 1.00 71.19 344 GLY A CA 1
ATOM 2615 C C . GLY A 1 344 ? -0.787 -15.793 -6.886 1.00 71.19 344 GLY A C 1
ATOM 2616 O O . GLY A 1 344 ? 0.229 -16.113 -6.268 1.00 71.19 344 GLY A O 1
ATOM 2617 N N . ARG A 1 345 ? -0.775 -15.466 -8.173 1.00 72.69 345 ARG A N 1
ATOM 2618 C CA . ARG A 1 345 ? 0.421 -15.380 -9.019 1.00 72.69 345 ARG A CA 1
ATOM 2619 C C . ARG A 1 345 ? 0.368 -14.064 -9.796 1.00 72.69 345 ARG A C 1
ATOM 2621 O O . ARG A 1 345 ? -0.724 -13.625 -10.136 1.00 72.69 345 ARG A O 1
ATOM 2628 N N . GLY A 1 346 ? 1.512 -13.419 -9.983 1.00 75.56 346 GLY A N 1
ATOM 2629 C CA . GLY A 1 346 ? 1.611 -12.062 -10.522 1.00 75.56 346 GLY A CA 1
ATOM 2630 C C . GLY A 1 346 ? 2.320 -11.096 -9.582 1.00 75.56 346 GLY A C 1
ATOM 2631 O O . GLY A 1 346 ? 2.845 -11.479 -8.523 1.00 75.56 346 GLY A O 1
ATOM 2632 N N . GLU A 1 347 ? 2.354 -9.835 -9.991 1.00 75.38 347 GLU A N 1
ATOM 2633 C CA . GLU A 1 347 ? 3.132 -8.799 -9.331 1.00 75.38 347 GLU A CA 1
ATOM 2634 C C . GLU A 1 347 ? 2.379 -7.476 -9.259 1.00 75.38 347 GLU A C 1
ATOM 2636 O O . GLU A 1 347 ? 1.655 -7.091 -10.176 1.00 75.38 347 GLU A O 1
ATOM 2641 N N . TYR A 1 348 ? 2.582 -6.755 -8.159 1.00 79.00 348 TYR A N 1
ATOM 2642 C CA . TYR A 1 348 ? 2.145 -5.374 -8.047 1.00 79.00 348 TYR A CA 1
ATOM 2643 C C . TYR A 1 348 ? 3.170 -4.505 -7.329 1.00 79.00 348 TYR A C 1
ATOM 2645 O O . TYR A 1 348 ? 3.931 -4.970 -6.476 1.00 79.00 348 TYR A O 1
ATOM 2653 N N . LYS A 1 349 ? 3.177 -3.217 -7.662 1.00 81.19 349 LYS A N 1
ATOM 2654 C CA . LYS A 1 349 ? 4.074 -2.209 -7.100 1.00 81.19 349 LYS A CA 1
ATOM 2655 C C . LYS A 1 349 ? 3.260 -1.060 -6.517 1.00 81.19 349 LYS A C 1
ATOM 2657 O O . LYS A 1 349 ? 2.384 -0.529 -7.187 1.00 81.19 349 LYS A O 1
ATOM 2662 N N . TYR A 1 350 ? 3.532 -0.677 -5.272 1.00 80.88 350 TYR A N 1
ATOM 2663 C CA . TYR A 1 350 ? 2.902 0.489 -4.641 1.00 80.88 350 TYR A CA 1
ATOM 2664 C C . TYR A 1 350 ? 3.678 1.754 -4.983 1.00 80.88 350 TYR A C 1
ATOM 2666 O O . TYR A 1 350 ? 4.897 1.768 -4.803 1.00 80.88 350 TYR A O 1
ATOM 2674 N N . PHE A 1 351 ? 2.987 2.817 -5.391 1.00 82.12 351 PHE A N 1
ATOM 2675 C CA . PHE A 1 351 ? 3.613 4.109 -5.673 1.00 82.12 351 PHE A CA 1
ATOM 2676 C C . PHE A 1 351 ? 4.245 4.720 -4.412 1.00 82.12 351 PHE A C 1
ATOM 2678 O O . PHE A 1 351 ? 3.787 4.483 -3.290 1.00 82.12 351 PHE A O 1
ATOM 2685 N N . SER A 1 352 ? 5.321 5.485 -4.583 1.00 80.44 352 SER A N 1
ATOM 2686 C CA . SER A 1 352 ? 5.869 6.374 -3.553 1.00 80.44 352 SER A CA 1
ATOM 2687 C C . SER A 1 352 ? 5.138 7.724 -3.566 1.00 80.44 352 SER A C 1
ATOM 2689 O O . SER A 1 352 ? 4.411 8.048 -4.503 1.00 80.44 352 SER A O 1
ATOM 2691 N N . TYR A 1 353 ? 5.277 8.503 -2.488 1.00 80.56 353 TYR A N 1
ATOM 2692 C CA . TYR A 1 353 ? 4.969 9.932 -2.560 1.00 80.56 353 TYR A CA 1
ATOM 2693 C C . TYR A 1 353 ? 6.183 10.680 -3.145 1.00 80.56 353 TYR A C 1
ATOM 2695 O O . TYR A 1 353 ? 7.309 10.296 -2.820 1.00 80.56 353 TYR A O 1
ATOM 2703 N N . PRO A 1 354 ? 5.975 11.769 -3.913 1.00 90.81 354 PRO A N 1
ATOM 2704 C CA . PRO A 1 354 ? 4.683 12.237 -4.426 1.00 90.81 354 PRO A CA 1
ATOM 2705 C C . PRO A 1 354 ? 4.095 11.263 -5.461 1.00 90.81 354 PRO A C 1
ATOM 2707 O O . PRO A 1 354 ? 4.826 10.639 -6.221 1.00 90.81 354 PRO A O 1
ATOM 2710 N N . LEU A 1 355 ? 2.764 11.126 -5.475 1.00 86.44 355 LEU A N 1
ATOM 2711 C CA . LEU A 1 355 ? 2.081 10.264 -6.445 1.00 86.44 355 LEU A CA 1
ATOM 2712 C C . LEU A 1 355 ? 2.175 10.871 -7.857 1.00 86.44 355 LEU A C 1
ATOM 2714 O O . LEU A 1 355 ? 2.149 12.100 -7.976 1.00 86.44 355 LEU A O 1
ATOM 2718 N N . PRO A 1 356 ? 2.194 10.052 -8.928 1.00 89.81 356 PRO A N 1
ATOM 2719 C CA . PRO A 1 356 ? 2.020 10.555 -10.289 1.00 89.81 356 PRO A CA 1
ATOM 2720 C C . PRO A 1 356 ? 0.742 11.396 -10.393 1.00 89.81 356 PRO A C 1
ATOM 2722 O O . PRO A 1 356 ? -0.286 11.007 -9.837 1.00 89.81 356 PRO A O 1
ATOM 2725 N N . GLY A 1 357 ? 0.785 12.520 -11.115 1.00 85.12 357 GLY A N 1
ATOM 2726 C CA . GLY A 1 357 ? -0.304 13.507 -11.086 1.00 85.12 357 GLY A CA 1
ATOM 2727 C C . GLY A 1 357 ? -1.681 12.922 -11.426 1.00 85.12 357 GLY A C 1
ATOM 2728 O O . GLY A 1 357 ? -2.617 13.128 -10.668 1.00 85.12 357 GLY A O 1
ATOM 2729 N N . ILE A 1 358 ? -1.786 12.076 -12.462 1.00 88.56 358 ILE A N 1
ATOM 2730 C CA . ILE A 1 358 ? -3.041 11.379 -12.828 1.00 88.56 358 ILE A CA 1
ATOM 2731 C C . ILE A 1 358 ? -3.596 10.564 -11.647 1.00 88.56 358 ILE A C 1
ATOM 2733 O O . ILE A 1 358 ? -4.791 10.600 -11.366 1.00 88.56 358 ILE A O 1
ATOM 2737 N N . ILE A 1 359 ? -2.729 9.848 -10.922 1.00 94.88 359 ILE A N 1
ATOM 2738 C CA . ILE A 1 359 ? -3.124 9.037 -9.764 1.00 94.88 359 ILE A CA 1
ATOM 2739 C C . ILE A 1 359 ? -3.545 9.929 -8.594 1.00 94.88 359 ILE A C 1
ATOM 2741 O O . ILE A 1 359 ? -4.527 9.616 -7.925 1.00 94.88 359 ILE A O 1
ATOM 2745 N N . ALA A 1 360 ? -2.829 11.028 -8.341 1.00 88.88 360 ALA A N 1
ATOM 2746 C CA . ALA A 1 360 ? -3.177 11.983 -7.291 1.00 88.88 360 ALA A CA 1
ATOM 2747 C C . ALA A 1 360 ? -4.542 12.645 -7.554 1.00 88.88 360 ALA A C 1
ATOM 2749 O O . ALA A 1 360 ? -5.398 12.649 -6.667 1.00 88.88 360 ALA A O 1
ATOM 2750 N N . ASP A 1 361 ? -4.760 13.123 -8.781 1.00 87.38 361 ASP A N 1
ATOM 2751 C CA . ASP A 1 361 ? -5.979 13.816 -9.202 1.00 87.38 361 ASP A CA 1
ATOM 2752 C C . ASP A 1 361 ? -7.194 12.883 -9.148 1.00 87.38 361 ASP A C 1
ATOM 2754 O O . ASP A 1 361 ? -8.221 13.239 -8.565 1.00 87.38 361 ASP A O 1
ATOM 2758 N N . LEU A 1 362 ? -7.075 11.657 -9.674 1.00 94.12 362 LEU A N 1
ATOM 2759 C CA . LEU A 1 362 ? -8.123 10.635 -9.570 1.00 94.12 362 LEU A CA 1
ATOM 2760 C C . LEU A 1 362 ? -8.425 10.284 -8.114 1.00 94.12 362 LEU A C 1
ATOM 2762 O O . LEU A 1 362 ? -9.588 10.219 -7.720 1.00 94.12 362 LEU A O 1
ATOM 2766 N N . ARG A 1 363 ? -7.386 10.070 -7.297 1.00 96.25 363 ARG A N 1
ATOM 2767 C CA . ARG A 1 363 ? -7.550 9.684 -5.891 1.00 96.25 363 ARG A CA 1
ATOM 2768 C C . ARG A 1 363 ? -8.303 10.757 -5.105 1.00 96.25 363 ARG A C 1
ATOM 2770 O O . ARG A 1 363 ? -9.177 10.404 -4.322 1.00 96.25 363 ARG A O 1
ATOM 2777 N N . ALA A 1 364 ? -8.010 12.036 -5.331 1.00 92.12 364 ALA A N 1
ATOM 2778 C CA . ALA A 1 364 ? -8.693 13.131 -4.649 1.00 92.12 364 ALA A CA 1
ATOM 2779 C C . ALA A 1 364 ? -10.120 13.363 -5.180 1.00 92.12 364 ALA A C 1
ATOM 2781 O O . ALA A 1 364 ? -11.068 13.423 -4.395 1.00 92.12 364 ALA A O 1
ATOM 2782 N N . SER A 1 365 ? -10.281 13.466 -6.503 1.00 93.44 365 SER A N 1
ATOM 2783 C CA . SER A 1 365 ? -11.562 13.817 -7.136 1.00 93.44 365 SER A CA 1
ATOM 2784 C C . SER A 1 365 ? -12.622 12.722 -6.999 1.00 93.44 365 SER A C 1
ATOM 2786 O O . SER A 1 365 ? -13.771 13.021 -6.685 1.00 93.44 365 SER A O 1
ATOM 2788 N N . ILE A 1 366 ? -12.247 11.448 -7.146 1.00 96.75 366 ILE A N 1
ATOM 2789 C CA . ILE A 1 366 ? -13.181 10.328 -6.969 1.00 96.75 366 ILE A CA 1
ATOM 2790 C C . ILE A 1 366 ? -13.511 10.126 -5.489 1.00 96.75 366 ILE A C 1
ATOM 2792 O O . ILE A 1 366 ? -14.662 9.856 -5.155 1.00 96.75 366 ILE A O 1
ATOM 2796 N N . TYR A 1 367 ? -12.547 10.304 -4.577 1.00 98.19 367 TYR A N 1
ATOM 2797 C CA . TYR A 1 367 ? -12.832 10.221 -3.142 1.00 98.19 367 TYR A CA 1
ATOM 2798 C C . TYR A 1 367 ? -13.938 11.192 -2.723 1.00 98.19 367 TYR A C 1
ATOM 2800 O O . TYR A 1 367 ? -14.843 10.791 -1.994 1.00 98.19 367 TYR A O 1
ATOM 2808 N N . PHE A 1 368 ? -13.881 12.439 -3.205 1.00 95.50 368 PHE A N 1
ATOM 2809 C CA . PHE A 1 368 ? -14.882 13.463 -2.903 1.00 95.50 368 PHE A CA 1
ATOM 2810 C C . PHE A 1 368 ? -16.307 12.989 -3.232 1.00 95.50 368 PHE A C 1
ATOM 2812 O O . PHE A 1 368 ? -17.232 13.212 -2.454 1.00 95.50 368 PHE A O 1
ATOM 2819 N N . GLN A 1 369 ? -16.465 12.262 -4.339 1.00 96.81 369 GLN A N 1
ATOM 2820 C CA . GLN A 1 369 ? -17.750 11.729 -4.794 1.00 96.81 369 GLN A CA 1
ATOM 2821 C C . GLN A 1 369 ? -18.166 10.454 -4.041 1.00 96.81 369 GLN A C 1
ATOM 2823 O O . GLN A 1 369 ? -19.346 10.228 -3.777 1.00 96.81 369 GLN A O 1
ATOM 2828 N N . LEU A 1 370 ? -17.199 9.621 -3.640 1.00 98.12 370 LEU A N 1
ATOM 2829 C CA . LEU A 1 370 ? -17.458 8.362 -2.935 1.00 98.12 370 LEU A CA 1
ATOM 2830 C C . LEU A 1 370 ? -17.676 8.525 -1.427 1.00 98.12 370 LEU A C 1
ATOM 2832 O O . LEU A 1 370 ? -18.331 7.680 -0.812 1.00 98.12 370 LEU A O 1
ATOM 2836 N N . ALA A 1 371 ? -17.128 9.568 -0.799 1.00 98.06 371 ALA A N 1
ATOM 2837 C CA . ALA A 1 371 ? -17.229 9.768 0.646 1.00 98.06 371 ALA A CA 1
ATOM 2838 C C . ALA A 1 371 ? -18.689 9.866 1.146 1.00 98.06 371 ALA A C 1
ATOM 2840 O O . ALA A 1 371 ? -19.008 9.178 2.122 1.00 98.06 371 ALA A O 1
ATOM 2841 N N . PRO A 1 372 ? -19.611 10.598 0.482 1.00 97.75 372 PRO A N 1
ATOM 2842 C CA . PRO A 1 372 ? -21.033 10.590 0.838 1.00 97.75 372 PRO A CA 1
ATOM 2843 C C . PRO A 1 372 ? -21.674 9.196 0.782 1.00 97.75 372 PRO A C 1
ATOM 2845 O O . PRO A 1 372 ? -22.422 8.825 1.688 1.00 97.75 372 PRO A O 1
ATOM 2848 N N . ILE A 1 373 ? -21.343 8.391 -0.234 1.00 97.88 373 ILE A N 1
ATOM 2849 C CA . ILE A 1 373 ? -21.847 7.015 -0.386 1.00 97.88 373 ILE A CA 1
ATOM 2850 C C . ILE A 1 373 ? -21.346 6.145 0.772 1.00 97.88 373 ILE A C 1
ATOM 2852 O O . ILE A 1 373 ? -22.134 5.476 1.442 1.00 97.88 373 ILE A O 1
ATOM 2856 N N . ALA A 1 374 ? -20.045 6.205 1.066 1.00 97.62 374 ALA A N 1
ATOM 2857 C CA . ALA A 1 374 ? -19.432 5.466 2.165 1.00 97.62 374 ALA A CA 1
ATOM 2858 C C . ALA A 1 374 ? -20.013 5.857 3.538 1.00 97.62 374 ALA A C 1
ATOM 2860 O O . ALA A 1 374 ? -20.215 4.992 4.393 1.00 97.62 374 ALA A O 1
ATOM 2861 N N . ASN A 1 375 ? -20.311 7.142 3.749 1.00 98.12 375 ASN A N 1
ATOM 2862 C CA . ASN A 1 375 ? -20.942 7.631 4.976 1.00 98.12 375 ASN A CA 1
ATOM 2863 C C . ASN A 1 375 ? -22.380 7.116 5.117 1.00 98.12 375 ASN A C 1
ATOM 2865 O O . ASN A 1 375 ? -22.716 6.563 6.166 1.00 98.12 375 ASN A O 1
ATOM 2869 N N . ARG A 1 376 ? -23.188 7.186 4.049 1.00 97.19 376 ARG A N 1
ATOM 2870 C CA . ARG A 1 376 ? -24.542 6.605 4.008 1.00 97.19 376 ARG A CA 1
ATOM 2871 C C . ARG A 1 376 ? -24.523 5.101 4.291 1.00 97.19 376 ARG A C 1
ATOM 2873 O O . ARG A 1 376 ? -25.351 4.591 5.044 1.00 97.19 376 ARG A O 1
ATOM 2880 N N . TRP A 1 377 ? -23.547 4.381 3.738 1.00 97.25 377 TRP A N 1
ATOM 2881 C CA . TRP A 1 377 ? -23.350 2.958 4.018 1.00 97.25 377 TRP A CA 1
ATOM 2882 C C . TRP A 1 377 ? -23.028 2.685 5.483 1.00 97.25 377 TRP A C 1
ATOM 2884 O O . TRP A 1 377 ? -23.613 1.782 6.086 1.00 97.25 377 TRP A O 1
ATOM 2894 N N . ASN A 1 378 ? -22.106 3.452 6.063 1.00 96.50 378 ASN A N 1
ATOM 2895 C CA . ASN A 1 378 ? -21.744 3.308 7.466 1.00 96.50 378 ASN A CA 1
ATOM 2896 C C . ASN A 1 378 ? -22.939 3.577 8.382 1.00 96.50 378 ASN A C 1
ATOM 2898 O O . ASN A 1 378 ? -23.179 2.780 9.289 1.00 96.50 378 ASN A O 1
ATOM 2902 N N . GLU A 1 379 ? -23.719 4.621 8.109 1.00 96.44 379 GLU A N 1
ATOM 2903 C CA . GLU A 1 379 ? -24.939 4.942 8.850 1.00 96.44 379 GLU A CA 1
ATOM 2904 C C . GLU A 1 379 ? -25.954 3.791 8.798 1.00 96.44 379 GLU A C 1
ATOM 2906 O O . GLU A 1 379 ? -26.341 3.263 9.844 1.00 96.44 379 GLU A O 1
ATOM 2911 N N . ALA A 1 380 ? -26.288 3.305 7.598 1.00 95.44 380 ALA A N 1
ATOM 2912 C CA . ALA A 1 380 ? -27.218 2.189 7.406 1.00 95.44 380 ALA A CA 1
ATOM 2913 C C . ALA A 1 380 ? -26.759 0.893 8.108 1.00 95.44 380 ALA A C 1
ATOM 2915 O O . ALA A 1 380 ? -27.569 0.079 8.552 1.00 95.44 380 ALA A O 1
ATOM 2916 N N . MET A 1 381 ? -25.444 0.695 8.232 1.00 94.25 381 MET A N 1
ATOM 2917 C CA . MET A 1 381 ? -24.828 -0.455 8.896 1.00 94.25 381 MET A CA 1
ATOM 2918 C C . MET A 1 381 ? -24.529 -0.239 10.392 1.00 94.25 381 MET A C 1
ATOM 2920 O O . MET A 1 381 ? -23.936 -1.132 11.021 1.00 94.25 381 MET A O 1
ATOM 2924 N N . GLY A 1 382 ? -24.886 0.920 10.958 1.00 93.75 382 GLY A N 1
ATOM 2925 C CA . GLY A 1 382 ? -24.632 1.292 12.354 1.00 93.75 382 GLY A CA 1
ATOM 2926 C C . GLY A 1 382 ? -23.147 1.451 12.712 1.00 93.75 382 GLY A C 1
ATOM 2927 O O . GLY A 1 382 ? -22.753 1.222 13.857 1.00 93.75 382 GLY A O 1
ATOM 2928 N N . ILE A 1 383 ? -22.297 1.776 11.738 1.00 92.00 383 ILE A N 1
ATOM 2929 C CA . ILE A 1 383 ? -20.854 1.980 11.902 1.00 92.00 383 ILE A CA 1
ATOM 2930 C C . ILE A 1 383 ? -20.598 3.452 12.242 1.00 92.00 383 ILE A C 1
ATOM 2932 O O . ILE A 1 383 ? -20.916 4.343 11.470 1.00 92.00 383 ILE A O 1
ATOM 2936 N N . GLN A 1 384 ? -19.956 3.706 13.384 1.00 90.44 384 GLN A N 1
ATOM 2937 C CA . GLN A 1 384 ? -19.717 5.055 13.930 1.00 90.44 384 GLN A CA 1
ATOM 2938 C C . GLN A 1 384 ? -18.556 5.814 13.254 1.00 90.44 384 GLN A C 1
ATOM 2940 O O . GLN A 1 384 ? -18.003 6.755 13.818 1.00 90.44 384 GLN A O 1
ATOM 2945 N N . VAL A 1 385 ? -18.121 5.372 12.073 1.00 90.44 385 VAL A N 1
ATOM 2946 C CA . VAL A 1 385 ? -17.021 5.997 11.333 1.00 90.44 385 VAL A CA 1
ATOM 2947 C C . VAL A 1 385 ? -17.613 6.923 10.285 1.00 90.44 385 VAL A C 1
ATOM 2949 O O . VAL A 1 385 ? -18.376 6.480 9.433 1.00 90.44 385 VAL A O 1
ATOM 2952 N N . HIS A 1 386 ? -17.203 8.185 10.321 1.00 94.38 386 HIS A N 1
ATOM 2953 C CA . HIS A 1 386 ? -17.524 9.172 9.300 1.00 94.38 386 HIS A CA 1
ATOM 2954 C C . HIS A 1 386 ? -16.245 9.608 8.576 1.00 94.38 386 HIS A C 1
ATOM 2956 O O . HIS A 1 386 ? -15.197 9.806 9.208 1.00 94.38 386 HIS A O 1
ATOM 2962 N N . PHE A 1 387 ? -16.332 9.733 7.257 1.00 95.75 387 PHE A N 1
ATOM 2963 C CA . PHE A 1 387 ? -15.266 10.154 6.356 1.00 95.75 387 PHE A CA 1
ATOM 2964 C C . PHE A 1 387 ? -15.422 11.640 6.021 1.00 95.75 387 PHE A C 1
ATOM 2966 O O . PHE A 1 387 ? -16.535 12.114 5.792 1.00 95.75 387 PHE A O 1
ATOM 2973 N N . ALA A 1 388 ? -14.311 12.380 6.041 1.00 93.38 388 ALA A N 1
ATOM 2974 C CA . ALA A 1 388 ? -14.289 13.796 5.672 1.00 93.38 388 ALA A CA 1
ATOM 2975 C C . ALA A 1 388 ? -14.611 13.969 4.179 1.00 93.38 388 ALA A C 1
ATOM 2977 O O . ALA A 1 388 ? -14.362 13.049 3.402 1.00 93.38 388 ALA A O 1
ATOM 2978 N N . ALA A 1 389 ? -15.138 15.130 3.786 1.00 87.81 389 ALA A N 1
ATOM 2979 C CA . ALA A 1 389 ? -15.446 15.418 2.383 1.00 87.81 389 ALA A CA 1
ATOM 2980 C C . ALA A 1 389 ? -14.170 15.523 1.531 1.00 87.81 389 ALA A C 1
ATOM 2982 O O . ALA A 1 389 ? -14.103 14.969 0.437 1.00 87.81 389 ALA A O 1
ATOM 2983 N N . GLU A 1 390 ? -13.132 16.179 2.055 1.00 89.25 390 GLU A N 1
ATOM 2984 C CA . GLU A 1 390 ? -11.853 16.310 1.363 1.00 89.25 390 GLU A CA 1
ATOM 2985 C C . GLU A 1 390 ? -10.941 15.105 1.610 1.00 89.25 390 GLU A C 1
ATOM 2987 O O . GLU A 1 390 ? -10.753 14.644 2.741 1.00 89.25 390 GLU A O 1
ATOM 2992 N N . HIS A 1 391 ? -10.312 14.614 0.538 1.00 96.50 391 HIS A N 1
ATOM 2993 C CA . HIS A 1 391 ? -9.388 13.480 0.619 1.00 96.50 391 HIS A CA 1
ATOM 2994 C C . HIS A 1 391 ? -8.170 13.788 1.496 1.00 96.50 391 HIS A C 1
ATOM 2996 O O . HIS A 1 391 ? -7.752 12.950 2.296 1.00 96.50 391 HIS A O 1
ATOM 3002 N N . GLY A 1 392 ? -7.644 15.013 1.404 1.00 90.00 392 GLY A N 1
ATOM 3003 C CA . GLY A 1 392 ? -6.495 15.461 2.191 1.00 90.00 392 GLY A CA 1
ATOM 3004 C C . GLY A 1 392 ? -6.728 15.383 3.702 1.00 90.00 392 GLY A C 1
ATOM 3005 O O . GLY A 1 392 ? -5.832 14.968 4.437 1.00 90.00 392 GLY A O 1
ATOM 3006 N N . ASP A 1 393 ? -7.939 15.694 4.173 1.00 94.00 393 ASP A N 1
ATOM 3007 C CA . ASP A 1 393 ? -8.303 15.573 5.589 1.00 94.00 393 ASP A CA 1
ATOM 3008 C C . ASP A 1 393 ? -8.312 14.116 6.053 1.00 94.00 393 ASP A C 1
ATOM 3010 O O . ASP A 1 393 ? -7.825 13.787 7.138 1.00 94.00 393 ASP A O 1
ATOM 3014 N N . PHE A 1 394 ? -8.827 13.216 5.216 1.00 95.75 394 PHE A N 1
ATOM 3015 C CA . PHE A 1 394 ? -8.829 11.793 5.526 1.00 95.75 394 PHE A CA 1
ATOM 3016 C C . PHE A 1 394 ? -7.417 11.189 5.516 1.00 95.75 394 PHE A C 1
ATOM 3018 O O . PHE A 1 394 ? -7.095 10.367 6.377 1.00 95.75 394 PHE A O 1
ATOM 3025 N N . ILE A 1 395 ? -6.540 11.642 4.616 1.00 95.38 395 ILE A N 1
ATOM 3026 C CA . ILE A 1 395 ? -5.118 11.272 4.628 1.00 95.38 395 ILE A CA 1
ATOM 3027 C C . ILE A 1 395 ? -4.416 11.806 5.879 1.00 95.38 395 ILE A C 1
ATOM 3029 O O . ILE A 1 395 ? -3.686 11.053 6.520 1.00 95.38 395 ILE A O 1
ATOM 3033 N N . ARG A 1 396 ? -4.687 13.046 6.302 1.00 93.25 396 ARG A N 1
ATOM 3034 C CA . ARG A 1 396 ? -4.140 13.598 7.553 1.00 93.25 396 ARG A CA 1
ATOM 3035 C C . ARG A 1 396 ? -4.534 12.745 8.758 1.00 93.25 396 ARG A C 1
ATOM 3037 O O . ARG A 1 396 ? -3.675 12.377 9.553 1.00 93.25 396 ARG A O 1
ATOM 3044 N N . ARG A 1 397 ? -5.802 12.330 8.826 1.00 91.56 397 ARG A N 1
ATOM 3045 C CA . ARG A 1 397 ? -6.292 11.390 9.843 1.00 91.56 397 ARG A CA 1
ATOM 3046 C C . ARG A 1 397 ? -5.556 10.044 9.789 1.00 91.56 397 ARG A C 1
ATOM 3048 O O . ARG A 1 397 ? -5.198 9.503 10.831 1.00 91.56 397 ARG A O 1
ATOM 3055 N N . CYS A 1 398 ? -5.299 9.498 8.597 1.00 85.94 398 CYS A N 1
ATOM 3056 C CA . CYS A 1 398 ? -4.456 8.304 8.442 1.00 85.94 398 CYS A CA 1
ATOM 3057 C C . CYS A 1 398 ? -3.058 8.542 9.037 1.00 85.94 398 CYS A C 1
ATOM 3059 O O . CYS A 1 398 ? -2.572 7.735 9.830 1.00 85.94 398 CYS A O 1
ATOM 3061 N N . HIS A 1 399 ? -2.430 9.672 8.714 1.00 88.69 399 HIS A N 1
ATOM 3062 C CA . HIS A 1 399 ? -1.076 10.001 9.162 1.00 88.69 399 HIS A CA 1
ATOM 3063 C C . HIS A 1 399 ? -0.991 10.175 10.681 1.00 88.69 399 HIS A C 1
ATOM 3065 O O . HIS A 1 399 ? -0.056 9.666 11.300 1.00 88.69 399 HIS A O 1
ATOM 3071 N N . GLU A 1 400 ? -1.995 10.800 11.298 1.00 89.12 400 GLU A N 1
ATOM 3072 C CA . GLU A 1 400 ? -2.135 10.914 12.757 1.00 89.12 400 GLU A CA 1
ATOM 3073 C C . GLU A 1 400 ? -2.243 9.541 13.445 1.00 89.12 400 GLU A C 1
ATOM 3075 O O . GLU A 1 400 ? -1.722 9.356 14.547 1.00 89.12 400 GLU A O 1
ATOM 3080 N N . ALA A 1 401 ? -2.843 8.554 12.773 1.00 79.38 401 ALA A N 1
ATOM 3081 C CA . ALA A 1 401 ? -2.901 7.159 13.216 1.00 79.38 401 ALA A CA 1
ATOM 3082 C C . ALA A 1 401 ? -1.639 6.338 12.864 1.00 79.38 401 ALA A C 1
ATOM 3084 O O . ALA A 1 401 ? -1.586 5.130 13.100 1.00 79.38 401 ALA A O 1
ATOM 3085 N N . GLY A 1 402 ? -0.603 6.970 12.302 1.00 76.31 402 GLY A N 1
ATOM 3086 C CA . GLY A 1 402 ? 0.642 6.315 11.899 1.00 76.31 402 GLY A CA 1
ATOM 3087 C C . GLY A 1 402 ? 0.568 5.579 10.559 1.00 76.31 402 GLY A C 1
ATOM 3088 O O . GLY A 1 402 ? 1.493 4.840 10.230 1.00 76.31 402 GLY A O 1
ATOM 3089 N N . GLN A 1 403 ? -0.496 5.773 9.776 1.00 86.06 403 GLN A N 1
ATOM 3090 C CA . GLN A 1 403 ? -0.610 5.278 8.406 1.00 86.06 403 GLN A CA 1
ATOM 3091 C C . GLN A 1 403 ? 0.038 6.248 7.417 1.00 86.06 403 GLN A C 1
ATOM 3093 O O . GLN A 1 403 ? -0.651 7.079 6.848 1.00 86.06 403 GLN A O 1
ATOM 3098 N N . LEU A 1 404 ? 1.356 6.162 7.215 1.00 82.44 404 LEU A N 1
ATOM 3099 C CA . LEU A 1 404 ? 2.135 7.133 6.421 1.00 82.44 404 LEU A CA 1
ATOM 3100 C C . LEU A 1 404 ? 2.412 6.696 4.973 1.00 82.44 404 LEU A C 1
ATOM 3102 O O . LEU A 1 404 ? 3.116 7.375 4.225 1.00 82.44 404 LEU A O 1
ATOM 3106 N N . ARG A 1 405 ? 1.941 5.511 4.587 1.00 80.31 405 ARG A N 1
ATOM 3107 C CA . ARG A 1 405 ? 2.359 4.826 3.367 1.00 80.31 405 ARG A CA 1
ATOM 3108 C C . ARG A 1 405 ? 1.253 4.915 2.281 1.00 80.31 405 ARG A C 1
ATOM 3110 O O . ARG A 1 405 ? 0.258 4.211 2.413 1.00 80.31 405 ARG A O 1
ATOM 3117 N N . PRO A 1 406 ? 1.450 5.586 1.118 1.00 87.56 406 PRO A N 1
ATOM 3118 C CA . PRO A 1 406 ? 0.466 5.640 0.011 1.00 87.56 406 PRO A CA 1
ATOM 3119 C C . PRO A 1 406 ? 0.056 4.276 -0.565 1.00 87.56 406 PRO A C 1
ATOM 3121 O O . PRO A 1 406 ? 0.894 3.477 -0.952 1.00 87.56 406 PRO A O 1
ATOM 3124 N N . THR A 1 407 ? -1.223 3.965 -0.651 1.00 90.56 407 THR A N 1
ATOM 3125 C CA . THR A 1 407 ? -1.712 2.651 -1.118 1.00 90.56 407 THR A CA 1
ATOM 3126 C C . THR A 1 407 ? -2.052 2.511 -2.610 1.00 90.56 407 THR A C 1
ATOM 3128 O O . THR A 1 407 ? -2.284 1.371 -3.009 1.00 90.56 407 THR A O 1
ATOM 3131 N N . PRO A 1 408 ? -2.059 3.554 -3.469 1.00 95.38 408 PRO A N 1
ATOM 3132 C CA . PRO A 1 408 ? -2.176 3.337 -4.907 1.00 95.38 408 PRO A CA 1
ATOM 3133 C C . PRO A 1 408 ? -1.069 2.430 -5.450 1.00 95.38 408 PRO A C 1
ATOM 3135 O O . PRO A 1 408 ? 0.079 2.484 -4.995 1.00 95.38 408 PRO A O 1
ATOM 3138 N N . LEU A 1 409 ? -1.416 1.600 -6.426 1.00 91.88 409 LEU A N 1
ATOM 3139 C CA . LEU A 1 409 ? -0.534 0.560 -6.941 1.00 91.88 409 LEU A CA 1
ATOM 3140 C C . LEU A 1 409 ? -0.747 0.297 -8.432 1.00 91.88 409 LEU A C 1
ATOM 3142 O O . LEU A 1 409 ? -1.797 0.613 -8.989 1.00 91.88 409 LEU A O 1
ATOM 3146 N N . LEU A 1 410 ? 0.247 -0.325 -9.057 1.00 93.69 410 LEU A N 1
ATOM 3147 C CA . LEU A 1 410 ? 0.212 -0.794 -10.435 1.00 93.69 410 LEU A CA 1
ATOM 3148 C C . LEU A 1 410 ? 0.471 -2.304 -10.451 1.00 93.69 410 LEU A C 1
ATOM 3150 O O . LEU A 1 410 ? 1.434 -2.769 -9.842 1.00 93.69 410 LEU A O 1
ATOM 3154 N N . LEU A 1 411 ? -0.395 -3.071 -11.110 1.00 91.81 411 LEU A N 1
ATOM 3155 C CA . LEU A 1 411 ? -0.295 -4.526 -11.225 1.00 91.81 411 LEU A CA 1
ATOM 3156 C C . LEU A 1 411 ? 0.112 -4.927 -12.639 1.00 91.81 411 LEU A C 1
ATOM 3158 O O . LEU A 1 411 ? -0.359 -4.323 -13.604 1.00 91.81 411 LEU A O 1
ATOM 3162 N N . GLN A 1 412 ? 0.903 -5.991 -12.743 1.00 94.38 412 GLN A N 1
ATOM 3163 C CA . GLN A 1 412 ? 1.161 -6.710 -13.984 1.00 94.38 412 GLN A CA 1
ATOM 3164 C C . GLN 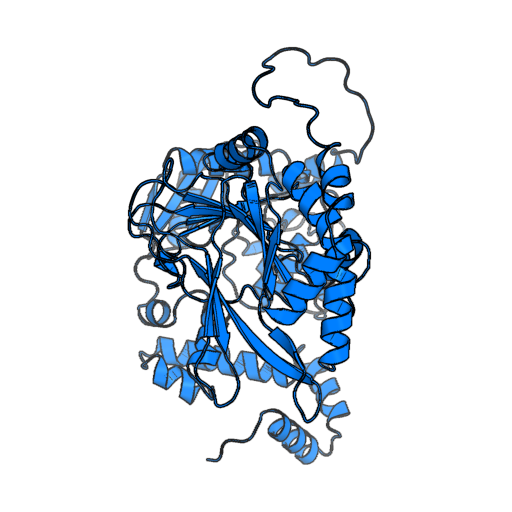A 1 412 ? 0.878 -8.197 -13.780 1.00 94.38 412 GLN A C 1
ATOM 3166 O O . GLN A 1 412 ? 1.341 -8.820 -12.821 1.00 94.38 412 GLN A O 1
ATOM 3171 N N . TYR A 1 413 ? 0.139 -8.758 -14.729 1.00 93.88 413 TYR A N 1
ATOM 3172 C CA . TYR A 1 413 ? -0.131 -10.183 -14.828 1.00 93.88 413 TYR A CA 1
ATOM 3173 C C . TYR A 1 413 ? 0.424 -10.729 -16.142 1.00 93.88 413 TYR A C 1
ATOM 3175 O O . TYR A 1 413 ? 0.287 -10.097 -17.194 1.00 93.88 413 TYR A O 1
ATOM 3183 N N . GLU A 1 414 ? 1.007 -11.918 -16.069 1.00 95.81 414 GLU A N 1
ATOM 3184 C CA . GLU A 1 414 ? 1.495 -12.724 -17.186 1.00 95.81 414 GLU A CA 1
ATOM 3185 C C . GLU A 1 414 ? 0.692 -14.038 -17.296 1.00 95.81 414 GLU A C 1
ATOM 3187 O O . GLU A 1 414 ? -0.145 -14.338 -16.438 1.00 95.81 414 GLU A O 1
ATOM 3192 N N . PRO A 1 415 ? 0.855 -14.838 -18.367 1.00 97.25 415 PRO A N 1
ATOM 3193 C CA . PRO A 1 415 ? 0.052 -16.042 -18.551 1.00 97.25 415 PRO A CA 1
ATOM 3194 C C . PRO A 1 415 ? 0.167 -17.013 -17.367 1.00 97.25 415 PRO A C 1
ATOM 3196 O O . PRO A 1 415 ? 1.256 -17.388 -16.940 1.00 97.25 415 PRO A O 1
ATOM 3199 N N . GLY A 1 416 ? -0.979 -17.459 -16.851 1.00 93.56 416 GLY A N 1
ATOM 3200 C CA . GLY A 1 416 ? -1.073 -18.312 -15.664 1.00 93.56 416 GLY A CA 1
ATOM 3201 C C . GLY A 1 416 ? -1.185 -17.551 -14.342 1.00 93.56 416 GLY A C 1
ATOM 3202 O O . GLY A 1 416 ? -1.513 -18.178 -13.329 1.00 93.56 416 GLY A O 1
ATOM 3203 N N . ASP A 1 417 ? -0.979 -16.235 -14.348 1.00 95.00 417 ASP A N 1
ATOM 3204 C CA . ASP A 1 417 ? -1.170 -15.394 -13.176 1.00 95.00 417 ASP A CA 1
ATOM 3205 C C . ASP A 1 417 ? -2.653 -15.197 -12.827 1.00 95.00 417 ASP A C 1
ATOM 3207 O O . ASP A 1 417 ? -3.533 -15.330 -13.677 1.00 95.00 417 ASP A O 1
ATOM 3211 N N . TYR A 1 418 ? -2.938 -14.924 -11.552 1.00 88.56 418 TYR A N 1
ATOM 3212 C CA . TYR A 1 418 ? -4.284 -14.713 -11.009 1.00 88.56 418 TYR A CA 1
ATOM 3213 C C . TYR A 1 418 ? -4.212 -14.026 -9.644 1.00 88.56 418 TYR A C 1
ATOM 3215 O O . TYR A 1 418 ? -3.223 -14.165 -8.921 1.00 88.56 418 TYR A O 1
ATOM 3223 N N . ASN A 1 419 ? -5.292 -13.364 -9.231 1.00 81.12 419 ASN A N 1
ATOM 3224 C CA . ASN A 1 419 ? -5.414 -12.806 -7.886 1.00 81.12 419 ASN A CA 1
ATOM 3225 C C . ASN A 1 419 ? -6.508 -13.523 -7.098 1.00 81.12 419 ASN A C 1
ATOM 3227 O O . ASN A 1 419 ? -7.661 -13.581 -7.527 1.00 81.12 419 ASN A O 1
ATOM 3231 N N . CYS A 1 420 ? -6.135 -14.084 -5.948 1.00 83.25 420 CYS A N 1
ATOM 3232 C CA . CYS A 1 420 ? -7.072 -14.733 -5.041 1.00 83.25 420 CYS A CA 1
ATOM 3233 C C . CYS A 1 420 ? -8.143 -13.743 -4.567 1.00 83.25 420 CYS A C 1
ATOM 3235 O O . CYS A 1 420 ? -7.895 -12.548 -4.445 1.00 83.25 420 CYS A O 1
ATOM 3237 N N . LEU A 1 421 ? -9.320 -14.256 -4.210 1.00 85.38 421 LEU A N 1
ATOM 3238 C CA . LEU A 1 421 ? -10.370 -13.444 -3.598 1.00 85.38 421 LEU A CA 1
ATOM 3239 C C . LEU A 1 421 ? -9.919 -12.922 -2.225 1.00 85.38 421 LEU A C 1
ATOM 3241 O O . LEU A 1 421 ? -9.788 -13.699 -1.270 1.00 85.38 421 LEU A O 1
ATOM 3245 N N . HIS A 1 422 ? -9.715 -11.613 -2.119 1.00 81.25 422 HIS A N 1
ATOM 3246 C CA . HIS A 1 422 ? -9.163 -10.937 -0.946 1.00 81.25 422 HIS A CA 1
ATOM 3247 C C . HIS A 1 422 ? -9.956 -9.674 -0.588 1.00 81.25 422 HIS A C 1
ATOM 3249 O O . HIS A 1 422 ? -11.010 -9.398 -1.158 1.00 81.25 422 HIS A O 1
ATOM 3255 N N . GLN A 1 423 ? -9.479 -8.978 0.446 1.00 79.69 423 GLN A N 1
ATOM 3256 C CA . GLN A 1 423 ? -9.989 -7.698 0.925 1.00 79.69 423 GLN A CA 1
ATOM 3257 C C . GLN A 1 423 ? -8.787 -6.835 1.295 1.00 79.69 423 GLN A C 1
ATOM 3259 O O . GLN A 1 423 ? -7.895 -7.282 2.020 1.00 79.69 423 GLN A O 1
ATOM 3264 N N . ASP A 1 424 ? -8.786 -5.598 0.829 1.00 73.69 424 ASP A N 1
ATOM 3265 C CA . ASP A 1 424 ? -7.683 -4.657 0.987 1.00 73.69 424 ASP A CA 1
ATOM 3266 C C . ASP A 1 424 ? -7.886 -3.786 2.236 1.00 73.69 424 ASP A C 1
ATOM 3268 O O . ASP A 1 424 ? -8.220 -2.603 2.168 1.00 73.69 424 ASP A O 1
ATOM 3272 N N . LEU A 1 425 ? -7.735 -4.413 3.407 1.00 70.25 425 LEU A N 1
ATOM 3273 C CA . LEU A 1 425 ? -7.933 -3.792 4.719 1.00 70.25 425 LEU A CA 1
ATOM 3274 C C . LEU A 1 425 ? -6.580 -3.444 5.355 1.00 70.25 425 LEU A C 1
ATOM 3276 O O . LEU A 1 425 ? -5.951 -4.293 5.994 1.00 70.25 425 LEU A O 1
ATOM 3280 N N . TYR A 1 426 ? -6.132 -2.197 5.191 1.00 64.50 426 TYR A N 1
ATOM 3281 C CA . TYR A 1 426 ? -4.822 -1.740 5.661 1.00 64.50 426 TYR A CA 1
ATOM 3282 C C . TYR A 1 426 ? -4.935 -0.694 6.771 1.00 64.50 426 TYR A C 1
ATOM 3284 O O . TYR A 1 426 ? -5.510 0.372 6.590 1.00 64.50 426 TYR A O 1
ATOM 3292 N N . GLY A 1 427 ? -4.300 -0.962 7.912 1.00 70.12 427 GLY A N 1
ATOM 3293 C CA . GLY A 1 427 ? -4.254 -0.009 9.022 1.00 70.12 427 GLY A CA 1
ATOM 3294 C C . GLY A 1 427 ? -5.560 0.098 9.817 1.00 70.12 427 GLY A C 1
ATOM 3295 O O . GLY A 1 427 ? -6.440 -0.756 9.742 1.00 70.12 427 GLY A O 1
ATOM 3296 N N . GLU A 1 428 ? -5.633 1.125 10.657 1.00 81.19 428 GLU A N 1
ATOM 3297 C CA . GLU A 1 428 ? -6.780 1.453 11.505 1.00 81.19 428 GLU A CA 1
ATOM 3298 C C . GLU A 1 428 ? -7.901 2.155 10.723 1.00 81.19 428 GLU A C 1
ATOM 3300 O O . GLU A 1 428 ? -9.083 1.868 10.917 1.00 81.19 428 GLU A O 1
ATOM 3305 N N . HIS A 1 429 ? -7.539 3.085 9.844 1.00 88.75 429 HIS A N 1
ATOM 3306 C CA . HIS A 1 429 ? -8.454 3.862 9.024 1.00 88.75 429 HIS A CA 1
ATOM 3307 C C . HIS A 1 429 ? -8.517 3.277 7.621 1.00 88.75 429 HIS A C 1
ATOM 3309 O O . HIS A 1 429 ? -7.574 3.399 6.846 1.00 88.75 429 HIS A O 1
ATOM 3315 N N . VAL A 1 430 ? -9.654 2.659 7.309 1.00 90.44 430 VAL A N 1
ATOM 3316 C CA . VAL A 1 430 ? -9.917 2.006 6.027 1.00 90.44 430 VAL A CA 1
ATOM 3317 C C . VAL A 1 430 ? -11.121 2.663 5.371 1.00 90.44 430 VAL A C 1
ATOM 3319 O O . VAL A 1 430 ? -12.187 2.770 5.979 1.00 90.44 430 VAL A O 1
ATOM 3322 N N . PHE A 1 431 ? -10.954 3.073 4.117 1.00 96.56 431 PHE A N 1
ATOM 3323 C CA . PHE A 1 431 ? -12.063 3.511 3.273 1.00 96.56 431 PHE A CA 1
ATOM 3324 C C . PHE A 1 431 ? -12.728 2.289 2.611 1.00 96.56 431 PHE A C 1
ATOM 3326 O O . PHE A 1 431 ? -12.004 1.451 2.068 1.00 96.56 431 PHE A O 1
ATOM 3333 N N . PRO A 1 432 ? -14.066 2.141 2.669 1.00 95.75 432 PRO A N 1
ATOM 3334 C CA . PRO A 1 432 ? -14.747 0.886 2.340 1.00 95.75 432 PRO A CA 1
ATOM 3335 C C . PRO A 1 432 ? -14.932 0.640 0.838 1.00 95.75 432 PRO A C 1
ATOM 3337 O O . PRO A 1 432 ? -15.403 -0.434 0.467 1.00 95.75 432 PRO A O 1
ATOM 3340 N N . ILE A 1 433 ? -14.578 1.609 -0.008 1.00 98.00 433 ILE A N 1
ATOM 3341 C CA . ILE A 1 433 ? -14.743 1.564 -1.463 1.00 98.00 433 ILE A CA 1
ATOM 3342 C C . ILE A 1 433 ? -13.373 1.753 -2.126 1.00 98.00 433 ILE A C 1
ATOM 3344 O O . ILE A 1 433 ? -12.538 2.509 -1.629 1.00 98.00 433 ILE A O 1
ATOM 3348 N N . GLN A 1 434 ? -13.119 1.063 -3.232 1.00 96.69 434 GLN A N 1
ATOM 3349 C CA . GLN A 1 434 ? -11.893 1.169 -4.025 1.00 96.69 434 GLN A CA 1
ATOM 3350 C C . GLN A 1 434 ? -12.201 1.314 -5.507 1.00 96.69 434 GLN A C 1
ATOM 3352 O O . GLN A 1 434 ? -13.323 1.067 -5.941 1.00 96.69 434 GLN A O 1
ATOM 3357 N N . LEU A 1 435 ? -11.184 1.714 -6.266 1.00 98.06 435 LEU A N 1
ATOM 3358 C CA . LEU A 1 435 ? -11.235 1.825 -7.716 1.00 98.06 435 LEU A CA 1
ATOM 3359 C C . LEU A 1 435 ? -10.111 0.988 -8.330 1.00 98.06 435 LEU A C 1
ATOM 3361 O O . LEU A 1 435 ? -8.973 1.013 -7.860 1.00 98.06 435 LEU A O 1
ATOM 3365 N N . THR A 1 436 ? -10.414 0.260 -9.396 1.00 98.38 436 THR A N 1
ATOM 3366 C CA . THR A 1 436 ? -9.430 -0.460 -10.210 1.00 98.38 436 THR A CA 1
ATOM 3367 C C . THR A 1 436 ? -9.641 -0.111 -11.677 1.00 98.38 436 THR A C 1
ATOM 3369 O O . THR A 1 436 ? -10.754 -0.234 -12.169 1.00 98.38 436 THR A O 1
ATOM 3372 N N . ILE A 1 437 ? -8.585 0.315 -12.370 1.00 98.56 437 ILE A N 1
ATOM 3373 C CA . ILE A 1 437 ? -8.628 0.781 -13.763 1.00 98.56 437 ILE A CA 1
ATOM 3374 C C . ILE A 1 437 ? -7.846 -0.191 -14.638 1.00 98.56 437 ILE A C 1
ATOM 3376 O O . ILE A 1 437 ? -6.666 -0.450 -14.372 1.00 98.56 437 ILE A O 1
ATOM 3380 N N . LEU A 1 438 ? -8.479 -0.729 -15.678 1.00 98.62 438 LEU A N 1
ATOM 3381 C CA . LEU A 1 438 ? -7.814 -1.618 -16.622 1.00 98.62 438 LEU A CA 1
ATOM 3382 C C . LEU A 1 438 ? -7.005 -0.793 -17.634 1.00 98.62 438 LEU A C 1
ATOM 3384 O O . LEU A 1 438 ? -7.542 0.090 -18.293 1.00 98.62 438 LEU A O 1
ATOM 3388 N N . LEU A 1 439 ? -5.707 -1.078 -17.766 1.00 98.44 439 LEU A N 1
ATOM 3389 C CA . LEU A 1 439 ? -4.808 -0.302 -18.634 1.00 98.44 439 LEU A CA 1
ATOM 3390 C C . LEU A 1 439 ? -4.472 -1.009 -19.953 1.00 98.44 439 LEU A C 1
ATOM 3392 O O . LEU A 1 439 ? -3.959 -0.372 -20.869 1.00 98.44 439 LEU A O 1
ATOM 3396 N N . SER A 1 440 ? -4.764 -2.304 -20.057 1.00 97.88 440 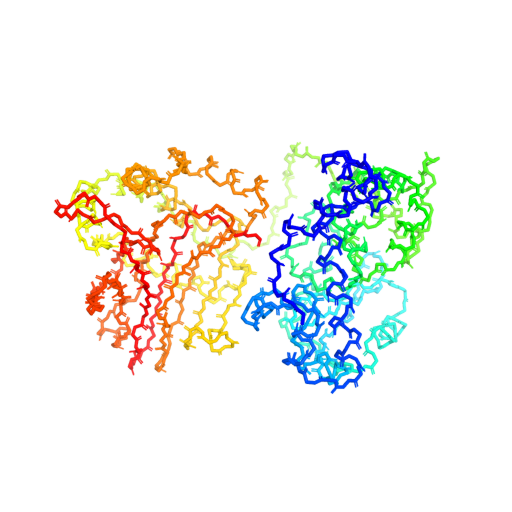SER A N 1
ATOM 3397 C CA . SER A 1 440 ? -4.540 -3.128 -21.252 1.00 97.88 440 SER A CA 1
ATOM 3398 C C . SER A 1 440 ? -5.869 -3.470 -21.926 1.00 97.88 440 SER A C 1
ATOM 3400 O O . SER A 1 440 ? -6.882 -3.605 -21.245 1.00 97.88 440 SER A O 1
ATOM 3402 N N . GLU A 1 441 ? -5.878 -3.665 -23.241 1.00 97.94 441 GLU A N 1
ATOM 3403 C CA . GLU A 1 441 ? -7.088 -3.990 -24.003 1.00 97.94 441 GLU A CA 1
ATOM 3404 C C . GLU A 1 441 ? -7.306 -5.514 -24.089 1.00 97.94 441 GLU A C 1
ATOM 3406 O O . GLU A 1 441 ? -6.466 -6.223 -24.661 1.00 97.94 441 GLU A O 1
ATOM 3411 N N . PRO A 1 442 ? -8.425 -6.057 -23.568 1.00 97.62 442 PRO A N 1
ATOM 3412 C CA . PRO A 1 442 ? -8.741 -7.475 -23.719 1.00 97.62 442 PRO A CA 1
ATOM 3413 C C . PRO A 1 442 ? -8.894 -7.883 -25.188 1.00 97.62 442 PRO A C 1
ATOM 3415 O O . PRO A 1 442 ? -9.427 -7.147 -26.015 1.00 97.62 442 PRO A O 1
ATOM 3418 N N . GLY A 1 443 ? -8.454 -9.093 -25.525 1.00 96.88 443 GLY A N 1
ATOM 3419 C CA . GLY A 1 443 ? -8.476 -9.632 -26.887 1.00 96.88 443 GLY A CA 1
ATOM 3420 C C . GLY A 1 443 ? -7.316 -9.158 -27.769 1.00 96.88 443 GLY A C 1
ATOM 3421 O O . GLY A 1 443 ? -6.901 -9.915 -28.643 1.00 96.88 443 GLY A O 1
ATOM 3422 N N . ARG A 1 444 ? -6.751 -7.968 -27.512 1.00 97.56 444 ARG A N 1
ATOM 3423 C CA . ARG A 1 444 ? -5.521 -7.481 -28.161 1.00 97.56 444 ARG A CA 1
ATOM 3424 C C . ARG A 1 444 ? -4.281 -7.790 -27.324 1.00 97.56 444 ARG A C 1
ATOM 3426 O O . ARG A 1 444 ? -3.367 -8.452 -27.804 1.00 97.56 444 ARG A O 1
ATOM 3433 N N . ASP A 1 445 ? -4.270 -7.333 -26.074 1.00 97.31 445 ASP A N 1
ATOM 3434 C CA . ASP A 1 445 ? -3.085 -7.360 -25.211 1.00 97.31 445 ASP A CA 1
ATOM 3435 C C . ASP A 1 445 ? -3.063 -8.608 -24.309 1.00 97.31 445 ASP A C 1
ATOM 3437 O O . ASP A 1 445 ? -1.992 -9.085 -23.926 1.00 97.31 445 ASP A O 1
ATOM 3441 N N . PHE A 1 446 ? -4.238 -9.164 -23.982 1.00 98.06 446 PHE A N 1
ATOM 3442 C CA . PHE A 1 446 ? -4.384 -10.376 -23.167 1.00 98.06 446 PHE A CA 1
ATOM 3443 C C . PHE A 1 446 ? -5.726 -11.102 -23.362 1.00 98.06 446 PHE A C 1
ATOM 3445 O O . PHE A 1 446 ? -6.680 -10.545 -23.904 1.00 98.06 446 PHE A O 1
ATOM 3452 N N . THR A 1 447 ? -5.827 -12.343 -22.866 1.00 97.75 447 THR A N 1
ATOM 3453 C CA . THR A 1 447 ? -7.101 -13.086 -22.730 1.00 97.75 447 THR A CA 1
ATOM 3454 C C . THR A 1 447 ? -7.256 -13.699 -21.333 1.00 97.75 447 THR A C 1
ATOM 3456 O O . THR A 1 447 ? -6.261 -14.012 -20.673 1.00 97.75 447 THR A O 1
ATOM 3459 N N . GLY A 1 448 ? -8.496 -13.908 -20.871 1.00 96.19 448 GLY A N 1
ATOM 3460 C CA . GLY A 1 448 ? -8.787 -14.261 -19.471 1.00 96.19 448 GLY A CA 1
ATOM 3461 C C . GLY A 1 448 ? -8.564 -13.073 -18.528 1.00 96.19 448 GLY A C 1
ATOM 3462 O O . GLY A 1 448 ? -8.557 -11.932 -18.975 1.00 96.19 448 GLY A O 1
ATOM 3463 N N . GLY A 1 449 ? -8.317 -13.319 -17.238 1.00 95.62 449 GLY A N 1
ATOM 3464 C CA . GLY A 1 449 ? -7.949 -12.255 -16.293 1.00 95.62 449 GLY A CA 1
ATOM 3465 C C . GLY A 1 449 ? -9.081 -11.273 -15.975 1.00 95.62 449 GLY A C 1
ATOM 3466 O O . GLY A 1 449 ? -8.833 -10.082 -15.777 1.00 95.62 449 GLY A O 1
ATOM 3467 N N . GLU A 1 450 ? -10.324 -11.747 -15.957 1.00 96.50 450 GLU A N 1
ATOM 3468 C CA . GLU A 1 450 ? -11.490 -10.934 -15.621 1.00 96.50 450 GLU A CA 1
ATOM 3469 C C . GLU A 1 450 ? -11.440 -10.479 -14.156 1.00 96.50 450 GLU A C 1
ATOM 3471 O O . GLU A 1 450 ? -10.979 -11.220 -13.279 1.00 96.50 450 GLU A O 1
ATOM 3476 N N . PHE A 1 451 ? -11.931 -9.267 -13.879 1.00 97.56 451 PHE A N 1
ATOM 3477 C CA . PHE A 1 451 ? -12.141 -8.810 -12.508 1.00 97.56 451 PHE A CA 1
ATOM 3478 C C . PHE A 1 451 ? -13.355 -9.536 -11.930 1.00 97.56 451 PHE A C 1
ATOM 3480 O O . PHE A 1 451 ? -14.412 -9.590 -12.560 1.00 97.56 451 PHE A O 1
ATOM 3487 N N . VAL A 1 452 ? -13.204 -10.119 -10.744 1.00 96.44 452 VAL A N 1
ATOM 3488 C CA . VAL A 1 452 ? -14.252 -10.932 -10.121 1.00 96.44 452 VAL A CA 1
ATOM 3489 C C . VAL A 1 452 ? -14.516 -10.430 -8.716 1.00 96.44 452 VAL A C 1
ATOM 3491 O O . VAL A 1 452 ? -13.582 -10.283 -7.928 1.00 96.44 452 VAL A O 1
ATOM 3494 N N . LEU A 1 453 ? -15.790 -10.256 -8.374 1.00 96.06 453 LEU A N 1
ATOM 3495 C CA . LEU A 1 453 ? -16.240 -10.112 -6.999 1.00 96.06 453 LEU A CA 1
ATOM 3496 C C . LEU A 1 453 ? -17.006 -11.349 -6.554 1.00 96.06 453 LEU A C 1
ATOM 3498 O O . LEU A 1 453 ? -17.654 -12.040 -7.334 1.00 96.06 453 LEU A O 1
ATOM 3502 N N . THR A 1 454 ? -16.960 -11.617 -5.257 1.00 95.31 454 THR A N 1
ATOM 3503 C CA . THR A 1 454 ? -17.836 -12.592 -4.620 1.00 95.31 454 THR A CA 1
ATOM 3504 C C . THR A 1 454 ? -18.557 -11.953 -3.458 1.00 95.31 454 THR A C 1
ATOM 3506 O O . THR A 1 454 ? -17.933 -11.380 -2.568 1.00 95.31 454 THR A O 1
ATOM 3509 N N . GLU A 1 455 ? -19.875 -12.088 -3.457 1.00 94.81 455 GLU A N 1
ATOM 3510 C CA . GLU A 1 455 ? -20.743 -11.646 -2.381 1.00 94.81 455 GLU A CA 1
ATOM 3511 C C . GLU A 1 455 ? -21.168 -12.850 -1.540 1.00 94.81 455 GLU A C 1
ATOM 3513 O O . GLU A 1 455 ? -21.862 -13.760 -2.004 1.00 94.81 455 GLU A O 1
ATOM 3518 N N . GLN A 1 456 ? -20.755 -12.850 -0.278 1.00 92.12 456 GLN A N 1
ATOM 3519 C CA . GLN A 1 456 ? -21.149 -13.845 0.707 1.00 92.12 456 GLN A CA 1
ATOM 3520 C C . GLN A 1 456 ? -22.441 -13.401 1.387 1.00 92.12 456 GLN A C 1
ATOM 3522 O O . GLN A 1 456 ? -22.464 -12.464 2.193 1.00 92.12 456 GLN A O 1
ATOM 3527 N N . ARG A 1 457 ? -23.517 -14.119 1.071 1.00 87.94 457 ARG A N 1
ATOM 3528 C CA . ARG A 1 457 ? -24.867 -13.843 1.561 1.00 87.94 457 ARG A CA 1
ATOM 3529 C C . ARG A 1 457 ? -25.172 -14.750 2.757 1.00 87.94 457 ARG A C 1
ATOM 3531 O O . ARG A 1 457 ? -25.025 -15.969 2.639 1.00 87.94 457 ARG A O 1
ATOM 3538 N N . PRO A 1 458 ? -25.580 -14.210 3.919 1.00 84.44 458 PRO A N 1
ATOM 3539 C CA . PRO A 1 458 ? -25.851 -15.022 5.100 1.00 84.44 458 PRO A CA 1
ATOM 3540 C C . PRO A 1 458 ? -26.845 -16.154 4.813 1.00 84.44 458 PRO A C 1
ATOM 3542 O O . PRO A 1 458 ? -27.956 -15.905 4.356 1.00 84.44 458 PRO A O 1
ATOM 3545 N N . ARG A 1 459 ? -26.452 -17.398 5.127 1.00 86.75 459 ARG A N 1
ATOM 3546 C CA . ARG A 1 459 ? -27.270 -18.617 4.942 1.00 86.75 459 ARG A CA 1
ATOM 3547 C C . ARG A 1 459 ? -27.663 -18.916 3.487 1.00 86.75 459 ARG A C 1
ATOM 3549 O O . ARG A 1 459 ? -28.571 -19.708 3.263 1.00 86.75 459 ARG A O 1
ATOM 3556 N N . MET A 1 460 ? -26.976 -18.323 2.512 1.00 88.25 460 MET A N 1
ATOM 3557 C CA . MET A 1 460 ? -27.155 -18.604 1.088 1.00 88.25 460 MET A CA 1
ATOM 3558 C C . MET A 1 460 ? -25.807 -18.885 0.423 1.00 88.25 460 MET A C 1
ATOM 3560 O O . MET A 1 460 ? -24.750 -18.596 0.983 1.00 88.25 460 MET A O 1
ATOM 3564 N N . GLN A 1 461 ? -25.841 -19.445 -0.786 1.00 91.12 461 GLN A N 1
ATOM 3565 C CA . GLN A 1 461 ? -24.631 -19.609 -1.587 1.00 91.12 461 GLN A CA 1
ATOM 3566 C C . GLN A 1 461 ? -24.070 -18.246 -2.006 1.00 91.12 461 GLN A C 1
ATOM 3568 O O . GLN A 1 461 ? -24.828 -17.304 -2.287 1.00 91.12 461 GLN A O 1
ATOM 3573 N N . SER A 1 462 ? -22.742 -18.152 -2.061 1.00 92.69 462 SER A N 1
ATOM 3574 C CA . SER A 1 462 ? -22.056 -16.959 -2.554 1.00 92.69 462 SER A CA 1
ATOM 3575 C C . SER A 1 462 ? -22.449 -16.679 -4.002 1.00 92.69 462 SER A C 1
ATOM 3577 O O . SER A 1 462 ? -22.590 -17.603 -4.802 1.00 92.69 462 SER A O 1
ATOM 3579 N N . ARG A 1 463 ? -22.620 -15.402 -4.338 1.00 93.94 463 ARG A N 1
ATOM 3580 C CA . ARG A 1 463 ? -22.825 -14.953 -5.718 1.00 93.94 463 ARG A CA 1
ATOM 3581 C C . ARG A 1 463 ? -21.494 -14.451 -6.260 1.00 93.94 463 ARG A C 1
ATOM 3583 O O . ARG A 1 463 ? -20.857 -13.637 -5.598 1.00 93.94 463 ARG A O 1
ATOM 3590 N N . ALA A 1 464 ? -21.072 -14.950 -7.415 1.00 94.50 464 ALA A N 1
ATOM 3591 C CA . ALA A 1 464 ? -19.944 -14.386 -8.144 1.00 94.50 464 ALA A CA 1
ATOM 3592 C C . ALA A 1 464 ? -20.458 -13.334 -9.128 1.00 94.50 464 ALA A C 1
ATOM 3594 O O . ALA A 1 464 ? -21.483 -13.557 -9.766 1.00 94.50 464 ALA A O 1
ATOM 3595 N N . GLU A 1 465 ? -19.733 -12.230 -9.234 1.00 95.25 465 GLU A N 1
ATOM 3596 C CA . GLU A 1 465 ? -19.947 -11.161 -10.201 1.00 95.25 465 GLU A CA 1
ATOM 3597 C C . GLU A 1 465 ? -18.669 -11.033 -11.028 1.00 95.25 465 GLU A C 1
ATOM 3599 O O . GLU A 1 465 ? -17.577 -10.934 -10.463 1.00 95.25 465 GLU A O 1
ATOM 3604 N N . VAL A 1 466 ? -18.787 -11.089 -12.351 1.00 96.94 466 VAL A N 1
ATOM 3605 C CA . VAL A 1 466 ? -17.654 -10.918 -13.266 1.00 96.94 466 VAL A CA 1
ATOM 3606 C C . VAL A 1 466 ? -17.834 -9.576 -13.947 1.00 96.94 466 VAL A C 1
ATOM 3608 O O . VAL A 1 466 ? -18.834 -9.375 -14.625 1.00 96.94 466 VAL A O 1
ATOM 3611 N N . VAL A 1 467 ? -16.867 -8.680 -13.778 1.00 97.00 467 VAL A N 1
ATOM 3612 C CA . VAL A 1 467 ? -16.942 -7.313 -14.296 1.00 97.00 467 VAL A CA 1
ATOM 3613 C C . VAL A 1 467 ? -16.061 -7.215 -15.543 1.00 97.00 467 VAL A C 1
ATOM 3615 O O . VAL A 1 467 ? -14.830 -7.155 -15.416 1.00 97.00 467 VAL A O 1
ATOM 3618 N N . PRO A 1 468 ? -16.644 -7.262 -16.755 1.00 92.81 468 PRO A N 1
ATOM 3619 C CA . PRO A 1 468 ? -15.887 -7.063 -17.981 1.00 92.81 468 PRO A CA 1
ATOM 3620 C C . PRO A 1 468 ? -15.478 -5.591 -18.091 1.00 92.81 468 PRO A C 1
ATOM 3622 O O . PRO A 1 468 ? -16.291 -4.699 -17.886 1.00 92.81 468 PRO A O 1
ATOM 3625 N N . LEU A 1 469 ? -14.213 -5.343 -18.423 1.00 97.75 469 LEU A N 1
ATOM 3626 C CA . LEU A 1 469 ? -13.651 -4.001 -18.585 1.00 97.75 469 LEU A CA 1
ATOM 3627 C C . LEU A 1 469 ? -12.915 -3.925 -19.922 1.00 97.75 469 LEU A C 1
ATOM 3629 O O . LEU A 1 469 ? -12.284 -4.907 -20.317 1.00 97.75 469 LEU A O 1
ATOM 3633 N N . ARG A 1 470 ? -12.954 -2.771 -20.588 1.00 98.44 470 ARG A N 1
ATOM 3634 C CA . ARG A 1 470 ? -12.075 -2.390 -21.706 1.00 98.44 470 ARG A CA 1
ATOM 3635 C C . ARG A 1 470 ? -10.898 -1.551 -21.213 1.00 98.44 470 ARG A C 1
ATOM 3637 O O . ARG A 1 470 ? -10.858 -1.141 -20.051 1.00 98.44 470 ARG A O 1
ATOM 3644 N N . GLN A 1 471 ? -9.913 -1.306 -22.078 1.00 98.44 471 GLN A N 1
ATOM 3645 C CA . GLN A 1 471 ? -8.833 -0.374 -21.764 1.00 98.44 471 GLN A CA 1
ATOM 3646 C C . GLN A 1 471 ? -9.410 1.002 -21.407 1.00 98.44 471 GLN A C 1
ATOM 3648 O O . GLN A 1 471 ? -10.168 1.587 -22.178 1.00 98.44 471 GLN A O 1
ATOM 3653 N N . GLY A 1 472 ? -9.015 1.522 -20.247 1.00 97.31 472 GLY A N 1
ATOM 3654 C CA . GLY A 1 472 ? -9.462 2.813 -19.733 1.00 97.31 472 GLY A CA 1
ATOM 3655 C C . GLY A 1 472 ? -10.730 2.757 -18.886 1.00 97.31 472 GLY A C 1
ATOM 3656 O O . GLY A 1 472 ? -11.015 3.730 -18.187 1.00 97.31 472 GLY A O 1
ATOM 3657 N N . ASP A 1 473 ? -11.449 1.634 -18.878 1.00 98.56 473 ASP A N 1
ATOM 3658 C CA . ASP A 1 473 ? -12.581 1.441 -17.976 1.00 98.56 473 ASP A CA 1
ATOM 3659 C C . ASP A 1 473 ? -12.095 1.218 -16.545 1.00 98.56 473 ASP A C 1
ATOM 3661 O O . ASP A 1 473 ? -11.030 0.635 -16.287 1.00 98.56 473 ASP A O 1
ATOM 3665 N N . ALA A 1 474 ? -12.919 1.642 -15.595 1.00 98.50 474 ALA A N 1
ATOM 3666 C CA . ALA A 1 474 ? -12.683 1.423 -14.185 1.00 98.50 474 ALA A CA 1
ATOM 3667 C C . ALA A 1 474 ? -13.857 0.717 -13.517 1.00 98.50 474 ALA A C 1
ATOM 3669 O O . ALA A 1 474 ? -15.011 0.935 -13.862 1.00 98.50 474 ALA A O 1
ATOM 3670 N N . VAL A 1 475 ? -13.559 -0.094 -12.509 1.00 98.50 475 VAL A N 1
ATOM 3671 C CA . VAL A 1 475 ? -14.552 -0.634 -11.584 1.00 98.50 475 VAL A CA 1
ATOM 3672 C C . VAL A 1 475 ? -14.383 0.040 -10.230 1.00 98.50 475 VAL A C 1
ATOM 3674 O O . VAL A 1 475 ? -13.297 0.013 -9.643 1.00 98.50 475 VAL A O 1
ATOM 3677 N N . VAL A 1 476 ? -15.458 0.646 -9.732 1.00 98.38 476 VAL A N 1
ATOM 3678 C CA . VAL A 1 476 ? -15.582 1.083 -8.338 1.00 98.38 476 VAL A CA 1
ATOM 3679 C C . VAL A 1 476 ? -16.257 -0.038 -7.567 1.00 98.38 476 VAL A C 1
ATOM 3681 O O . VAL A 1 476 ? -17.248 -0.581 -8.043 1.00 98.38 476 VAL A O 1
ATOM 3684 N N . PHE A 1 477 ? -15.759 -0.413 -6.390 1.00 98.44 477 PHE A N 1
ATOM 3685 C CA . PHE A 1 477 ? -16.324 -1.548 -5.660 1.00 98.44 477 PHE A CA 1
ATOM 3686 C C . PHE A 1 477 ? -16.132 -1.500 -4.146 1.00 98.44 477 PHE A C 1
ATOM 3688 O O . PHE A 1 477 ? -15.200 -0.887 -3.625 1.00 98.44 477 PHE A O 1
ATOM 3695 N N . ALA A 1 478 ? -17.015 -2.200 -3.433 1.00 97.06 478 ALA A N 1
ATOM 3696 C CA . ALA A 1 478 ? -16.937 -2.407 -1.995 1.00 97.06 478 ALA A CA 1
ATOM 3697 C C . ALA A 1 478 ? -15.824 -3.405 -1.633 1.00 97.06 478 ALA A C 1
ATOM 3699 O O . ALA A 1 478 ? -15.818 -4.550 -2.081 1.00 97.06 478 ALA A O 1
ATOM 3700 N N . VAL A 1 479 ? -14.919 -2.992 -0.747 1.00 88.88 479 VAL A N 1
ATOM 3701 C CA . VAL A 1 479 ? -13.719 -3.763 -0.370 1.00 88.88 479 VAL A CA 1
ATOM 3702 C C . VAL A 1 479 ? -14.028 -4.883 0.619 1.00 88.88 479 VAL A C 1
ATOM 3704 O O . VAL A 1 479 ? -13.347 -5.904 0.657 1.00 88.88 479 VAL A O 1
ATOM 3707 N N . HIS A 1 480 ? -15.023 -4.673 1.481 1.00 89.31 480 HIS A N 1
ATOM 3708 C CA . HIS A 1 480 ? -15.318 -5.592 2.577 1.00 89.31 480 HIS A CA 1
ATOM 3709 C C . HIS A 1 480 ? -16.807 -5.792 2.781 1.00 89.31 480 HIS A C 1
ATOM 3711 O O . HIS A 1 480 ? -17.258 -6.933 2.758 1.00 89.31 480 HIS A O 1
ATOM 3717 N N . GLN A 1 481 ? -17.566 -4.723 3.010 1.00 92.56 481 GLN A N 1
ATOM 3718 C CA . GLN A 1 481 ? -18.988 -4.815 3.328 1.00 92.56 481 GLN A CA 1
ATOM 3719 C C . GLN A 1 481 ? -19.775 -3.726 2.621 1.00 92.56 481 GLN A C 1
ATOM 3721 O O . GLN A 1 481 ? -19.289 -2.606 2.479 1.00 92.56 481 GLN A O 1
ATOM 3726 N N . ARG A 1 482 ? -21.012 -4.064 2.262 1.00 94.69 482 ARG A N 1
ATOM 3727 C CA . ARG A 1 482 ? -22.038 -3.109 1.841 1.00 94.69 482 ARG A CA 1
ATOM 3728 C C . ARG A 1 482 ? -23.354 -3.396 2.576 1.00 94.69 482 ARG A C 1
ATOM 3730 O O . ARG A 1 482 ? -23.586 -4.552 2.969 1.00 94.69 482 ARG A O 1
ATOM 3737 N N . PRO A 1 483 ? -24.210 -2.381 2.771 1.00 96.06 483 PRO A N 1
ATOM 3738 C CA . PRO A 1 483 ? -25.567 -2.588 3.251 1.00 96.06 483 PRO A CA 1
ATOM 3739 C C . PRO A 1 483 ? -26.426 -3.252 2.168 1.00 96.06 483 PRO A C 1
ATOM 3741 O O . PRO A 1 483 ? -26.295 -2.953 0.985 1.00 96.06 483 PRO A O 1
ATOM 3744 N N . VAL A 1 484 ? -27.333 -4.132 2.584 1.00 94.25 484 VAL A N 1
ATOM 3745 C CA . VAL A 1 484 ? -28.385 -4.700 1.735 1.00 94.25 484 VAL A CA 1
ATOM 3746 C C . VAL A 1 484 ? -29.717 -4.561 2.450 1.00 94.25 484 VAL A C 1
ATOM 3748 O O . VAL A 1 484 ? -29.837 -4.914 3.626 1.00 94.25 484 VAL A O 1
ATOM 3751 N N . GLN A 1 485 ? -30.731 -4.075 1.735 1.00 92.00 485 GLN A N 1
ATOM 3752 C CA . GLN A 1 485 ? -32.085 -3.986 2.263 1.00 92.00 485 GLN A CA 1
ATOM 3753 C C . GLN A 1 485 ? -32.710 -5.386 2.353 1.00 92.00 485 GLN A C 1
ATOM 3755 O O . GLN A 1 485 ? -32.875 -6.079 1.351 1.00 92.00 485 GLN A O 1
ATOM 3760 N N . GLY A 1 486 ? -33.056 -5.813 3.567 1.00 88.44 486 GLY A N 1
ATOM 3761 C CA . GLY A 1 486 ? -33.838 -7.019 3.821 1.00 88.44 486 GLY A CA 1
ATOM 3762 C C . GLY A 1 486 ? -35.257 -6.695 4.288 1.00 88.44 486 GLY A C 1
ATOM 3763 O O . GLY A 1 486 ? -35.584 -5.560 4.630 1.00 88.44 486 GLY A O 1
ATOM 3764 N N . THR A 1 487 ? -36.100 -7.723 4.395 1.00 88.38 487 THR A N 1
ATOM 3765 C CA . THR A 1 487 ? -37.486 -7.595 4.893 1.00 88.38 487 THR A CA 1
ATOM 3766 C C . THR A 1 487 ? -37.584 -7.125 6.347 1.00 88.38 487 THR A C 1
ATOM 3768 O O . THR A 1 487 ? -38.627 -6.637 6.764 1.00 88.38 487 THR A O 1
ATOM 3771 N N . ARG A 1 488 ? -36.507 -7.268 7.133 1.00 87.50 488 ARG A N 1
ATOM 3772 C CA . ARG A 1 488 ? -36.421 -6.860 8.549 1.00 87.50 488 ARG A CA 1
ATOM 3773 C C . ARG A 1 488 ? -35.470 -5.678 8.774 1.00 87.50 488 ARG A C 1
ATOM 3775 O O . ARG A 1 488 ? -35.014 -5.474 9.894 1.00 87.50 488 ARG A O 1
ATOM 3782 N N . GLY A 1 489 ? -35.148 -4.941 7.711 1.00 90.75 489 GLY A N 1
ATOM 3783 C CA . GLY A 1 489 ? -34.187 -3.841 7.722 1.00 90.75 489 GLY A CA 1
ATOM 3784 C C . GLY A 1 489 ? -32.858 -4.192 7.056 1.00 90.75 489 GLY A C 1
ATOM 3785 O O . GLY A 1 489 ? -32.709 -5.239 6.419 1.00 90.75 489 GLY A O 1
ATOM 3786 N N . VAL A 1 490 ? -31.896 -3.282 7.190 1.00 92.94 490 VAL A N 1
ATOM 3787 C CA . VAL A 1 490 ? -30.579 -3.384 6.555 1.00 92.94 490 VAL A CA 1
ATOM 3788 C C . VAL A 1 490 ? -29.732 -4.459 7.236 1.00 92.94 490 VAL A C 1
ATOM 3790 O O . VAL A 1 490 ? -29.617 -4.505 8.462 1.00 92.94 490 VAL A O 1
ATOM 3793 N N . TYR A 1 491 ? -29.096 -5.314 6.440 1.00 91.75 491 TYR A N 1
ATOM 3794 C CA . TYR A 1 491 ? -28.074 -6.255 6.900 1.00 91.75 491 TYR A CA 1
ATOM 3795 C C . TYR A 1 491 ? -26.796 -6.116 6.068 1.00 91.75 491 TYR A C 1
ATOM 3797 O O . TYR A 1 491 ? -26.783 -5.466 5.027 1.00 91.75 491 TYR A O 1
ATOM 3805 N N . LYS A 1 492 ? -25.698 -6.709 6.547 1.00 92.94 492 LYS A N 1
ATOM 3806 C CA . LYS A 1 492 ? -24.382 -6.626 5.896 1.00 92.94 492 LYS A CA 1
ATOM 3807 C C . LYS A 1 492 ? -24.129 -7.874 5.064 1.00 92.94 492 LYS A C 1
ATOM 3809 O O . LYS A 1 492 ? -24.334 -8.988 5.555 1.00 92.94 492 LYS A O 1
ATOM 3814 N N . VAL A 1 493 ? -23.610 -7.691 3.858 1.00 93.25 493 VAL A N 1
ATOM 3815 C CA . VAL A 1 493 ? -23.007 -8.771 3.061 1.00 93.25 493 VAL A CA 1
ATOM 3816 C C . VAL A 1 493 ? -21.507 -8.543 2.964 1.00 93.25 493 VAL A C 1
ATOM 3818 O O . VAL A 1 493 ? -21.058 -7.397 2.956 1.00 93.25 493 VAL A O 1
ATOM 3821 N N . ASN A 1 494 ? -20.728 -9.626 2.930 1.00 92.88 494 ASN A N 1
ATOM 3822 C CA . ASN A 1 494 ? -19.278 -9.521 2.771 1.00 92.88 494 ASN A CA 1
ATOM 3823 C C . ASN A 1 494 ? -18.909 -9.671 1.300 1.00 92.88 494 ASN A C 1
ATOM 3825 O O . ASN A 1 494 ? -19.353 -10.620 0.656 1.00 92.88 494 ASN A O 1
ATOM 3829 N N . LEU A 1 495 ? -18.052 -8.785 0.807 1.00 92.88 495 LEU A N 1
ATOM 3830 C CA . LEU A 1 495 ? -17.491 -8.843 -0.533 1.00 92.88 495 LEU A CA 1
ATOM 3831 C C . LEU A 1 495 ? -16.013 -9.210 -0.482 1.00 92.88 495 LEU A C 1
ATOM 3833 O O . LEU A 1 495 ? -15.309 -8.892 0.478 1.00 92.88 495 LEU A O 1
ATOM 3837 N N . ARG A 1 496 ? -15.556 -9.910 -1.515 1.00 91.44 496 ARG A N 1
ATOM 3838 C CA . ARG A 1 496 ? -14.138 -10.123 -1.814 1.00 91.44 496 ARG A CA 1
ATOM 3839 C C . ARG A 1 496 ? -13.926 -9.946 -3.299 1.00 91.44 496 ARG A C 1
ATOM 3841 O O . ARG A 1 496 ? -14.760 -10.426 -4.065 1.00 91.44 496 ARG A O 1
ATOM 3848 N N . HIS A 1 497 ? -12.809 -9.361 -3.693 1.00 93.25 497 HIS A N 1
ATOM 3849 C CA . HIS A 1 497 ? -12.445 -9.168 -5.094 1.00 93.25 497 HIS A CA 1
ATOM 3850 C C . HIS A 1 497 ? -11.171 -9.926 -5.450 1.00 93.25 497 HIS A C 1
ATOM 3852 O O . HIS A 1 497 ? -10.382 -10.308 -4.587 1.00 93.25 497 HIS A O 1
ATOM 3858 N N . GLY A 1 498 ? -10.987 -10.178 -6.737 1.00 91.06 498 GLY A N 1
ATOM 3859 C CA . GLY A 1 498 ? -9.833 -10.867 -7.284 1.00 91.06 498 GLY A CA 1
ATOM 3860 C C . GLY A 1 498 ? -9.802 -10.755 -8.801 1.00 91.06 498 GLY A C 1
ATOM 3861 O O . GLY A 1 498 ? -10.584 -10.029 -9.414 1.00 91.06 498 GLY A O 1
ATOM 3862 N N . VAL A 1 499 ? -8.880 -11.491 -9.406 1.00 94.06 499 VAL A N 1
ATOM 3863 C CA . VAL A 1 499 ? -8.686 -11.525 -10.856 1.00 94.06 499 VAL A CA 1
ATOM 3864 C C . VAL A 1 499 ? -8.568 -12.983 -11.253 1.00 94.06 499 VAL A C 1
ATOM 3866 O O . VAL A 1 499 ? -7.798 -13.734 -10.646 1.00 94.06 499 VAL A O 1
ATOM 3869 N N . SER A 1 500 ? -9.355 -13.394 -12.243 1.00 94.56 500 SER A N 1
ATOM 3870 C CA . SER A 1 500 ? -9.317 -14.756 -12.766 1.00 94.56 500 SER A CA 1
ATOM 3871 C C . SER A 1 500 ? -7.946 -15.063 -13.400 1.00 94.56 500 SER A C 1
ATOM 3873 O O . SER A 1 500 ? -7.074 -14.204 -13.527 1.00 94.56 500 SER A O 1
ATOM 3875 N N . ARG A 1 501 ? -7.730 -16.315 -13.808 1.00 96.31 501 ARG A N 1
ATOM 3876 C CA . ARG A 1 501 ? -6.480 -16.706 -14.465 1.00 96.31 501 ARG A CA 1
ATOM 3877 C C . ARG A 1 501 ? -6.313 -16.005 -15.814 1.00 96.31 501 ARG A C 1
ATOM 3879 O O . ARG A 1 501 ? -7.156 -16.164 -16.700 1.00 96.31 501 ARG A O 1
ATOM 3886 N N . LEU A 1 502 ? -5.171 -15.351 -16.008 1.00 97.12 502 LEU A N 1
ATOM 3887 C CA . LEU A 1 502 ? -4.739 -14.867 -17.314 1.00 97.12 502 LEU A CA 1
ATOM 3888 C C . LEU A 1 502 ? -4.347 -16.052 -18.203 1.00 97.12 502 LEU A C 1
ATOM 3890 O O . LEU A 1 502 ? -3.600 -16.941 -17.787 1.00 97.12 502 LEU A O 1
ATOM 3894 N N . ARG A 1 503 ? -4.869 -16.105 -19.426 1.00 96.62 503 ARG A N 1
ATOM 3895 C CA . ARG A 1 503 ? -4.648 -17.225 -20.354 1.00 96.62 503 ARG A CA 1
ATOM 3896 C C . ARG A 1 503 ? -3.531 -16.939 -21.350 1.00 96.62 503 ARG A C 1
ATOM 3898 O O . ARG A 1 503 ? -2.754 -17.842 -21.640 1.00 96.62 503 ARG A O 1
ATOM 3905 N N . SER A 1 504 ? -3.435 -15.708 -21.841 1.00 97.44 504 SER A N 1
ATOM 3906 C CA . SER A 1 504 ? -2.378 -15.265 -22.752 1.00 97.44 504 SER A CA 1
ATOM 3907 C C . SER A 1 504 ? -2.116 -13.768 -22.602 1.00 97.44 504 SER A C 1
ATOM 3909 O O . SER A 1 504 ? -2.961 -13.047 -22.072 1.00 97.44 504 SER A O 1
ATOM 3911 N N . GLY A 1 505 ? -0.967 -13.315 -23.110 1.00 97.31 505 GLY A N 1
ATOM 3912 C CA . GLY A 1 505 ? -0.603 -11.901 -23.155 1.00 97.31 505 GLY A CA 1
ATOM 3913 C C . GLY A 1 505 ? -0.223 -11.314 -21.796 1.00 97.31 505 GLY A C 1
ATOM 3914 O O . GLY A 1 505 ? 0.168 -12.046 -20.884 1.00 97.31 505 GLY A O 1
ATOM 3915 N N . ARG A 1 506 ? -0.310 -9.988 -21.679 1.00 96.62 506 ARG A N 1
ATOM 3916 C CA . ARG A 1 506 ? 0.070 -9.240 -20.475 1.00 96.62 506 ARG A CA 1
ATOM 3917 C C . ARG A 1 506 ? -1.024 -8.241 -20.116 1.00 96.62 506 ARG A C 1
ATOM 3919 O O . ARG A 1 506 ? -1.524 -7.523 -20.975 1.00 96.62 506 ARG A O 1
ATOM 3926 N N . ARG A 1 507 ? -1.394 -8.208 -18.836 1.00 97.31 507 ARG A N 1
ATOM 3927 C CA . ARG A 1 507 ? -2.474 -7.360 -18.316 1.00 97.31 507 ARG A CA 1
ATOM 3928 C C . ARG A 1 507 ? -1.932 -6.408 -17.262 1.00 97.31 507 ARG A C 1
ATOM 3930 O O . ARG A 1 507 ? -1.456 -6.860 -16.220 1.00 97.31 507 ARG A O 1
ATOM 3937 N N . HIS A 1 508 ? -2.079 -5.111 -17.504 1.00 98.19 508 HIS A N 1
ATOM 3938 C CA . HIS A 1 508 ? -1.756 -4.040 -16.568 1.00 98.19 508 HIS A CA 1
ATOM 3939 C C . HIS A 1 508 ? -3.008 -3.412 -15.981 1.00 98.19 508 HIS A C 1
ATOM 3941 O O . HIS A 1 508 ? -4.063 -3.319 -16.615 1.00 98.19 508 HIS A O 1
ATOM 3947 N N . THR A 1 509 ? -2.922 -3.002 -14.723 1.00 97.75 509 THR A N 1
ATOM 3948 C CA . THR A 1 509 ? -4.060 -2.425 -14.003 1.00 97.75 509 THR A CA 1
ATOM 3949 C C . THR A 1 509 ? -3.562 -1.458 -12.944 1.00 97.75 509 THR A C 1
ATOM 3951 O O . THR A 1 509 ? -2.587 -1.763 -12.263 1.00 97.75 509 THR A O 1
ATOM 3954 N N . ALA A 1 510 ? -4.230 -0.322 -12.773 1.00 98.12 510 ALA A N 1
ATOM 3955 C CA . ALA A 1 510 ? -3.973 0.594 -11.666 1.00 98.12 510 ALA A CA 1
ATOM 3956 C C . ALA A 1 510 ? -5.021 0.395 -10.565 1.00 98.12 510 ALA A C 1
ATOM 3958 O O . ALA A 1 510 ? -6.220 0.426 -10.835 1.00 98.12 510 ALA A O 1
ATOM 3959 N N . GLY A 1 511 ? -4.579 0.197 -9.325 1.00 96.81 511 GLY A N 1
ATOM 3960 C CA . GLY A 1 511 ? -5.438 0.169 -8.144 1.00 96.81 511 GLY A CA 1
ATOM 3961 C C . GLY A 1 511 ? -5.349 1.495 -7.395 1.00 96.81 511 GLY A C 1
ATOM 3962 O O . GLY A 1 511 ? -4.254 1.912 -7.013 1.00 96.81 511 GLY A O 1
ATOM 3963 N N . ILE A 1 512 ? -6.484 2.151 -7.157 1.00 97.25 512 ILE A N 1
ATOM 3964 C CA . ILE A 1 512 ? -6.567 3.376 -6.358 1.00 97.25 512 ILE A CA 1
ATOM 3965 C C . ILE A 1 512 ? -7.280 3.065 -5.046 1.00 97.25 512 ILE A C 1
ATOM 3967 O O . ILE A 1 512 ? -8.474 2.764 -4.991 1.00 97.25 512 ILE A O 1
ATOM 3971 N N . ILE A 1 513 ? -6.504 3.164 -3.970 1.00 94.50 513 ILE A N 1
ATOM 3972 C CA . ILE A 1 513 ? -6.947 2.956 -2.597 1.00 94.50 513 ILE A CA 1
ATOM 3973 C C . ILE A 1 513 ? -6.861 4.300 -1.868 1.00 94.50 513 ILE A C 1
ATOM 3975 O O . ILE A 1 513 ? -5.856 5.013 -1.932 1.00 94.50 513 ILE A O 1
ATOM 3979 N N . PHE A 1 514 ? -7.935 4.677 -1.178 1.00 96.69 514 PHE A N 1
ATOM 3980 C CA . PHE A 1 514 ? -8.119 6.055 -0.708 1.00 96.69 514 PHE A CA 1
ATOM 3981 C C . PHE A 1 514 ? -7.575 6.349 0.700 1.00 96.69 514 PHE A C 1
ATOM 3983 O O . PHE A 1 514 ? -7.581 7.499 1.121 1.00 96.69 514 PHE A O 1
ATOM 3990 N N . HIS A 1 515 ? -7.061 5.353 1.421 1.00 93.81 515 HIS A N 1
ATOM 3991 C CA . HIS A 1 515 ? -6.423 5.512 2.738 1.00 93.81 515 HIS A CA 1
ATOM 3992 C C . HIS A 1 515 ? -4.959 5.083 2.678 1.00 93.81 515 HIS A C 1
ATOM 3994 O O . HIS A 1 515 ? -4.623 4.222 1.874 1.00 93.81 515 HIS A O 1
ATOM 4000 N N . ASP A 1 516 ? -4.084 5.628 3.517 1.00 88.75 516 ASP A N 1
ATOM 4001 C CA . ASP A 1 516 ? -2.683 5.186 3.580 1.00 88.75 516 ASP A CA 1
ATOM 4002 C C . ASP A 1 516 ? -2.522 3.943 4.474 1.00 88.75 516 ASP A C 1
ATOM 4004 O O . ASP A 1 516 ? -3.402 3.610 5.255 1.00 88.75 516 ASP A O 1
ATOM 4008 N N . ALA A 1 517 ? -1.413 3.218 4.364 1.00 71.94 517 ALA A N 1
ATOM 4009 C CA . ALA A 1 517 ? -1.076 2.066 5.202 1.00 71.94 517 ALA A CA 1
ATOM 4010 C C . ALA A 1 517 ? -0.086 2.462 6.313 1.00 71.94 517 ALA A C 1
ATOM 4012 O O . ALA A 1 517 ? 0.582 3.487 6.212 1.00 71.94 517 ALA A O 1
ATOM 4013 N N . THR A 1 518 ? 0.025 1.646 7.367 1.00 64.69 518 THR A N 1
ATOM 4014 C CA . THR A 1 518 ? 1.000 1.805 8.476 1.00 64.69 518 THR A CA 1
ATOM 4015 C C . THR A 1 518 ? 2.422 1.615 8.021 1.00 64.69 518 THR A C 1
ATOM 4017 O O . THR A 1 518 ? 2.620 0.591 7.331 1.00 64.69 518 THR A O 1
#

Secondary structure (DSSP, 8-state):
-----THHHHHHHHHHTT--HHHHHHHHHHHHSS-HHHHHHHHHHHHHHHHHTTT--HHHHHHHTT-S-HHHHHHHHHHHHSS-HHHHHTTTTT-EEEEEEEEETTEEEEEEEETTEEEEEEEES-HHHHHHHHHHHSTTSEEEEPPHHHHHHHHHHHHHHH-TTT---S-B---S-HHHHHHHHHHHTSPTT--EEHHHHHHHTT-TT-HHHHHHHHHT--BTTTS-GGGEE-TTS-----TT-HHHHHHHHHHHHHS--S---------S---S------HHHHHHHHHTS-HHHHHHHHHHHSEEEETTSS-HHHHHHHHTTTT-GGGEEEEEEGGGGTSEESEEEEEPSSPPHHHHHHHHHHHHHHHHHHHHHHHHTT------SSHHHHHHHHHHTT--B---EEEEE-TT-EEEEE----SS---SEEEEEE-S-BTTTEEE--EEEEEE-TTSPPEEEEE---TT-EEEEESSEEEEEETTEEEEEEEEEEEPPEEEE-EEEEEE-SS-B-

Foldseek 3Di:
DDDDDPVVPLCVVCVVVVHDSVRSQVVVCLVVVDGPVVVLVVQLLVQLLVCLCVLDDNVVSCVVSPHPDPVVCVVCVCVSPVDDSVCSSVVVAEFAKEKDWDAAPQAIWIWIATPQWTAFIDGANDRVVVVVVVCVVPVRYNYDYDDPVVVVVVVLLRVCLLPVQVADLIGYSDDDDPVLVLLLVLQQPAHQLAADELQRSCVVSVRNPCSVVSVVSQLVDRYDSNSPSLRYDHPVRHSPDHNHDSVSSVVRNVSSNPPDPDDDDDDDDPDDDDDDDDPDPPQVVLLVVLVPDPLVVQLVCCQVPQKDKDAQSDDLVVLVVVVVCVVVCVQFSDKDQCVVVVQWGWIKTHGFPPHDSSLVSCLFSVCLSCQVSQQVQCVQAVHPDHDDNTLVVQQVVLVVQVQPAFGKMKTKDAAQTKGDFAFDDAGDDFRFKKKKAWSDADPVAFHAFWKKKWKADPPDDIDIDTDDGGHNMMMMGGRFWGWDQDPVGTDIITMTIMITGIHHGMIMMIIRGSYGHD

Radius of gyration: 26.53 Å; chains: 1; bounding box: 77×59×76 Å